Protein 6L8X (pdb70)

Structure (mmCIF, N/CA/C/O backbone):
data_6L8X
#
_entry.id   6L8X
#
_cell.length_a   50.614
_cell.length_b   69.042
_cell.length_c   143.991
_cell.angle_alpha   90.000
_cell.angle_beta   90.000
_cell.angle_gamma   90.000
#
_symmetry.space_group_name_H-M   'P 21 21 21'
#
loop_
_entity.id
_entity.type
_entity.pdbx_description
1 polymer Glycosyltransferase
2 water water
#
loop_
_atom_site.group_PDB
_atom_site.id
_atom_site.type_symbol
_atom_site.label_atom_id
_atom_site.label_alt_id
_atom_site.label_comp_id
_atom_site.label_asym_id
_atom_site.label_entity_id
_atom_site.label_seq_id
_atom_site.pdbx_PDB_ins_code
_atom_site.Cartn_x
_atom_site.Cartn_y
_atom_site.Cartn_z
_atom_site.occupancy
_atom_site.B_iso_or_equiv
_atom_site.auth_seq_id
_atom_site.auth_comp_id
_atom_site.auth_asym_id
_atom_site.auth_atom_id
_atom_site.pdbx_PDB_model_num
ATOM 1 N N . ASP A 1 5 ? 9.565 -6.417 10.812 1.00 57.91 5 ASP A N 1
ATOM 2 C CA . ASP A 1 5 ? 8.714 -5.190 10.857 1.00 56.79 5 ASP A CA 1
ATOM 3 C C . ASP A 1 5 ? 8.075 -5.083 12.246 1.00 44.74 5 ASP A C 1
ATOM 4 O O . ASP A 1 5 ? 7.598 -6.122 12.749 1.00 44.28 5 ASP A O 1
ATOM 9 N N . THR A 1 6 ? 8.203 -3.922 12.895 1.00 36.84 6 THR A N 1
ATOM 10 C CA . THR A 1 6 ? 7.555 -3.631 14.203 1.00 29.67 6 THR A CA 1
ATOM 11 C C . THR A 1 6 ? 6.129 -3.160 13.934 1.00 26.36 6 THR A C 1
ATOM 12 O O . THR A 1 6 ? 5.969 -2.096 13.320 1.00 26.07 6 THR A O 1
ATOM 16 N N . HIS A 1 7 ? 5.150 -3.831 14.536 1.00 23.85 7 HIS A N 1
ATOM 17 C CA . HIS A 1 7 ? 3.715 -3.640 14.242 1.00 24.68 7 HIS A CA 1
ATOM 18 C C . HIS A 1 7 ? 3.015 -3.092 15.489 1.00 20.27 7 HIS A C 1
ATOM 19 O O . HIS A 1 7 ? 3.323 -3.590 16.573 1.00 22.13 7 HIS A O 1
ATOM 26 N N . ILE A 1 8 ? 2.292 -1.977 15.382 1.00 18.32 8 ILE A N 1
ATOM 27 C CA . ILE A 1 8 ? 1.508 -1.455 16.538 1.00 17.92 8 ILE A CA 1
ATOM 28 C C . ILE A 1 8 ? 0.048 -1.247 16.134 1.00 18.78 8 ILE A C 1
ATOM 29 O O . ILE A 1 8 ? -0.249 -1.192 14.983 1.00 18.94 8 ILE A O 1
ATOM 34 N N . LEU A 1 9 ? -0.813 -1.141 17.129 1.00 17.43 9 LEU A N 1
ATOM 35 C CA . LEU A 1 9 ? -2.227 -0.820 16.882 1.00 17.86 9 LEU A CA 1
ATOM 36 C C . LEU A 1 9 ? -2.491 0.603 17.375 1.00 17.07 9 LEU A C 1
ATOM 37 O O . LEU A 1 9 ? -1.952 0.979 18.369 1.00 18.01 9 LEU A O 1
ATOM 42 N N . VAL A 1 10 ? -3.327 1.313 16.645 1.00 18.44 10 VAL A N 1
ATOM 43 C CA . VAL A 1 10 ? -3.765 2.671 17.035 1.00 16.76 10 VAL A CA 1
ATOM 44 C C . VAL A 1 10 ? -5.288 2.604 17.107 1.00 17.49 10 VAL A C 1
ATOM 45 O O . VAL A 1 10 ? -5.893 2.126 16.201 1.00 20.02 10 VAL A O 1
ATOM 49 N N . PHE A 1 11 ? -5.835 3.062 18.213 1.00 17.97 11 PHE A N 1
ATOM 50 C CA . PHE A 1 11 ? -7.287 2.949 18.428 1.00 16.30 11 PHE A CA 1
ATOM 51 C C . PHE A 1 11 ? -7.863 4.291 18.882 1.00 16.90 11 PHE A C 1
ATOM 52 O O . PHE A 1 11 ? -7.970 4.546 20.045 1.00 17.38 11 PHE A O 1
ATOM 60 N N . PRO A 1 12 ? -8.220 5.179 17.946 1.00 20.68 12 PRO A N 1
ATOM 61 C CA . PRO A 1 12 ? -8.821 6.433 18.308 1.00 19.57 12 PRO A CA 1
ATOM 62 C C . PRO A 1 12 ? -10.284 6.266 18.721 1.00 18.79 12 PRO A C 1
ATOM 63 O O . PRO A 1 12 ? -10.877 5.304 18.429 1.00 20.18 12 PRO A O 1
ATOM 67 N N . PHE A 1 13 ? -10.788 7.267 19.416 1.00 19.56 13 PHE A N 1
ATOM 68 C CA . PHE A 1 13 ? -12.226 7.271 19.741 1.00 22.18 13 PHE A CA 1
ATOM 69 C C . PHE A 1 13 ? -12.924 7.255 18.383 1.00 23.41 13 PHE A C 1
ATOM 70 O O . PHE A 1 13 ? -12.643 8.107 17.577 1.00 24.56 13 PHE A O 1
ATOM 78 N N . PRO A 1 14 ? -13.822 6.291 18.115 1.00 25.19 14 PRO A N 1
ATOM 79 C CA . PRO A 1 14 ? -14.352 6.098 16.782 1.00 26.06 14 PRO A CA 1
ATOM 80 C C . PRO A 1 14 ? -15.458 7.061 16.374 1.00 28.16 14 PRO A C 1
ATOM 81 O O . PRO A 1 14 ? -16.560 6.653 16.261 1.00 30.90 14 PRO A O 1
ATOM 85 N N . SER A 1 15 ? -15.068 8.310 16.185 1.00 31.46 15 SER A N 1
ATOM 86 C CA . SER A 1 15 ? -15.965 9.382 15.699 1.00 32.50 15 SER A CA 1
ATOM 87 C C . SER A 1 15 ? -15.179 10.255 14.713 1.00 39.27 15 SER A C 1
ATOM 88 O O . SER A 1 15 ? -13.971 10.324 14.824 1.00 33.62 15 SER A O 1
ATOM 91 N N . GLN A 1 16 ? -15.847 10.854 13.736 1.00 41.75 16 GLN A N 1
ATOM 92 C CA . GLN A 1 16 ? -15.125 11.703 12.754 1.00 44.54 16 GLN A CA 1
ATOM 93 C C . GLN A 1 16 ? -14.471 12.890 13.460 1.00 36.46 16 GLN A C 1
ATOM 94 O O . GLN A 1 16 ? -13.454 13.356 12.990 1.00 42.06 16 GLN A O 1
ATOM 100 N N . GLY A 1 17 ? -15.057 13.342 14.553 1.00 36.21 17 GLY A N 1
ATOM 101 C CA . GLY A 1 17 ? -14.537 14.485 15.326 1.00 43.44 17 GLY A CA 1
ATOM 102 C C . GLY A 1 17 ? -13.177 14.197 15.948 1.00 42.51 17 GLY A C 1
ATOM 103 O O . GLY A 1 17 ? -12.468 15.173 16.277 1.00 40.93 17 GLY A O 1
ATOM 104 N N . ALA A 1 18 ? -12.871 12.928 16.244 1.00 35.95 18 ALA A N 1
ATOM 105 C CA . ALA A 1 18 ? -11.853 12.559 17.262 1.00 32.43 18 ALA A CA 1
ATOM 106 C C . ALA A 1 18 ? -10.653 11.826 16.645 1.00 33.05 18 ALA A C 1
ATOM 107 O O . ALA A 1 18 ? -9.679 11.564 17.388 1.00 33.39 18 ALA A O 1
ATOM 109 N N . ILE A 1 19 ? -10.676 11.511 15.356 1.00 29.78 19 ILE A N 1
ATOM 110 C CA . ILE A 1 19 ? -9.667 10.558 14.814 1.00 27.59 19 ILE A CA 1
ATOM 111 C C . ILE A 1 19 ? -8.473 11.298 14.197 1.00 26.89 19 ILE A C 1
ATOM 112 O O . ILE A 1 19 ? -7.423 10.674 14.122 1.00 24.86 19 ILE A O 1
ATOM 117 N N . ASN A 1 20 ? -8.567 12.585 13.837 1.00 25.46 20 ASN A N 1
ATOM 118 C CA . ASN A 1 20 ? -7.470 13.199 13.036 1.00 28.84 20 ASN A CA 1
ATOM 119 C C . ASN A 1 20 ? -6.146 13.162 13.800 1.00 23.33 20 ASN A C 1
ATOM 120 O O . ASN A 1 20 ? -5.097 12.871 13.219 1.00 23.86 20 ASN A O 1
ATOM 125 N N . PRO A 1 21 ? -6.079 13.526 15.107 1.00 25.26 21 PRO A N 1
ATOM 126 C CA . PRO A 1 21 ? -4.778 13.589 15.780 1.00 23.25 21 PRO A CA 1
ATOM 127 C C . PRO A 1 21 ? -3.990 12.273 15.761 1.00 21.24 21 PRO A C 1
ATOM 128 O O . PRO A 1 21 ? -2.797 12.274 15.416 1.00 21.64 21 PRO A O 1
ATOM 132 N N . LEU A 1 22 ? -4.657 11.135 15.982 1.00 22.46 22 LEU A N 1
ATOM 133 C CA . LEU A 1 22 ? -3.999 9.808 15.943 1.00 23.22 22 LEU A CA 1
ATOM 134 C C . LEU A 1 22 ? -3.661 9.414 14.498 1.00 24.43 22 LEU A C 1
ATOM 135 O O . LEU A 1 22 ? -2.613 8.787 14.331 1.00 25.61 22 LEU A O 1
ATOM 140 N N . LEU A 1 23 ? -4.456 9.831 13.519 1.00 24.16 23 LEU A N 1
ATOM 141 C CA . LEU A 1 23 ? -4.104 9.529 12.105 1.00 26.77 23 LEU A CA 1
ATOM 142 C C . LEU A 1 23 ? -2.824 10.289 11.745 1.00 22.21 23 LEU A C 1
ATOM 143 O O . LEU A 1 23 ? -1.999 9.747 11.063 1.00 23.96 23 LEU A O 1
ATOM 148 N N . GLN A 1 24 ? -2.702 11.524 12.210 1.00 22.23 24 GLN A N 1
ATOM 149 C CA . GLN A 1 24 ? -1.501 12.334 11.906 1.00 23.99 24 GLN A CA 1
ATOM 150 C C . GLN A 1 24 ? -0.286 11.717 12.585 1.00 21.89 24 GLN A C 1
ATOM 151 O O . GLN A 1 24 ? 0.746 11.652 11.987 1.00 23.81 24 GLN A O 1
ATOM 157 N N . LEU A 1 25 ? -0.427 11.333 13.837 1.00 21.24 25 LEU A N 1
ATOM 158 C CA . LEU A 1 25 ? 0.726 10.708 14.514 1.00 23.34 25 LEU A CA 1
ATOM 159 C C . LEU A 1 25 ? 1.068 9.402 13.782 1.00 22.24 25 LEU A C 1
ATOM 160 O O . LEU A 1 25 ? 2.220 9.094 13.664 1.00 25.27 25 LEU A O 1
ATOM 165 N N . SER A 1 26 ? 0.062 8.661 13.351 1.00 20.71 26 SER A N 1
ATOM 166 C CA . SER A 1 26 ? 0.316 7.401 12.611 1.00 20.92 26 SER A CA 1
ATOM 167 C C . SER A 1 26 ? 1.179 7.669 11.378 1.00 21.54 26 SER A C 1
ATOM 168 O O . SER A 1 26 ? 2.035 6.842 11.066 1.00 22.55 26 SER A O 1
ATOM 171 N N . LYS A 1 27 ? 0.912 8.737 10.646 1.00 23.08 27 LYS A N 1
ATOM 172 C CA . LYS A 1 27 ? 1.716 9.068 9.438 1.00 21.38 27 LYS A CA 1
ATOM 173 C C . LYS A 1 27 ? 3.166 9.349 9.828 1.00 22.79 27 LYS A C 1
ATOM 174 O O . LYS A 1 27 ? 4.084 8.911 9.078 1.00 24.58 27 LYS A O 1
ATOM 180 N N . ARG A 1 28 ? 3.394 10.054 10.937 1.00 22.57 28 ARG A N 1
ATOM 181 C CA . ARG A 1 28 ? 4.778 10.253 11.420 1.00 23.27 28 ARG A CA 1
ATOM 182 C C . ARG A 1 28 ? 5.406 8.877 11.711 1.00 27.26 28 ARG A C 1
ATOM 183 O O . ARG A 1 28 ? 6.609 8.701 11.491 1.00 28.01 28 ARG A O 1
ATOM 191 N N . LEU A 1 29 ? 4.680 7.970 12.362 1.00 22.98 29 LEU A N 1
ATOM 192 C CA . LEU A 1 29 ? 5.262 6.673 12.745 1.00 20.99 29 LEU A CA 1
ATOM 193 C C . LEU A 1 29 ? 5.616 5.865 11.488 1.00 20.22 29 LEU A C 1
ATOM 194 O O . LEU A 1 29 ? 6.632 5.187 11.501 1.00 23.09 29 LEU A O 1
ATOM 199 N N . ILE A 1 30 ? 4.739 5.829 10.488 1.00 20.36 30 ILE A N 1
ATOM 200 C CA . ILE A 1 30 ? 4.978 5.032 9.248 1.00 22.20 30 ILE A CA 1
ATOM 201 C C . ILE A 1 30 ? 6.174 5.625 8.492 1.00 25.64 30 ILE A C 1
ATOM 202 O O . ILE A 1 30 ? 6.981 4.828 8.018 1.00 27.47 30 ILE A O 1
ATOM 207 N N . ALA A 1 31 ? 6.407 6.927 8.649 1.00 26.88 31 ALA A N 1
ATOM 208 C CA . ALA A 1 31 ? 7.557 7.632 8.027 1.00 29.98 31 ALA A CA 1
ATOM 209 C C . ALA A 1 31 ? 8.857 7.171 8.696 1.00 33.59 31 ALA A C 1
ATOM 210 O O . ALA A 1 31 ? 9.929 7.259 8.050 1.00 30.68 31 ALA A O 1
ATOM 212 N N . LYS A 1 32 ? 8.781 6.637 9.920 1.00 27.55 32 LYS A N 1
ATOM 213 C CA . LYS A 1 32 ? 9.956 6.138 10.678 1.00 26.46 32 LYS A CA 1
ATOM 214 C C . LYS A 1 32 ? 10.016 4.605 10.657 1.00 25.00 32 LYS A C 1
ATOM 215 O O . LYS A 1 32 ? 10.899 4.060 11.352 1.00 32.55 32 LYS A O 1
ATOM 221 N N . GLY A 1 33 ? 9.141 3.944 9.895 1.00 26.50 33 GLY A N 1
ATOM 222 C CA . GLY A 1 33 ? 9.246 2.506 9.571 1.00 27.67 33 GLY A CA 1
ATOM 223 C C . GLY A 1 33 ? 8.463 1.604 10.512 1.00 28.12 33 GLY A C 1
ATOM 224 O O . GLY A 1 33 ? 8.692 0.390 10.512 1.00 32.94 33 GLY A O 1
ATOM 225 N N . ILE A 1 34 ? 7.556 2.167 11.301 1.00 25.95 34 ILE A N 1
ATOM 226 C CA . ILE A 1 34 ? 6.574 1.356 12.073 1.00 23.40 34 ILE A CA 1
ATOM 227 C C . ILE A 1 34 ? 5.406 0.986 11.168 1.00 22.91 34 ILE A C 1
ATOM 228 O O . ILE A 1 34 ? 4.965 1.812 10.356 1.00 27.08 34 ILE A O 1
ATOM 233 N N . LYS A 1 35 ? 4.952 -0.249 11.286 1.00 22.91 35 LYS A N 1
ATOM 234 C CA . LYS A 1 35 ? 3.729 -0.737 10.625 1.00 22.80 35 LYS A CA 1
ATOM 235 C C . LYS A 1 35 ? 2.565 -0.477 11.571 1.00 25.54 35 LYS A C 1
ATOM 236 O O . LYS A 1 35 ? 2.658 -0.904 12.734 1.00 23.85 35 LYS A O 1
ATOM 242 N N . VAL A 1 36 ? 1.597 0.293 11.108 1.00 21.67 36 VAL A N 1
ATOM 243 C CA . VAL A 1 36 ? 0.428 0.720 11.922 1.00 21.14 36 VAL A CA 1
ATOM 244 C C . VAL A 1 36 ? -0.830 0.034 11.403 1.00 20.98 36 VAL A C 1
ATOM 245 O O . VAL A 1 36 ? -1.114 0.114 10.190 1.00 22.83 36 VAL A O 1
ATOM 249 N N . SER A 1 37 ? -1.600 -0.576 12.309 1.00 20.09 37 SER A N 1
ATOM 250 C CA . SER A 1 37 ? -3.000 -0.985 12.074 1.00 19.67 37 SER A CA 1
ATOM 251 C C . SER A 1 37 ? -3.922 -0.057 12.847 1.00 21.43 37 SER A C 1
ATOM 252 O O . SER A 1 37 ? -3.742 0.069 14.070 1.00 21.66 37 SER A O 1
ATOM 255 N N . LEU A 1 38 ? -4.906 0.509 12.165 1.00 19.69 38 LEU A N 1
ATOM 256 C CA . LEU A 1 38 ? -5.970 1.342 12.785 1.00 20.41 38 LEU A CA 1
ATOM 257 C C . LEU A 1 38 ? -7.109 0.423 13.171 1.00 21.08 38 LEU A C 1
ATOM 258 O O . LEU A 1 38 ? -7.733 -0.200 12.266 1.00 22.76 38 LEU A O 1
ATOM 263 N N . VAL A 1 39 ? -7.441 0.393 14.465 1.00 19.00 39 VAL A N 1
ATOM 264 C CA . VAL A 1 39 ? -8.594 -0.367 14.995 1.00 19.16 39 VAL A CA 1
ATOM 265 C C . VAL A 1 39 ? -9.814 0.551 14.990 1.00 19.69 39 VAL A C 1
ATOM 266 O O . VAL A 1 39 ? -9.740 1.634 15.577 1.00 19.31 39 VAL A O 1
ATOM 270 N N . THR A 1 40 ? -10.887 0.183 14.274 1.00 21.04 40 THR A N 1
ATOM 271 C CA . THR A 1 40 ? -12.038 1.105 14.281 1.00 25.12 40 THR A CA 1
ATOM 272 C C . THR A 1 40 ? -13.333 0.360 14.001 1.00 21.58 40 THR A C 1
ATOM 273 O O . THR A 1 40 ? -13.353 -0.861 14.073 1.00 20.79 40 THR A O 1
ATOM 277 N N . THR A 1 41 ? -14.392 1.158 13.941 1.00 23.52 41 THR A N 1
ATOM 278 C CA . THR A 1 41 ? -15.791 0.694 13.910 1.00 25.91 41 THR A CA 1
ATOM 279 C C . THR A 1 41 ? -16.251 0.636 12.456 1.00 26.41 41 THR A C 1
ATOM 280 O O . THR A 1 41 ? -15.729 1.371 11.625 1.00 25.58 41 THR A O 1
ATOM 284 N N . LEU A 1 42 ? -17.317 -0.121 12.224 1.00 27.71 42 LEU A N 1
ATOM 285 C CA . LEU A 1 42 ? -18.031 -0.146 10.925 1.00 31.56 42 LEU A CA 1
ATOM 286 C C . LEU A 1 42 ? -18.432 1.268 10.486 1.00 27.50 42 LEU A C 1
ATOM 287 O O . LEU A 1 42 ? -18.092 1.629 9.354 1.00 31.91 42 LEU A O 1
ATOM 292 N N . HIS A 1 43 ? -18.985 2.072 11.399 1.00 28.55 43 HIS A N 1
ATOM 293 C CA . HIS A 1 43 ? -19.446 3.464 11.136 1.00 30.99 43 HIS A CA 1
ATOM 294 C C . HIS A 1 43 ? -18.292 4.313 10.597 1.00 31.29 43 HIS A C 1
ATOM 295 O O . HIS A 1 43 ? -18.432 4.931 9.528 1.00 32.15 43 HIS A O 1
ATOM 302 N N . VAL A 1 44 ? -17.154 4.310 11.283 1.00 28.56 44 VAL A N 1
ATOM 303 C CA . VAL A 1 44 ? -16.022 5.155 10.828 1.00 26.72 44 VAL A CA 1
ATOM 304 C C . VAL A 1 44 ? -15.538 4.677 9.466 1.00 29.82 44 VAL A C 1
ATOM 305 O O . VAL A 1 44 ? -15.281 5.498 8.628 1.00 32.14 44 VAL A O 1
ATOM 309 N N . SER A 1 45 ? -15.479 3.370 9.257 1.00 28.59 45 SER A N 1
ATOM 310 C CA . SER A 1 45 ? -14.987 2.847 7.961 1.00 32.72 45 SER A CA 1
ATOM 311 C C . SER A 1 45 ? -15.973 3.177 6.836 1.00 33.94 45 SER A C 1
ATOM 312 O O . SER A 1 45 ? -15.523 3.298 5.721 1.00 39.97 45 SER A O 1
ATOM 315 N N . ASN A 1 46 ? -17.246 3.284 7.179 1.00 31.49 46 ASN A N 1
ATOM 316 C CA . ASN A 1 46 ? -18.288 3.585 6.171 1.00 39.42 46 ASN A CA 1
ATOM 317 C C . ASN A 1 46 ? -18.247 5.059 5.792 1.00 43.54 46 ASN A C 1
ATOM 318 O O . ASN A 1 46 ? -18.671 5.351 4.698 1.00 52.66 46 ASN A O 1
ATOM 323 N N . HIS A 1 47 ? -17.695 5.924 6.633 1.00 38.22 47 HIS A N 1
ATOM 324 C CA . HIS A 1 47 ? -17.764 7.385 6.383 1.00 41.49 47 HIS A CA 1
ATOM 325 C C . HIS A 1 47 ? -16.448 8.024 5.965 1.00 44.32 47 HIS A C 1
ATOM 326 O O . HIS A 1 47 ? -16.499 9.131 5.464 1.00 41.96 47 HIS A O 1
ATOM 333 N N . LEU A 1 48 ? -15.322 7.382 6.206 1.00 37.91 48 LEU A N 1
ATOM 334 C CA . LEU A 1 48 ? -14.051 7.986 5.756 1.00 35.38 48 LEU A CA 1
ATOM 335 C C . LEU A 1 48 ? -13.353 6.977 4.848 1.00 35.05 48 LEU A C 1
ATOM 336 O O . LEU A 1 48 ? -13.560 5.804 5.052 1.00 41.06 48 LEU A O 1
ATOM 341 N N . GLN A 1 49 ? -12.572 7.443 3.879 1.00 40.90 49 GLN A N 1
ATOM 342 C CA . GLN A 1 49 ? -11.760 6.515 3.062 1.00 41.07 49 GLN A CA 1
ATOM 343 C C . GLN A 1 49 ? -10.416 6.457 3.786 1.00 42.31 49 GLN A C 1
ATOM 344 O O . GLN A 1 49 ? -9.670 7.436 3.736 1.00 38.19 49 GLN A O 1
ATOM 350 N N . LEU A 1 50 ? -10.176 5.353 4.473 1.00 36.54 50 LEU A N 1
ATOM 351 C CA . LEU A 1 50 ? -8.979 5.249 5.327 1.00 35.08 50 LEU A CA 1
ATOM 352 C C . LEU A 1 50 ? -7.904 4.402 4.661 1.00 35.54 50 LEU A C 1
ATOM 353 O O . LEU A 1 50 ? -6.823 4.399 5.177 1.00 36.50 50 LEU A O 1
ATOM 358 N N . GLN A 1 51 ? -8.209 3.728 3.562 1.00 36.45 51 GLN A N 1
ATOM 359 C CA . GLN A 1 51 ? -7.198 2.803 2.992 1.00 37.34 51 GLN A CA 1
ATOM 360 C C . GLN A 1 51 ? -6.263 3.497 1.998 1.00 37.88 51 GLN A C 1
ATOM 361 O O . GLN A 1 51 ? -6.742 4.002 1.015 1.00 41.57 51 GLN A O 1
ATOM 367 N N . GLY A 1 52 ? -4.974 3.529 2.318 1.00 32.02 52 GLY A N 1
ATOM 368 C CA . GLY A 1 52 ? -3.919 4.016 1.415 1.00 36.49 52 GLY A CA 1
ATOM 369 C C . GLY A 1 52 ? -3.538 2.901 0.457 1.00 34.52 52 GLY A C 1
ATOM 370 O O . GLY A 1 52 ? -3.849 1.757 0.724 1.00 33.49 52 GLY A O 1
ATOM 371 N N . ALA A 1 53 ? -2.812 3.229 -0.598 1.00 29.61 53 ALA A N 1
ATOM 372 C CA . ALA A 1 53 ? -2.531 2.238 -1.660 1.00 30.39 53 ALA A CA 1
ATOM 373 C C . ALA A 1 53 ? -1.139 1.636 -1.543 1.00 29.73 53 ALA A C 1
ATOM 374 O O . ALA A 1 53 ? -0.814 0.816 -2.370 1.00 31.58 53 ALA A O 1
ATOM 376 N N . TYR A 1 54 ? -0.400 1.991 -0.514 1.00 25.57 54 TYR A N 1
ATOM 377 C CA . TYR A 1 54 ? 1.020 1.596 -0.484 1.00 23.35 54 TYR A CA 1
ATOM 378 C C . TYR A 1 54 ? 1.304 0.443 0.473 1.00 24.34 54 TYR A C 1
ATOM 379 O O . TYR A 1 54 ? 0.454 0.063 1.240 1.00 25.54 54 TYR A O 1
ATOM 388 N N . SER A 1 55 ? 2.518 -0.069 0.376 1.00 24.09 55 SER A N 1
ATOM 389 C CA . SER A 1 55 ? 3.006 -1.176 1.218 1.00 23.09 55 SER A CA 1
ATOM 390 C C . SER A 1 55 ? 2.959 -0.767 2.692 1.00 25.72 55 SER A C 1
ATOM 391 O O . SER A 1 55 ? 2.649 -1.618 3.497 1.00 30.65 55 SER A O 1
ATOM 394 N N . ASN A 1 56 ? 3.238 0.500 2.985 1.00 25.30 56 ASN A N 1
ATOM 395 C CA . ASN A 1 56 ? 3.403 1.015 4.375 1.00 27.60 56 ASN A CA 1
ATOM 396 C C . ASN A 1 56 ? 2.165 1.810 4.797 1.00 27.45 56 ASN A C 1
ATOM 397 O O . ASN A 1 56 ? 2.188 2.371 5.899 1.00 28.29 56 ASN A O 1
ATOM 402 N N . SER A 1 57 ? 1.104 1.777 4.010 1.00 24.88 57 SER A N 1
ATOM 403 C CA . SER A 1 57 ? -0.181 2.436 4.333 1.00 22.79 57 SER A CA 1
ATOM 404 C C . SER A 1 57 ? -0.713 1.842 5.643 1.00 22.48 57 SER A C 1
ATOM 405 O O . SER A 1 57 ? -0.535 0.646 5.900 1.00 25.91 57 SER A O 1
ATOM 408 N N . VAL A 1 58 ? -1.367 2.683 6.427 1.00 24.51 58 VAL A N 1
ATOM 409 C CA . VAL A 1 58 ? -2.076 2.200 7.646 1.00 24.11 58 VAL A CA 1
ATOM 410 C C . VAL A 1 58 ? -3.045 1.094 7.215 1.00 22.27 58 VAL A C 1
ATOM 411 O O . VAL A 1 58 ? -3.819 1.299 6.264 1.00 24.63 58 VAL A O 1
ATOM 415 N N . LYS A 1 59 ? -2.999 -0.050 7.899 1.00 22.09 59 LYS A N 1
ATOM 416 C CA . LYS A 1 59 ? -3.911 -1.187 7.688 1.00 22.97 59 LYS A CA 1
ATOM 417 C C . LYS A 1 59 ? -5.184 -0.945 8.489 1.00 25.54 59 LYS A C 1
ATOM 418 O O . LYS A 1 59 ? -5.077 -0.652 9.694 1.00 23.57 59 LYS A O 1
ATOM 424 N N . ILE A 1 60 ? -6.341 -1.009 7.845 1.00 24.38 60 ILE A N 1
ATOM 425 C CA . ILE A 1 60 ? -7.641 -0.759 8.532 1.00 25.42 60 ILE A CA 1
ATOM 426 C C . ILE A 1 60 ? -8.237 -2.058 9.055 1.00 28.95 60 ILE A C 1
ATOM 427 O O . ILE A 1 60 ? -8.423 -3.023 8.263 1.00 29.34 60 ILE A O 1
ATOM 432 N N . GLU A 1 61 ? -8.540 -2.087 10.359 1.00 25.31 61 GLU A N 1
ATOM 433 C CA . GLU A 1 61 ? -9.129 -3.262 11.050 1.00 24.03 61 GLU A CA 1
ATOM 434 C C . GLU A 1 61 ? -10.481 -2.864 11.623 1.00 25.97 61 GLU A C 1
ATOM 435 O O . GLU A 1 61 ? -10.544 -2.143 12.622 1.00 23.76 61 GLU A O 1
ATOM 441 N N . VAL A 1 62 ? -11.553 -3.230 10.942 1.00 25.49 62 VAL A N 1
ATOM 442 C CA . VAL A 1 62 ? -12.912 -2.970 11.461 1.00 24.28 62 VAL A CA 1
ATOM 443 C C . VAL A 1 62 ? -13.278 -4.098 12.412 1.00 25.44 62 VAL A C 1
ATOM 444 O O . VAL A 1 62 ? -13.319 -5.274 11.998 1.00 30.64 62 VAL A O 1
ATOM 448 N N . ILE A 1 63 ? -13.538 -3.757 13.662 1.00 23.01 63 ILE A N 1
ATOM 449 C CA . ILE A 1 63 ? -13.683 -4.764 14.726 1.00 22.28 63 ILE A CA 1
ATOM 450 C C . ILE A 1 63 ? -15.129 -4.771 15.219 1.00 25.47 63 ILE A C 1
ATOM 451 O O . ILE A 1 63 ? -15.404 -5.560 16.122 1.00 28.05 63 ILE A O 1
ATOM 456 N N . SER A 1 64 ? -16.013 -3.925 14.662 1.00 24.71 64 SER A N 1
ATOM 457 C CA . SER A 1 64 ? -17.400 -3.835 15.192 1.00 25.75 64 SER A CA 1
ATOM 458 C C . SER A 1 64 ? -18.378 -4.075 14.052 1.00 27.52 64 SER A C 1
ATOM 459 O O . SER A 1 64 ? -17.991 -3.852 12.895 1.00 27.90 64 SER A O 1
ATOM 462 N N . ASP A 1 65 ? -19.632 -4.313 14.421 1.00 31.35 65 ASP A N 1
ATOM 463 C CA . ASP A 1 65 ? -20.729 -4.621 13.463 1.00 36.92 65 ASP A CA 1
ATOM 464 C C . ASP A 1 65 ? -21.832 -3.557 13.572 1.00 39.58 65 ASP A C 1
ATOM 465 O O . ASP A 1 65 ? -22.877 -3.734 12.921 1.00 39.64 65 ASP A O 1
ATOM 470 N N . GLY A 1 66 ? -21.663 -2.554 14.442 1.00 34.03 66 GLY A N 1
ATOM 471 C CA . GLY A 1 66 ? -22.562 -1.387 14.542 1.00 35.81 66 GLY A CA 1
ATOM 472 C C . GLY A 1 66 ? -23.617 -1.533 15.624 1.00 35.74 66 GLY A C 1
ATOM 473 O O . GLY A 1 66 ? -24.241 -0.503 15.960 1.00 41.97 66 GLY A O 1
ATOM 474 N N . SER A 1 67 ? -23.658 -2.665 16.328 1.00 36.50 67 SER A N 1
ATOM 475 C CA . SER A 1 67 ? -24.581 -2.884 17.472 1.00 37.10 67 SER A CA 1
ATOM 476 C C . SER A 1 67 ? -24.128 -2.109 18.722 1.00 40.78 67 SER A C 1
ATOM 477 O O . SER A 1 67 ?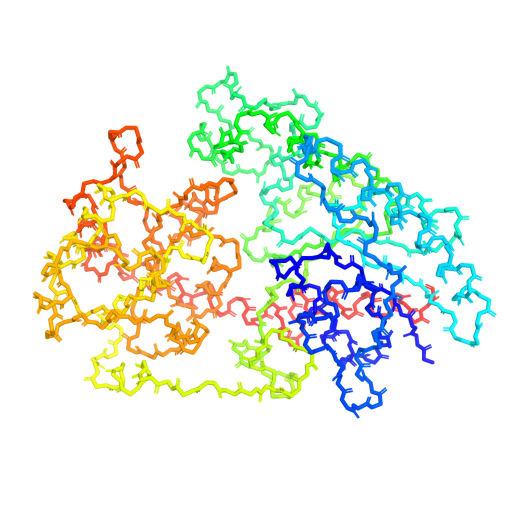 -24.937 -2.040 19.683 1.00 35.56 67 SER A O 1
ATOM 480 N N . GLU A 1 68 ? -22.939 -1.477 18.691 1.00 34.43 68 GLU A N 1
ATOM 481 C CA . GLU A 1 68 ? -22.398 -0.639 19.802 1.00 34.97 68 GLU A CA 1
ATOM 482 C C . GLU A 1 68 ? -22.965 0.787 19.734 1.00 35.51 68 GLU A C 1
ATOM 483 O O . GLU A 1 68 ? -22.704 1.561 20.676 1.00 36.29 68 GLU A O 1
ATOM 489 N N . ASP A 1 69 ? -23.686 1.099 18.666 1.00 39.55 69 ASP A N 1
ATOM 490 C CA . ASP A 1 69 ? -24.228 2.451 18.381 1.00 44.42 69 ASP A CA 1
ATOM 491 C C . ASP A 1 69 ? -25.298 2.890 19.391 1.00 36.34 69 ASP A C 1
ATOM 492 O O . ASP A 1 69 ? -25.935 2.048 20.025 1.00 36.09 69 ASP A O 1
ATOM 497 N N . ARG A 1 70 ? -25.449 4.201 19.522 1.00 34.20 70 ARG A N 1
ATOM 498 C CA . ARG A 1 70 ? -26.393 4.840 20.469 1.00 35.01 70 ARG A CA 1
ATOM 499 C C . ARG A 1 70 ? -27.837 4.568 20.045 1.00 31.84 70 ARG A C 1
ATOM 500 O O . ARG A 1 70 ? -28.080 4.516 18.865 1.00 35.94 70 ARG A O 1
ATOM 508 N N . LEU A 1 71 ? -28.749 4.350 20.960 1.00 37.60 71 LEU A N 1
ATOM 509 C CA . LEU A 1 71 ? -30.182 4.265 20.714 1.00 40.79 71 LEU A CA 1
ATOM 510 C C . LEU A 1 71 ? -30.864 5.542 21.192 1.00 42.32 71 LEU A C 1
ATOM 511 O O . LEU A 1 71 ? -30.432 6.167 22.161 1.00 36.80 71 LEU A O 1
ATOM 516 N N . GLU A 1 72 ? -31.947 5.923 20.506 1.00 42.54 72 GLU A N 1
ATOM 517 C CA . GLU A 1 72 ? -32.617 7.184 20.819 1.00 44.08 72 GLU A CA 1
ATOM 518 C C . GLU A 1 72 ? -33.135 7.243 22.252 1.00 43.94 72 GLU A C 1
ATOM 519 O O . GLU A 1 72 ? -33.261 8.340 22.807 1.00 47.07 72 GLU A O 1
ATOM 525 N N . THR A 1 73 ? -33.425 6.095 22.860 1.00 37.80 73 THR A N 1
ATOM 526 C CA . THR A 1 73 ? -33.919 6.003 24.227 1.00 39.63 73 THR A CA 1
ATOM 527 C C . THR A 1 73 ? -32.818 6.121 25.279 1.00 42.73 73 THR A C 1
ATOM 528 O O . THR A 1 73 ? -33.117 6.025 26.475 1.00 44.45 73 THR A O 1
ATOM 532 N N . ASP A 1 74 ? -31.568 6.341 24.871 1.00 42.72 74 ASP A N 1
ATOM 533 C CA . ASP A 1 74 ? -30.426 6.276 25.779 1.00 41.64 74 ASP A CA 1
ATOM 534 C C . ASP A 1 74 ? -30.218 7.566 26.559 1.00 42.41 74 ASP A C 1
ATOM 535 O O . ASP A 1 74 ? -30.309 8.666 26.009 1.00 42.10 74 ASP A O 1
ATOM 540 N N . THR A 1 75 ? -29.884 7.423 27.839 1.00 41.58 75 THR A N 1
ATOM 541 C CA . THR A 1 75 ? -29.069 8.436 28.488 1.00 41.79 75 THR A CA 1
ATOM 542 C C . THR A 1 75 ? -27.626 8.283 28.011 1.00 42.49 75 THR A C 1
ATOM 543 O O . THR A 1 75 ? -27.238 7.243 27.470 1.00 41.27 75 THR A O 1
ATOM 547 N N . MET A 1 76 ? -26.824 9.336 28.198 1.00 43.24 76 MET A N 1
ATOM 548 C CA . MET A 1 76 ? -25.418 9.229 27.815 1.00 42.01 76 MET A CA 1
ATOM 549 C C . MET A 1 76 ? -24.724 8.126 28.600 1.00 39.30 76 MET A C 1
ATOM 550 O O . MET A 1 76 ? -23.826 7.460 28.074 1.00 39.73 76 MET A O 1
ATOM 555 N N . ARG A 1 77 ? -25.140 7.906 29.848 1.00 39.08 77 ARG A N 1
ATOM 556 C CA . ARG A 1 77 ? -24.579 6.814 30.633 1.00 41.52 77 ARG A CA 1
ATOM 557 C C . ARG A 1 77 ? -24.897 5.465 29.998 1.00 42.52 77 ARG A C 1
ATOM 558 O O . ARG A 1 77 ? -24.046 4.568 29.969 1.00 39.80 77 ARG A O 1
ATOM 566 N N . GLN A 1 78 ? -26.113 5.307 29.467 1.00 40.94 78 GLN A N 1
ATOM 567 C CA . GLN A 1 78 ? -26.471 4.049 28.816 1.00 38.53 78 GLN A CA 1
ATOM 568 C C . GLN A 1 78 ? -25.709 3.864 27.509 1.00 35.95 78 GLN A C 1
ATOM 569 O O . GLN A 1 78 ? -25.270 2.751 27.194 1.00 35.90 78 GLN A O 1
ATOM 575 N N . THR A 1 79 ? -25.560 4.935 26.729 1.00 34.47 79 THR A N 1
ATOM 576 C CA . THR A 1 79 ? -24.801 4.850 25.486 1.00 37.03 79 THR A CA 1
ATOM 577 C C . THR A 1 79 ? -23.357 4.450 25.761 1.00 37.22 79 THR A C 1
ATOM 578 O O . THR A 1 79 ? -22.810 3.554 25.108 1.00 33.75 79 THR A O 1
ATOM 582 N N . LEU A 1 80 ? -22.729 5.099 26.740 1.00 37.16 80 LEU A N 1
ATOM 583 C CA . LEU A 1 80 ? -21.332 4.804 27.037 1.00 35.81 80 LEU A CA 1
ATOM 584 C C . LEU A 1 80 ? -21.166 3.385 27.566 1.00 38.62 80 LEU A C 1
ATOM 585 O O . LEU A 1 80 ? -20.187 2.706 27.234 1.00 32.64 80 LEU A O 1
ATOM 590 N N . ASP A 1 81 ? -22.101 2.920 28.346 1.00 31.30 81 ASP A N 1
ATOM 591 C CA . ASP A 1 81 ? -22.009 1.569 28.943 1.00 33.22 81 ASP A CA 1
ATOM 592 C C . ASP A 1 81 ? -22.075 0.512 27.840 1.00 33.30 81 ASP A C 1
ATOM 593 O O . ASP A 1 81 ? -21.327 -0.434 27.894 1.00 31.80 81 ASP A O 1
ATOM 598 N N . ARG A 1 82 ? -23.026 0.647 26.930 1.00 31.01 82 ARG A N 1
ATOM 599 C CA . ARG A 1 82 ? -23.156 -0.309 25.806 1.00 29.28 82 ARG A CA 1
ATOM 600 C C . ARG A 1 82 ? -21.880 -0.244 24.959 1.00 28.01 82 ARG A C 1
ATOM 601 O O . ARG A 1 82 ? -21.458 -1.300 24.478 1.00 30.08 82 ARG A O 1
ATOM 609 N N . PHE A 1 83 ? -21.433 0.965 24.601 1.00 28.16 83 PHE A N 1
ATOM 610 C CA . PHE A 1 83 ? -20.251 1.148 23.727 1.00 28.23 83 PHE A CA 1
ATOM 611 C C . PHE A 1 83 ? -19.055 0.452 24.386 1.00 27.89 83 PHE A C 1
ATOM 612 O O . PHE A 1 83 ? -18.404 -0.378 23.723 1.00 26.16 83 PHE A O 1
ATOM 620 N N . ARG A 1 84 ? -18.837 0.718 25.670 1.00 26.75 84 ARG A N 1
ATOM 621 C CA . ARG A 1 84 ? -17.724 0.078 26.430 1.00 25.16 84 ARG A CA 1
ATOM 622 C C . ARG A 1 84 ? -17.922 -1.448 26.484 1.00 27.45 84 ARG A C 1
ATOM 623 O O . ARG A 1 84 ? -16.983 -2.191 26.146 1.00 28.09 84 ARG A O 1
ATOM 631 N N . GLN A 1 85 ? -19.123 -1.951 26.793 1.00 24.77 85 GLN A N 1
ATOM 632 C CA . GLN A 1 85 ? -19.330 -3.418 26.887 1.00 27.58 85 GLN A CA 1
ATOM 633 C C . GLN A 1 85 ? -19.019 -4.056 25.519 1.00 30.06 85 GLN A C 1
ATOM 634 O O . GLN A 1 85 ? -18.333 -5.085 25.472 1.00 29.08 85 GLN A O 1
ATOM 640 N N . LYS A 1 86 ? -19.644 -3.584 24.441 1.00 26.58 86 LYS A N 1
ATOM 641 C CA . LYS A 1 86 ? -19.512 -4.266 23.129 1.00 26.79 86 LYS A CA 1
ATOM 642 C C . LYS A 1 86 ? -18.078 -4.095 22.618 1.00 24.86 86 LYS A C 1
ATOM 643 O O . LYS A 1 86 ? -17.565 -5.031 21.982 1.00 24.54 86 LYS A O 1
ATOM 649 N N . MET A 1 87 ? -17.504 -2.904 22.793 1.00 23.42 87 MET A N 1
ATOM 650 C CA . MET A 1 87 ? -16.183 -2.645 22.163 1.00 23.22 87 MET A CA 1
ATOM 651 C C . MET A 1 87 ? -15.100 -3.357 22.985 1.00 24.01 87 MET A C 1
ATOM 652 O O . MET A 1 87 ? -14.086 -3.773 22.384 1.00 22.17 87 MET A O 1
ATOM 657 N N . THR A 1 88 ? -15.320 -3.616 24.268 1.00 22.28 88 THR A N 1
ATOM 658 C CA . THR A 1 88 ?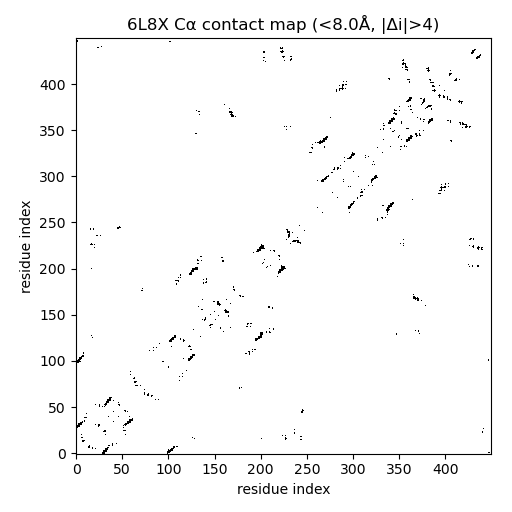 -14.402 -4.470 25.079 1.00 23.19 88 THR A CA 1
ATOM 659 C C . THR A 1 88 ? -14.371 -5.886 24.501 1.00 25.40 88 THR A C 1
ATOM 660 O O . THR A 1 88 ? -13.315 -6.405 24.205 1.00 24.73 88 THR A O 1
ATOM 664 N N . LYS A 1 89 ? -15.543 -6.446 24.234 1.00 23.25 89 LYS A N 1
ATOM 665 C CA . LYS A 1 89 ? -15.609 -7.797 23.634 1.00 24.73 89 LYS A CA 1
ATOM 666 C C . LYS A 1 89 ? -15.003 -7.772 22.228 1.00 23.08 89 LYS A C 1
ATOM 667 O O . LYS A 1 89 ? -14.303 -8.677 21.898 1.00 24.90 89 LYS A O 1
ATOM 673 N N . ASN A 1 90 ? -15.291 -6.750 21.438 1.00 22.10 90 ASN A N 1
ATOM 674 C CA . ASN A 1 90 ? -14.751 -6.684 20.063 1.00 22.68 90 ASN A CA 1
ATOM 675 C C . ASN A 1 90 ? -13.223 -6.619 20.105 1.00 20.53 90 ASN A C 1
ATOM 676 O O . ASN A 1 90 ? -12.620 -7.214 19.286 1.00 22.53 90 ASN A O 1
ATOM 681 N N . LEU A 1 91 ? -12.664 -5.853 21.028 1.00 20.38 91 LEU A N 1
ATOM 682 C CA . LEU A 1 91 ? -11.190 -5.740 21.082 1.00 19.64 91 LEU A CA 1
ATOM 683 C C . LEU A 1 91 ? -10.587 -7.057 21.582 1.00 19.57 91 LEU A C 1
ATOM 684 O O . LEU A 1 91 ? -9.600 -7.446 21.040 1.00 21.86 91 LEU A O 1
ATOM 689 N N . GLU A 1 92 ? -11.169 -7.677 22.604 1.00 20.61 92 GLU A N 1
ATOM 690 C CA . GLU A 1 92 ? -10.686 -8.991 23.104 1.00 21.64 92 GLU A CA 1
ATOM 691 C C . GLU A 1 92 ? -10.689 -9.994 21.939 1.00 23.35 92 GLU A C 1
ATOM 692 O O . GLU A 1 92 ? -9.688 -10.664 21.705 1.00 22.78 92 GLU A O 1
ATOM 698 N N . ASP A 1 93 ? -11.773 -10.031 21.157 1.00 24.62 93 ASP A N 1
ATOM 699 C CA . ASP A 1 93 ? -11.892 -10.981 20.023 1.00 26.08 93 ASP A CA 1
ATOM 700 C C . ASP A 1 93 ? -10.809 -10.667 18.983 1.00 24.69 93 ASP A C 1
ATOM 701 O O . ASP A 1 93 ? -10.211 -11.590 18.427 1.00 25.23 93 ASP A O 1
ATOM 706 N N . PHE A 1 94 ? -10.586 -9.394 18.672 1.00 23.14 94 PHE A N 1
ATOM 707 C CA . PHE A 1 94 ? -9.533 -8.996 17.711 1.00 20.29 94 PHE A CA 1
ATOM 708 C C . PHE A 1 94 ? -8.153 -9.441 18.219 1.00 20.45 94 PHE A C 1
ATOM 709 O O . PHE A 1 94 ? -7.375 -9.992 17.436 1.00 22.13 94 PHE A O 1
ATOM 717 N N . LEU A 1 95 ? -7.845 -9.170 19.479 1.00 19.40 95 LEU A N 1
ATOM 718 C CA . LEU A 1 95 ? -6.506 -9.455 20.052 1.00 20.00 95 LEU A CA 1
ATOM 719 C C . LEU A 1 95 ? -6.308 -10.969 20.151 1.00 21.74 95 LEU A C 1
ATOM 720 O O . LEU A 1 95 ? -5.163 -11.421 19.919 1.00 25.04 95 LEU A O 1
ATOM 725 N N . GLN A 1 96 ? -7.358 -11.724 20.445 1.00 21.68 96 GLN A N 1
ATOM 726 C CA . GLN A 1 96 ? -7.297 -13.214 20.489 1.00 26.71 96 GLN A CA 1
ATOM 727 C C . GLN A 1 96 ? -6.742 -13.734 19.153 1.00 26.59 96 GLN A C 1
ATOM 728 O O . GLN A 1 96 ? -5.874 -14.633 19.183 1.00 30.51 96 GLN A O 1
ATOM 734 N N . LYS A 1 97 ? -7.100 -13.102 18.032 1.00 25.05 97 LYS A N 1
ATOM 735 C CA . LYS A 1 97 ? -6.597 -13.461 16.685 1.00 27.90 97 LYS A CA 1
ATOM 736 C C . LYS A 1 97 ? -5.235 -12.795 16.452 1.00 28.81 97 LYS A C 1
ATOM 737 O O . LYS A 1 97 ? -4.296 -13.494 16.039 1.00 30.15 97 LYS A O 1
ATOM 743 N N . ALA A 1 98 ? -5.102 -11.499 16.723 1.00 25.66 98 ALA A N 1
ATOM 744 C CA . ALA A 1 98 ? -3.902 -10.737 16.333 1.00 23.65 98 ALA A CA 1
ATOM 745 C C . ALA A 1 98 ? -2.702 -11.316 17.080 1.00 23.54 98 ALA A C 1
ATOM 746 O O . ALA A 1 98 ? -1.590 -11.229 16.527 1.00 26.36 98 ALA A O 1
ATOM 748 N N . MET A 1 99 ? -2.865 -11.652 18.358 1.00 26.00 99 MET A N 1
ATOM 749 C CA . MET A 1 99 ? -1.722 -11.910 19.277 1.00 26.96 99 MET A CA 1
ATOM 750 C C . MET A 1 99 ? -1.118 -13.273 18.933 1.00 31.53 99 MET A C 1
ATOM 751 O O . MET A 1 99 ? 0.038 -13.497 19.301 1.00 35.02 99 MET A O 1
ATOM 756 N N . VAL A 1 100 ? -1.807 -14.083 18.118 1.00 31.42 100 VAL A N 1
ATOM 757 C CA . VAL A 1 100 ? -1.325 -15.449 17.743 1.00 37.47 100 VAL A CA 1
ATOM 758 C C . VAL A 1 100 ? -0.965 -15.456 16.259 1.00 38.19 100 VAL A C 1
ATOM 759 O O . VAL A 1 100 ? -0.522 -16.510 15.779 1.00 57.44 100 VAL A O 1
ATOM 763 N N . SER A 1 101 ? -1.155 -14.332 15.564 1.00 47.50 101 SER A N 1
ATOM 764 C CA . SER A 1 101 ? -0.816 -14.134 14.131 1.00 47.20 101 SER A CA 1
ATOM 765 C C . SER A 1 101 ? 0.710 -14.159 13.945 1.00 53.67 101 SER A C 1
ATOM 766 O O . SER A 1 101 ? 1.431 -14.469 14.929 1.00 47.47 101 SER A O 1
ATOM 769 N N . SER A 1 102 ? 1.170 -13.833 12.731 1.00 52.06 102 SER A N 1
ATOM 770 C CA . SER A 1 102 ? 2.536 -14.108 12.207 1.00 66.13 102 SER A CA 1
ATOM 771 C C . SER A 1 102 ? 3.466 -12.901 12.427 1.00 64.75 102 SER A C 1
ATOM 772 O O . SER A 1 102 ? 4.698 -13.101 12.409 1.00 55.00 102 SER A O 1
ATOM 775 N N . ASN A 1 103 ? 2.912 -11.688 12.558 1.00 54.15 103 ASN A N 1
ATOM 776 C CA . ASN A 1 103 ? 3.638 -10.493 13.076 1.00 51.02 103 ASN A CA 1
ATOM 777 C C . ASN A 1 103 ? 2.740 -9.770 14.074 1.00 38.07 103 ASN A C 1
ATOM 778 O O . ASN A 1 103 ? 2.007 -8.854 13.708 1.00 39.85 103 ASN A O 1
ATOM 783 N N . PRO A 1 104 ? 2.606 -10.310 15.303 1.00 35.81 104 PRO A N 1
ATOM 784 C CA . PRO A 1 104 ? 1.663 -9.765 16.278 1.00 29.22 104 PRO A CA 1
ATOM 785 C C . PRO A 1 104 ? 2.021 -8.332 16.652 1.00 26.68 104 PRO A C 1
ATOM 786 O O . PRO A 1 104 ? 3.189 -7.951 16.680 1.00 28.61 104 PRO A O 1
ATOM 790 N N . PRO A 1 105 ? 1.036 -7.553 17.133 1.00 24.24 105 PRO A N 1
ATOM 791 C CA . PRO A 1 105 ? 1.282 -6.174 17.542 1.00 23.25 105 PRO A CA 1
ATOM 792 C C . PRO A 1 105 ? 2.071 -6.139 18.857 1.00 22.69 105 PRO A C 1
ATOM 793 O O . PRO A 1 105 ? 1.926 -7.036 19.692 1.00 23.33 105 PRO A O 1
ATOM 797 N N . LYS A 1 106 ? 2.963 -5.162 18.960 1.00 20.08 106 LYS A N 1
ATOM 798 C CA . LYS A 1 106 ? 3.865 -5.001 20.123 1.00 21.95 106 LYS A CA 1
ATOM 799 C C . LYS A 1 106 ? 3.355 -3.858 21.007 1.00 20.40 106 LYS A C 1
ATOM 800 O O . LYS A 1 106 ? 3.899 -3.669 22.076 1.00 22.78 106 LYS A O 1
ATOM 806 N N . PHE A 1 107 ? 2.287 -3.145 20.599 1.00 17.33 107 PHE A N 1
ATOM 807 C CA . PHE A 1 107 ? 1.879 -1.939 21.360 1.00 15.98 107 PHE A CA 1
ATOM 808 C C . PHE A 1 107 ? 0.467 -1.577 20.919 1.00 17.06 107 PHE A C 1
ATOM 809 O O . PHE A 1 107 ? 0.154 -1.753 19.749 1.00 18.72 107 PHE A O 1
ATOM 817 N N . ILE A 1 108 ? -0.333 -1.007 21.822 1.00 17.16 108 ILE A N 1
ATOM 818 C CA . ILE A 1 108 ? -1.614 -0.355 21.445 1.00 17.04 108 ILE A CA 1
ATOM 819 C C . ILE A 1 108 ? -1.659 1.067 21.998 1.00 15.06 108 ILE A C 1
ATOM 820 O O . ILE A 1 108 ? -1.479 1.265 23.228 1.00 17.16 108 ILE A O 1
ATOM 825 N N . LEU A 1 109 ? -1.749 2.045 21.095 1.00 16.76 109 LEU A N 1
ATOM 826 C CA . LEU A 1 109 ? -1.857 3.477 21.401 1.00 16.23 109 LEU A CA 1
ATOM 827 C C . LEU A 1 109 ? -3.339 3.810 21.255 1.00 17.25 109 LEU A C 1
ATOM 828 O O . LEU A 1 109 ? -3.897 3.591 20.156 1.00 19.21 109 LEU A O 1
ATOM 833 N N . TYR A 1 110 ? -3.987 4.203 22.339 1.00 16.00 110 TYR A N 1
ATOM 834 C CA . TYR A 1 110 ? -5.458 4.347 22.306 1.00 15.60 110 TYR A CA 1
ATOM 835 C C . TYR A 1 110 ? -5.851 5.745 22.767 1.00 16.51 110 TYR A C 1
ATOM 836 O O . TYR A 1 110 ? -5.202 6.339 23.591 1.00 17.51 110 TYR A O 1
ATOM 845 N N . ALA A 1 111 ? -7.056 6.190 22.400 1.00 16.17 111 ALA A N 1
ATOM 846 C CA . ALA A 1 111 ? -7.589 7.481 22.879 1.00 18.76 111 ALA A CA 1
ATOM 847 C C . ALA A 1 111 ? -7.767 7.428 24.399 1.00 16.50 111 ALA A C 1
ATOM 848 O O . ALA A 1 111 ? -8.316 6.481 24.929 1.00 18.22 111 ALA A O 1
ATOM 850 N N . SER A 1 112 ? -7.334 8.478 25.094 1.00 18.42 112 SER A N 1
ATOM 851 C CA . SER A 1 112 ? -7.433 8.581 26.565 1.00 17.22 112 SER A CA 1
ATOM 852 C C . SER A 1 112 ? -8.887 8.484 27.009 1.00 18.44 112 SER A C 1
ATOM 853 O O . SER A 1 112 ? -9.075 8.074 28.128 1.00 19.89 112 SER A O 1
ATOM 856 N N . THR A 1 113 ? -9.819 8.775 26.094 1.00 18.63 113 THR A N 1
ATOM 857 C CA . THR A 1 113 ? -11.289 8.738 26.359 1.00 20.64 113 THR A CA 1
ATOM 858 C C . THR A 1 113 ? -11.805 7.290 26.381 1.00 24.74 113 THR A C 1
ATOM 859 O O . THR A 1 113 ? -13.032 7.081 26.662 1.00 22.84 113 THR A O 1
ATOM 863 N N . MET A 1 114 ? -10.948 6.281 26.176 1.00 17.56 114 MET A N 1
ATOM 864 C CA . MET A 1 114 ? -11.317 4.866 26.263 1.00 17.51 114 MET A CA 1
ATOM 865 C C . MET A 1 114 ? -10.382 4.176 27.254 1.00 19.05 114 MET A C 1
ATOM 866 O O . MET A 1 114 ? -9.661 3.240 26.897 1.00 18.09 114 MET A O 1
ATOM 871 N N . PRO A 1 115 ? -10.390 4.592 28.537 1.00 20.54 115 PRO A N 1
ATOM 872 C CA . PRO A 1 115 ? -9.414 4.069 29.507 1.00 19.92 115 PRO A CA 1
ATOM 873 C C . PRO A 1 115 ? -9.548 2.569 29.783 1.00 18.94 115 PRO A C 1
ATOM 874 O O . PRO A 1 115 ? -8.585 1.938 30.146 1.00 20.55 115 PRO A O 1
ATOM 878 N N . TRP A 1 116 ? -10.687 1.983 29.448 1.00 17.78 116 TRP A N 1
ATOM 879 C CA . TRP A 1 116 ? -10.957 0.532 29.528 1.00 19.08 116 TRP A CA 1
ATOM 880 C C . TRP A 1 116 ? -10.037 -0.275 28.604 1.00 17.28 116 TRP A C 1
ATOM 881 O O . TRP A 1 116 ? -9.855 -1.473 28.834 1.00 19.23 116 TRP A O 1
ATOM 892 N N . VAL A 1 117 ? -9.441 0.365 27.597 1.00 18.46 117 VAL A N 1
ATOM 893 C CA . VAL A 1 117 ? -8.537 -0.347 26.667 1.00 16.23 117 VAL A CA 1
ATOM 894 C C . VAL A 1 117 ? -7.323 -0.821 27.483 1.00 16.81 117 VAL A C 1
ATOM 895 O O . VAL A 1 117 ? -6.801 -1.899 27.189 1.00 19.14 117 VAL A O 1
ATOM 899 N N . LEU A 1 118 ? -6.923 -0.042 28.476 1.00 18.54 118 LEU A N 1
ATOM 900 C CA . LEU A 1 118 ? -5.723 -0.425 29.251 1.00 18.46 118 LEU A CA 1
ATOM 901 C C . LEU A 1 118 ? -5.924 -1.780 29.932 1.00 17.78 118 LEU A C 1
ATOM 902 O O . LEU A 1 118 ? -4.994 -2.600 29.918 1.00 18.94 118 LEU A O 1
ATOM 907 N N . GLU A 1 119 ? -7.096 -2.027 30.504 1.00 18.97 119 GLU A N 1
ATOM 908 C CA . GLU A 1 119 ? -7.351 -3.285 31.228 1.00 20.89 119 GLU A CA 1
ATOM 909 C C . GLU A 1 119 ? -7.392 -4.455 30.237 1.00 18.84 119 GLU A C 1
ATOM 910 O O . GLU A 1 119 ? -6.975 -5.563 30.596 1.00 21.06 119 GLU A O 1
ATOM 916 N N . VAL A 1 120 ? -7.871 -4.234 29.000 1.00 17.76 120 VAL A N 1
ATOM 917 C CA . VAL A 1 120 ? -7.784 -5.276 27.950 1.00 16.52 120 VAL A CA 1
ATOM 918 C C . VAL A 1 120 ? -6.310 -5.566 27.657 1.00 17.97 120 VAL A C 1
ATOM 919 O O . VAL A 1 120 ? -5.917 -6.726 27.635 1.00 18.48 120 VAL A O 1
ATOM 923 N N . ALA A 1 121 ? -5.519 -4.520 27.411 1.00 18.95 121 ALA A N 1
ATOM 924 C CA . ALA A 1 121 ? -4.077 -4.683 27.092 1.00 18.77 121 ALA A CA 1
ATOM 925 C C . ALA A 1 121 ? -3.379 -5.387 28.254 1.00 18.44 121 ALA A C 1
ATOM 926 O O . ALA A 1 121 ? -2.560 -6.290 27.980 1.00 18.10 121 ALA A O 1
ATOM 928 N N . LYS A 1 122 ? -3.737 -5.043 29.477 1.00 18.55 122 LYS A N 1
ATOM 929 C CA . LYS A 1 122 ? -3.110 -5.655 30.681 1.00 21.08 122 LYS A CA 1
ATOM 930 C C . LYS A 1 122 ? -3.407 -7.158 30.673 1.00 22.58 122 LYS A C 1
ATOM 931 O O . LYS A 1 122 ? -2.481 -7.967 30.937 1.00 21.50 122 LYS A O 1
ATOM 937 N N . GLU A 1 123 ? -4.640 -7.545 30.354 1.00 21.13 123 GLU A N 1
ATOM 938 C CA . GLU A 1 123 ? -5.006 -8.986 30.382 1.00 23.19 123 GLU A CA 1
ATOM 939 C C . GLU A 1 123 ? -4.148 -9.735 29.358 1.00 23.52 123 GLU A C 1
ATOM 940 O O . GLU A 1 123 ? -3.792 -10.864 29.622 1.00 24.83 123 GLU A O 1
ATOM 946 N N . PHE A 1 124 ? -3.842 -9.124 28.206 1.00 21.13 124 PHE A N 1
ATOM 947 C CA . PHE A 1 124 ? -3.090 -9.793 27.122 1.00 21.56 124 PHE A CA 1
ATOM 948 C C . PHE A 1 124 ? -1.584 -9.572 27.233 1.00 21.76 124 PHE A C 1
ATOM 949 O O . PHE A 1 124 ? -0.844 -10.191 26.446 1.00 24.71 124 PHE A O 1
ATOM 957 N N . GLY A 1 125 ? -1.109 -8.839 28.237 1.00 19.54 125 GLY A N 1
ATOM 958 C CA . GLY A 1 125 ? 0.343 -8.566 28.343 1.00 20.20 125 GLY A CA 1
ATOM 959 C C . GLY A 1 125 ? 0.867 -7.721 27.196 1.00 20.32 125 GLY A C 1
ATOM 960 O O . GLY A 1 125 ? 1.996 -7.925 26.696 1.00 21.93 125 GLY A O 1
ATOM 961 N N . LEU A 1 126 ? 0.053 -6.798 26.719 1.00 19.40 126 LEU A N 1
ATOM 962 C CA . LEU A 1 126 ? 0.361 -5.929 25.566 1.00 18.09 126 LEU A CA 1
ATOM 963 C C . LEU A 1 126 ? 0.729 -4.521 26.070 1.00 18.27 126 LEU A C 1
ATOM 964 O O . LEU A 1 126 ? -0.056 -3.891 26.775 1.00 17.71 126 LEU A O 1
ATOM 969 N N . ASP A 1 127 ? 1.880 -4.012 25.684 1.00 18.06 127 ASP A N 1
ATOM 970 C CA . ASP A 1 127 ? 2.292 -2.650 26.060 1.00 19.65 127 ASP A CA 1
ATOM 971 C C . ASP A 1 127 ? 1.261 -1.662 25.497 1.00 16.36 127 ASP A C 1
ATOM 972 O O . ASP A 1 127 ? 0.698 -1.902 24.388 1.00 17.24 127 ASP A O 1
ATOM 977 N N . ARG A 1 128 ? 1.027 -0.588 26.238 1.00 16.66 128 ARG A N 1
ATOM 978 C CA . ARG A 1 128 ? -0.091 0.311 25.883 1.00 16.17 128 ARG A CA 1
ATOM 979 C C . ARG A 1 128 ? 0.156 1.724 26.367 1.00 15.60 128 ARG A C 1
ATOM 980 O O . ARG A 1 128 ? 0.883 1.975 27.358 1.00 16.97 128 ARG A O 1
ATOM 988 N N . ALA A 1 129 ? -0.475 2.695 25.709 1.00 15.41 129 ALA A N 1
ATOM 989 C CA . ALA A 1 129 ? -0.432 4.099 26.159 1.00 15.24 129 ALA A CA 1
ATOM 990 C C . ALA A 1 129 ? -1.678 4.838 25.712 1.00 15.62 129 ALA A C 1
ATOM 991 O O . ALA A 1 129 ? -2.079 4.735 24.557 1.00 16.98 129 ALA A O 1
ATOM 993 N N . PRO A 1 130 ? -2.250 5.666 26.590 1.00 17.53 130 PRO A N 1
ATOM 994 C CA . PRO A 1 130 ? -3.282 6.594 26.176 1.00 17.48 130 PRO A CA 1
ATOM 995 C C . PRO A 1 130 ? -2.710 7.794 25.430 1.00 18.03 130 PRO A C 1
ATOM 996 O O . PRO A 1 130 ? -1.585 8.220 25.662 1.00 15.99 130 PRO A O 1
ATOM 1000 N N . PHE A 1 131 ? -3.543 8.352 24.559 1.00 15.34 131 PHE A N 1
ATOM 1001 C CA . PHE A 1 131 ? -3.220 9.594 23.821 1.00 17.11 131 PHE A CA 1
ATOM 1002 C C . PHE A 1 131 ? -4.228 10.662 24.245 1.00 18.71 131 PHE A C 1
ATOM 1003 O O . PHE A 1 131 ? -5.398 10.487 23.996 1.00 18.03 131 PHE A O 1
ATOM 1011 N N . TYR A 1 132 ? -3.716 11.694 24.909 1.00 17.14 132 TYR A N 1
ATOM 1012 C CA . TYR A 1 132 ? -4.497 12.877 25.352 1.00 17.22 132 TYR A CA 1
ATOM 1013 C C . TYR A 1 132 ? -4.481 13.894 24.219 1.00 17.67 132 TYR A C 1
ATOM 1014 O O . TYR A 1 132 ? -3.421 14.468 23.918 1.00 18.73 132 TYR A O 1
ATOM 1023 N N . THR A 1 133 ? -5.569 14.002 23.465 1.00 18.14 133 THR A N 1
ATOM 1024 C CA . THR A 1 133 ? -5.572 14.791 22.219 1.00 21.03 133 THR A CA 1
ATOM 1025 C C . THR A 1 133 ? -5.900 16.270 22.430 1.00 19.66 133 THR A C 1
ATOM 1026 O O . THR A 1 133 ? -5.715 17.007 21.460 1.00 21.72 133 THR A O 1
ATOM 1030 N N . GLN A 1 134 ? -6.177 16.688 23.656 1.00 19.99 134 GLN A N 1
ATOM 1031 C CA . GLN A 1 134 ? -6.411 18.118 23.967 1.00 21.14 134 GLN A CA 1
ATOM 1032 C C . GLN A 1 134 ? -5.174 18.716 24.642 1.00 21.90 134 GLN A C 1
ATOM 1033 O O . GLN A 1 134 ? -4.166 18.063 24.647 1.00 20.90 134 GLN A O 1
ATOM 1039 N N . SER A 1 135 ? -5.290 19.924 25.194 1.00 20.76 135 SER A N 1
ATOM 1040 C CA . SER A 1 135 ? -4.109 20.615 25.768 1.00 19.42 135 SER A CA 1
ATOM 1041 C C . SER A 1 135 ? -3.644 19.893 27.039 1.00 19.72 135 SER A C 1
ATOM 1042 O O . SER A 1 135 ? -4.443 19.224 27.728 1.00 21.59 135 SER A O 1
ATOM 1045 N N . CYS A 1 136 ? -2.375 20.099 27.407 1.00 21.01 136 CYS A N 1
ATOM 1046 C CA . CYS A 1 136 ? -1.893 19.592 28.709 1.00 22.02 136 CYS A CA 1
ATOM 1047 C C . CYS A 1 136 ? -2.554 20.362 29.871 1.00 20.74 136 CYS A C 1
ATOM 1048 O O . CYS A 1 136 ? -2.740 19.790 30.962 1.00 20.17 136 CYS A O 1
ATOM 1051 N N . ALA A 1 137 ? -2.964 21.593 29.636 1.00 21.20 137 ALA A N 1
ATOM 1052 C CA . ALA A 1 137 ? -3.645 22.339 30.715 1.00 20.99 137 ALA A CA 1
ATOM 1053 C C . ALA A 1 137 ? -4.928 21.603 31.099 1.00 22.15 137 ALA A C 1
ATOM 1054 O O . ALA A 1 137 ? -5.255 21.561 32.221 1.00 21.25 137 ALA A O 1
ATOM 1056 N N . LEU A 1 138 ? -5.589 20.968 30.146 1.00 19.93 138 LEU A N 1
ATOM 1057 C CA . LEU A 1 138 ? -6.819 20.228 30.495 1.00 20.73 138 LEU A CA 1
ATOM 1058 C C . LEU A 1 138 ? -6.461 18.968 31.293 1.00 19.36 138 LEU A C 1
ATOM 1059 O O . LEU A 1 138 ? -7.254 18.527 32.050 1.00 19.47 138 LEU A O 1
ATOM 1064 N N . ASN A 1 139 ? -5.282 18.405 31.064 1.00 18.69 139 ASN A N 1
ATOM 1065 C CA . ASN A 1 139 ? -4.863 17.230 31.855 1.00 21.11 139 ASN A CA 1
ATOM 1066 C C . ASN A 1 139 ? -4.746 17.673 33.318 1.00 21.84 139 ASN A C 1
ATOM 1067 O O . ASN A 1 139 ? -5.176 16.959 34.150 1.00 21.10 139 ASN A O 1
ATOM 1072 N N . SER A 1 140 ? -4.151 18.832 33.570 1.00 19.82 140 SER A N 1
ATOM 1073 C CA . SER A 1 140 ? -4.030 19.334 34.960 1.00 21.56 140 SER A CA 1
ATOM 1074 C C . SER A 1 140 ? -5.421 19.562 35.557 1.00 22.41 140 SER A C 1
ATOM 1075 O O . SER A 1 140 ? -5.673 19.114 36.629 1.00 23.00 140 SER A O 1
ATOM 1078 N N . ILE A 1 141 ? -6.291 20.245 34.833 1.00 19.75 141 ILE A N 1
ATOM 1079 C CA . ILE A 1 141 ? -7.648 20.517 35.364 1.00 19.15 141 ILE A CA 1
ATOM 1080 C C . ILE A 1 141 ? -8.385 19.212 35.672 1.00 21.41 141 ILE A C 1
ATOM 1081 O O . ILE A 1 141 ? -8.865 19.066 36.759 1.00 21.02 141 ILE A O 1
ATOM 1086 N N . ASN A 1 142 ? -8.450 18.287 34.720 1.00 19.93 142 ASN A N 1
ATOM 1087 C CA . ASN A 1 142 ? -9.235 17.040 34.929 1.00 20.90 142 ASN A CA 1
ATOM 1088 C C . ASN A 1 142 ? -8.625 16.180 36.041 1.00 19.90 142 ASN A C 1
ATOM 1089 O O . ASN A 1 142 ? -9.331 15.558 36.730 1.00 23.01 142 ASN A O 1
ATOM 1094 N N . TYR A 1 143 ? -7.315 16.110 36.099 1.00 21.43 143 TYR A N 1
ATOM 1095 C CA . TYR A 1 143 ? -6.617 15.364 37.169 1.00 22.41 143 TYR A CA 1
ATOM 1096 C C . TYR A 1 143 ? -7.065 15.909 38.522 1.00 24.54 143 TYR A C 1
ATOM 1097 O O . TYR A 1 143 ? -7.335 15.116 39.437 1.00 23.91 143 TYR A O 1
ATOM 1106 N N . HIS A 1 144 ? -7.103 17.229 38.647 1.00 23.60 144 HIS A N 1
ATOM 1107 C CA . HIS A 1 144 ? -7.391 17.860 39.961 1.00 25.15 144 HIS A CA 1
ATOM 1108 C C . HIS A 1 144 ? -8.865 17.683 40.287 1.00 26.44 144 HIS A C 1
ATOM 1109 O O . HIS A 1 144 ? -9.200 17.556 41.474 1.00 29.49 144 HIS A O 1
ATOM 1116 N N . VAL A 1 145 ? -9.719 17.601 39.287 1.00 26.20 145 VAL A N 1
ATOM 1117 C CA . VAL A 1 145 ? -11.137 17.287 39.593 1.00 25.44 145 VAL A CA 1
ATOM 1118 C C . VAL A 1 145 ? -11.202 15.828 40.061 1.00 28.36 145 VAL A C 1
ATOM 1119 O O . VAL A 1 145 ? -11.910 15.543 40.995 1.00 28.75 145 VAL A O 1
ATOM 1123 N N . LEU A 1 146 ? -10.441 14.944 39.426 1.00 26.09 146 LEU A N 1
ATOM 1124 C CA . LEU A 1 146 ? -10.495 13.519 39.822 1.00 27.42 146 LEU A CA 1
ATOM 1125 C C . LEU A 1 146 ? -10.116 13.368 41.293 1.00 28.91 146 LEU A C 1
ATOM 1126 O O . LEU A 1 146 ? -10.802 12.655 41.992 1.00 33.04 146 LEU A O 1
ATOM 1131 N N . HIS A 1 147 ? -9.042 14.022 41.693 1.00 27.38 147 HIS A N 1
ATOM 1132 C CA . HIS A 1 147 ? -8.479 13.856 43.053 1.00 29.48 147 HIS A CA 1
ATOM 1133 C C . HIS A 1 147 ? -9.090 14.814 44.077 1.00 39.79 147 HIS A C 1
ATOM 1134 O O . HIS A 1 147 ? -8.560 14.903 45.169 1.00 38.48 147 HIS A O 1
ATOM 1141 N N . GLY A 1 148 ? -10.156 15.509 43.723 1.00 35.28 148 GLY A N 1
ATOM 1142 C CA . GLY A 1 148 ? -10.895 16.341 44.690 1.00 41.23 148 GLY A CA 1
ATOM 1143 C C . GLY A 1 148 ? -10.291 17.687 45.035 1.00 43.37 148 GLY A C 1
ATOM 1144 O O . GLY A 1 148 ? -10.870 18.345 45.884 1.00 43.46 148 GLY A O 1
ATOM 1145 N N . GLN A 1 149 ? -9.204 18.097 44.388 1.00 35.98 149 GLN A N 1
ATOM 1146 C CA . GLN A 1 149 ? -8.603 19.428 44.655 1.00 37.06 149 GLN A CA 1
ATOM 1147 C C . GLN A 1 149 ? -9.335 20.532 43.885 1.00 37.78 149 GLN A C 1
ATOM 1148 O O . GLN A 1 149 ? -9.056 21.676 44.155 1.00 44.36 149 GLN A O 1
ATOM 1154 N N . LEU A 1 150 ? -10.229 20.213 42.907 1.00 35.14 150 LEU A N 1
ATOM 1155 C CA . LEU A 1 150 ? -10.973 21.166 42.095 1.00 33.23 150 LEU A CA 1
ATOM 1156 C C . LEU A 1 150 ? -12.363 20.588 41.862 1.00 36.12 150 LEU A C 1
ATOM 1157 O O . LEU A 1 150 ? -12.506 19.377 41.690 1.00 37.49 150 LEU A O 1
ATOM 1162 N N . LYS A 1 151 ? -13.387 21.442 41.856 1.00 43.06 151 LYS A N 1
ATOM 1163 C CA . LYS A 1 151 ? -14.757 20.972 41.689 1.00 47.23 151 LYS A CA 1
ATOM 1164 C C . LYS A 1 151 ? -15.400 21.570 40.443 1.00 51.12 151 LYS A C 1
ATOM 1165 O O . LYS A 1 151 ? -14.949 22.588 39.908 1.00 49.12 151 LYS A O 1
ATOM 1171 N N . LEU A 1 152 ? -16.476 20.909 39.994 1.00 54.10 152 LEU A N 1
ATOM 1172 C CA . LEU A 1 152 ? -17.171 21.318 38.774 1.00 55.53 152 LEU A CA 1
ATOM 1173 C C . LEU A 1 152 ? -17.673 22.754 38.840 1.00 59.27 152 LEU A C 1
ATOM 1174 O O . LEU A 1 152 ? -17.374 23.527 37.914 1.00 61.17 152 LEU A O 1
ATOM 1179 N N . PRO A 1 153 ? -18.422 23.181 39.855 1.00 59.23 153 PRO A N 1
ATOM 1180 C CA . PRO A 1 153 ? -18.460 24.598 40.144 1.00 56.73 153 PRO A CA 1
ATOM 1181 C C . PRO A 1 153 ? -17.334 24.933 41.100 1.00 54.33 153 PRO A C 1
ATOM 1182 O O . PRO A 1 153 ? -17.285 24.397 42.217 1.00 57.10 153 PRO A O 1
ATOM 1186 N N . PRO A 1 154 ? -16.374 25.751 40.675 1.00 54.10 154 PRO A N 1
ATOM 1187 C CA . PRO A 1 154 ? -15.266 26.104 41.568 1.00 53.00 154 PRO A CA 1
ATOM 1188 C C . PRO A 1 154 ? -15.793 26.611 42.899 1.00 56.32 154 PRO A C 1
ATOM 1189 O O . PRO A 1 154 ? -16.648 27.499 42.953 1.00 57.80 154 PRO A O 1
ATOM 1193 N N . GLU A 1 155 ? -15.306 26.010 43.981 1.00 54.34 155 GLU A N 1
ATOM 1194 C CA . GLU A 1 155 ? -15.668 26.452 45.320 1.00 56.69 155 GLU A CA 1
ATOM 1195 C C . GLU A 1 155 ? -14.957 27.733 45.730 1.00 56.32 155 GLU A C 1
ATOM 1196 O O . GLU A 1 155 ? -15.178 28.212 46.848 1.00 58.23 155 GLU A O 1
ATOM 1202 N N . THR A 1 156 ? -14.125 28.298 44.858 1.00 54.40 156 THR A N 1
ATOM 1203 C CA . THR A 1 156 ? -13.286 29.451 45.139 1.00 52.12 156 THR A CA 1
ATOM 1204 C C . THR A 1 156 ? -13.367 30.448 43.994 1.00 51.42 156 THR A C 1
ATOM 1205 O O . THR A 1 156 ? -13.619 30.063 42.847 1.00 50.06 156 THR A O 1
ATOM 1209 N N . PRO A 1 157 ? -13.163 31.738 44.275 1.00 52.09 157 PRO A N 1
ATOM 1210 C CA . PRO A 1 157 ? -13.169 32.724 43.183 1.00 47.67 157 PRO A CA 1
ATOM 1211 C C . PRO A 1 157 ? -11.980 32.604 42.243 1.00 47.49 157 PRO A C 1
ATOM 1212 O O . PRO A 1 157 ? -12.101 32.976 41.071 1.00 47.50 157 PRO A O 1
ATOM 1216 N N . THR A 1 158 ? -10.837 32.114 42.713 1.00 43.08 158 THR A N 1
ATOM 1217 C CA . THR A 1 158 ? -9.656 31.956 41.877 1.00 40.91 158 THR A CA 1
ATOM 1218 C C . THR A 1 158 ? -9.100 30.550 42.060 1.00 40.93 158 THR A C 1
ATOM 1219 O O . THR A 1 158 ? -9.209 29.955 43.133 1.00 40.46 158 THR A O 1
ATOM 1223 N N . ILE A 1 159 ? -8.520 30.013 40.990 1.00 33.47 159 ILE A N 1
ATOM 1224 C CA . ILE A 1 159 ? -7.981 28.661 40.978 1.00 32.76 159 ILE A CA 1
ATOM 1225 C C . ILE A 1 159 ? -6.495 28.760 40.657 1.00 29.92 159 ILE A C 1
ATOM 1226 O O . ILE A 1 159 ? -6.117 29.303 39.611 1.00 28.76 159 ILE A O 1
ATOM 1231 N N . SER A 1 160 ? -5.670 28.259 41.618 1.00 27.09 160 SER A N 1
ATOM 1232 C CA . SER A 1 160 ? -4.212 28.237 41.377 1.00 23.84 160 SER A CA 1
ATOM 1233 C C . SER A 1 160 ? -3.765 26.781 41.432 1.00 25.68 160 SER A C 1
ATOM 1234 O O . SER A 1 160 ? -3.587 26.284 42.458 1.00 27.52 160 SER A O 1
ATOM 1237 N N . LEU A 1 161 ? -3.669 26.106 40.311 1.00 24.95 161 LEU A N 1
ATOM 1238 C CA . LEU A 1 161 ? -3.204 24.709 40.375 1.00 21.41 161 LEU A CA 1
ATOM 1239 C C . LEU A 1 161 ? -1.691 24.705 40.228 1.00 20.37 161 LEU A C 1
ATOM 1240 O O . LEU A 1 161 ? -1.154 25.638 39.734 1.00 22.32 161 LEU A O 1
ATOM 1245 N N . PRO A 1 162 ? -0.994 23.657 40.663 1.00 21.23 162 PRO A N 1
ATOM 1246 C CA . PRO A 1 162 ? 0.444 23.610 40.520 1.00 20.36 162 PRO A CA 1
ATOM 1247 C C . PRO A 1 162 ? 0.935 23.768 39.076 1.00 22.94 162 PRO A C 1
ATOM 1248 O O . PRO A 1 162 ? 0.422 23.161 38.194 1.00 23.25 162 PRO A O 1
ATOM 1252 N N . SER A 1 163 ? 1.897 24.666 38.892 1.00 23.56 163 SER A N 1
ATOM 1253 C CA . SER A 1 163 ? 2.565 24.988 37.608 1.00 22.16 163 SER A CA 1
ATOM 1254 C C . SER A 1 163 ? 1.594 25.504 36.546 1.00 24.72 163 SER A C 1
ATOM 1255 O O . SER A 1 163 ? 1.930 25.427 35.418 1.00 27.50 163 SER A O 1
ATOM 1258 N N . MET A 1 164 ? 0.486 26.092 36.939 1.00 21.87 164 MET A N 1
ATOM 1259 C CA . MET A 1 164 ? -0.497 26.576 35.967 1.00 21.75 164 MET A CA 1
ATOM 1260 C C . MET A 1 164 ? -0.669 28.077 36.140 1.00 23.80 164 MET A C 1
ATOM 1261 O O . MET A 1 164 ? -0.440 28.588 37.201 1.00 23.81 164 MET A O 1
ATOM 1266 N N . PRO A 1 165 ? -1.203 28.771 35.121 1.00 25.25 165 PRO A N 1
ATOM 1267 C CA . PRO A 1 165 ? -1.565 30.160 35.265 1.00 26.52 165 PRO A CA 1
ATOM 1268 C C . PRO A 1 165 ? -2.831 30.241 36.133 1.00 25.42 165 PRO A C 1
ATOM 1269 O O . PRO A 1 165 ? -3.562 29.339 36.218 1.00 25.18 165 PRO A O 1
ATOM 1273 N N . LEU A 1 166 ? -3.054 31.389 36.759 1.00 27.92 166 LEU A N 1
ATOM 1274 C CA . LEU A 1 166 ? -4.264 31.559 37.583 1.00 27.21 166 LEU A CA 1
ATOM 1275 C C . LEU A 1 166 ? -5.494 31.429 36.700 1.00 27.16 166 LEU A C 1
ATOM 1276 O O . LEU A 1 166 ? -5.483 31.989 35.644 1.00 32.14 166 LEU A O 1
ATOM 1281 N N . LEU A 1 167 ? -6.535 30.798 37.208 1.00 26.75 167 LEU A N 1
ATOM 1282 C CA . LEU A 1 167 ? -7.773 30.631 36.425 1.00 28.17 167 LEU A CA 1
ATOM 1283 C C . LEU A 1 167 ? -8.991 31.128 37.202 1.00 27.94 167 LEU A C 1
ATOM 1284 O O . LEU A 1 167 ? -9.099 30.830 38.352 1.00 30.62 167 LEU A O 1
ATOM 1289 N N . ARG A 1 168 ? -9.841 31.892 36.532 1.00 31.27 168 ARG A N 1
ATOM 1290 C CA . ARG A 1 168 ? -11.191 32.252 37.017 1.00 31.89 168 ARG A CA 1
ATOM 1291 C C . ARG A 1 168 ? -12.132 31.094 36.721 1.00 33.97 168 ARG A C 1
ATOM 1292 O O . ARG A 1 168 ? -11.879 30.302 35.820 1.00 29.56 168 ARG A O 1
ATOM 1300 N N . PRO A 1 169 ? -13.267 30.958 37.427 1.00 31.00 169 PRO A N 1
ATOM 1301 C CA . PRO A 1 169 ? -14.277 29.972 37.058 1.00 38.42 169 PRO A CA 1
ATOM 1302 C C . PRO A 1 169 ? -14.659 30.067 35.573 1.00 38.62 169 PRO A C 1
ATOM 1303 O O . PRO A 1 169 ? -14.880 29.042 34.959 1.00 37.46 169 PRO A O 1
ATOM 1307 N N . SER A 1 170 ? -14.646 31.278 35.016 1.00 40.46 170 SER A N 1
ATOM 1308 C CA . SER A 1 170 ? -15.034 31.533 33.606 1.00 41.30 170 SER A CA 1
ATOM 1309 C C . SER A 1 170 ? -13.929 31.017 32.674 1.00 38.71 170 SER A C 1
ATOM 1310 O O . SER A 1 170 ? -14.121 31.065 31.434 1.00 40.46 170 SER A O 1
ATOM 1313 N N . ASP A 1 171 ? -12.786 30.593 33.230 1.00 29.11 171 ASP A N 1
ATOM 1314 C CA . ASP A 1 171 ? -11.655 30.058 32.419 1.00 27.93 171 ASP A CA 1
ATOM 1315 C C . ASP A 1 171 ? -11.701 28.525 32.401 1.00 25.32 171 ASP A C 1
ATOM 1316 O O . ASP A 1 171 ? -10.830 27.925 31.705 1.00 27.82 171 ASP A O 1
ATOM 1321 N N . LEU A 1 172 ? -12.549 27.908 33.223 1.00 25.52 172 LEU A N 1
ATOM 1322 C CA . LEU A 1 172 ? -12.630 26.444 33.393 1.00 27.83 172 LEU A CA 1
ATOM 1323 C C . LEU A 1 172 ? -13.635 25.888 32.404 1.00 32.95 172 LEU A C 1
ATOM 1324 O O . LEU A 1 172 ? -14.704 26.474 32.199 1.00 35.73 172 LEU A O 1
ATOM 1329 N N . PRO A 1 173 ? -13.414 24.643 31.938 1.00 28.72 173 PRO A N 1
ATOM 1330 C CA . PRO A 1 173 ? -14.274 24.041 30.929 1.00 40.69 173 PRO A CA 1
ATOM 1331 C C . PRO A 1 173 ? -15.719 24.088 31.414 1.00 41.82 173 PRO A C 1
ATOM 1332 O O . PRO A 1 173 ? -15.962 23.713 32.539 1.00 38.44 173 PRO A O 1
ATOM 1336 N N . ALA A 1 174 ? -16.627 24.448 30.505 1.00 53.21 174 ALA A N 1
ATOM 1337 C CA . ALA A 1 174 ? -18.085 24.521 30.734 1.00 57.67 174 ALA A CA 1
ATOM 1338 C C . ALA A 1 174 ? -18.750 23.319 30.054 1.00 46.20 174 ALA A C 1
ATOM 1339 O O . ALA A 1 174 ? -18.969 23.406 28.826 1.00 44.07 174 ALA A O 1
ATOM 1341 N N . TYR A 1 175 ? -18.944 22.221 30.802 1.00 45.82 175 TYR A N 1
ATOM 1342 C CA . TYR A 1 175 ? -19.500 20.922 30.328 1.00 50.33 175 TYR A CA 1
ATOM 1343 C C . TYR A 1 175 ? -20.986 20.820 30.692 1.00 53.30 175 TYR A C 1
ATOM 1344 O O . TYR A 1 175 ? -21.483 19.684 30.814 1.00 51.46 175 TYR A O 1
ATOM 1353 N N . ASP A 1 176 ? -21.677 21.958 30.826 1.00 65.08 176 ASP A N 1
ATOM 1354 C CA . ASP A 1 176 ? -23.012 22.047 31.480 1.00 79.68 176 ASP A CA 1
ATOM 1355 C C . ASP A 1 176 ? -24.063 22.543 30.476 1.00 85.14 176 ASP A C 1
ATOM 1356 O O . ASP A 1 176 ? -25.230 22.710 30.887 1.00 74.15 176 ASP A O 1
ATOM 1361 N N . PHE A 1 177 ? -23.699 22.652 29.193 1.00 92.53 177 PHE A N 1
ATOM 1362 C CA . PHE A 1 177 ? -24.612 23.025 28.078 1.00 103.68 177 PHE A CA 1
ATOM 1363 C C . PHE A 1 177 ? -25.604 21.883 27.810 1.00 102.83 177 PHE A C 1
ATOM 1364 O O . PHE A 1 177 ? -26.491 22.047 26.950 1.00 98.28 177 PHE A O 1
ATOM 1372 N N . ASP A 1 178 ? -25.466 20.774 28.545 1.00 105.37 178 ASP A N 1
ATOM 1373 C CA . ASP A 1 178 ? -26.231 19.512 28.353 1.00 88.59 178 ASP A CA 1
ATOM 1374 C C . ASP A 1 178 ? -26.585 18.944 29.726 1.00 84.62 178 ASP A C 1
ATOM 1375 O O . ASP A 1 178 ? -25.996 17.958 30.165 1.00 71.25 178 ASP A O 1
ATOM 1380 N N . PRO A 1 179 ? -27.508 19.592 30.474 1.00 79.49 179 PRO A N 1
ATOM 1381 C CA . PRO A 1 179 ? -27.558 19.458 31.932 1.00 72.64 179 PRO A CA 1
ATOM 1382 C C . PRO A 1 179 ? -27.698 18.013 32.438 1.00 71.83 179 PRO A C 1
ATOM 1383 O O . PRO A 1 179 ? -27.138 17.709 33.476 1.00 74.21 179 PRO A O 1
ATOM 1387 N N . ALA A 1 180 ? -28.461 17.178 31.724 1.00 66.36 180 ALA A N 1
ATOM 1388 C CA . ALA A 1 180 ? -28.728 15.758 32.068 1.00 61.75 180 ALA A CA 1
ATOM 1389 C C . ALA A 1 180 ? -27.429 14.941 31.966 1.00 49.61 180 ALA A C 1
ATOM 1390 O O . ALA A 1 180 ? -27.327 13.886 32.613 1.00 47.14 180 ALA A O 1
ATOM 1392 N N . SER A 1 181 ? -26.476 15.414 31.167 1.00 53.13 181 SER A N 1
ATOM 1393 C CA . SER A 1 181 ? -25.258 14.657 30.783 1.00 51.38 181 SER A CA 1
ATOM 1394 C C . SER A 1 181 ? -24.068 15.069 31.655 1.00 54.02 181 SER A C 1
ATOM 1395 O O . SER A 1 181 ? -23.021 14.407 31.544 1.00 42.49 181 SER A O 1
ATOM 1398 N N . THR A 1 182 ? -24.191 16.156 32.427 1.00 47.64 182 THR A N 1
ATOM 1399 C CA . THR A 1 182 ? -23.032 16.883 33.019 1.00 45.53 182 THR A CA 1
ATOM 1400 C C . THR A 1 182 ? -22.210 15.913 33.883 1.00 41.67 182 THR A C 1
ATOM 1401 O O . THR A 1 182 ? -20.973 15.830 33.660 1.00 39.03 182 THR A O 1
ATOM 1405 N N . ASP A 1 183 ? -22.866 15.160 34.772 1.00 36.37 183 ASP A N 1
ATOM 1406 C CA . ASP A 1 183 ? -22.223 14.160 35.668 1.00 39.36 183 ASP A CA 1
ATOM 1407 C C . ASP A 1 183 ? -21.498 13.101 34.822 1.00 38.76 183 ASP A C 1
ATOM 1408 O O . ASP A 1 183 ? -20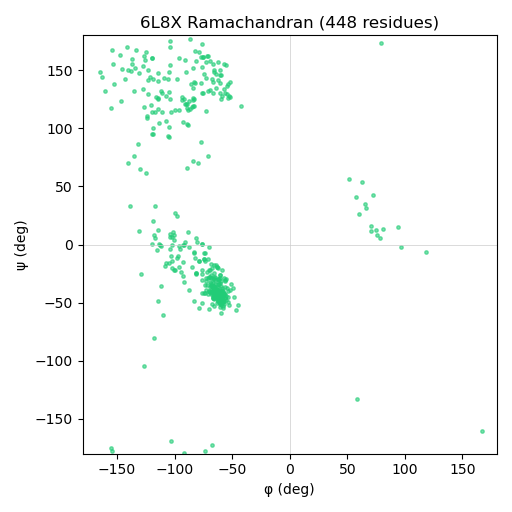.331 12.789 35.131 1.00 36.73 183 ASP A O 1
ATOM 1413 N N . THR A 1 184 ? -22.171 12.548 33.814 1.00 37.04 184 THR A N 1
ATOM 1414 C CA . THR A 1 184 ? -21.619 11.473 32.947 1.00 34.70 184 THR A CA 1
ATOM 1415 C C . THR A 1 184 ? -20.349 11.995 32.265 1.00 33.95 184 THR A C 1
ATOM 1416 O O . THR A 1 184 ? -19.379 11.221 32.166 1.00 32.32 184 THR A O 1
ATOM 1420 N N . ILE A 1 185 ? -20.381 13.226 31.746 1.00 32.78 185 ILE A N 1
ATOM 1421 C CA . ILE A 1 185 ? -19.260 13.833 30.974 1.00 38.61 185 ILE A CA 1
ATOM 1422 C C . ILE A 1 185 ? -18.069 14.024 31.917 1.00 35.86 185 ILE A C 1
ATOM 1423 O O . ILE A 1 185 ? -16.926 13.640 31.551 1.00 33.60 185 ILE A O 1
ATOM 1428 N N . ILE A 1 186 ? -18.312 14.543 33.117 1.00 32.58 186 ILE A N 1
ATOM 1429 C CA . ILE A 1 186 ? -17.204 14.813 34.078 1.00 32.24 186 ILE A CA 1
ATOM 1430 C C . ILE A 1 186 ? -16.603 13.480 34.535 1.00 30.73 186 ILE A C 1
ATOM 1431 O O . ILE A 1 186 ? -15.347 13.378 34.573 1.00 30.75 186 ILE A O 1
ATOM 1436 N N . ASP A 1 187 ? -17.432 12.457 34.737 1.00 30.35 187 ASP A N 1
ATOM 1437 C CA . ASP A 1 187 ? -16.972 11.094 35.099 1.00 32.71 187 ASP A CA 1
ATOM 1438 C C . ASP A 1 187 ? -16.073 10.562 33.975 1.00 27.08 187 ASP A C 1
ATOM 1439 O O . ASP A 1 187 ? -15.007 9.998 34.285 1.00 29.63 187 ASP A O 1
ATOM 1444 N N . LEU A 1 188 ? -16.504 10.663 32.724 1.00 30.84 188 LEU A N 1
ATOM 1445 C CA . LEU A 1 188 ? -15.671 10.170 31.591 1.00 26.22 188 LEU A CA 1
ATOM 1446 C C . LEU A 1 188 ? -14.336 10.919 31.614 1.00 27.96 188 LEU A C 1
ATOM 1447 O O . LEU A 1 188 ? -13.285 10.263 31.548 1.00 27.88 188 LEU A O 1
ATOM 1452 N N . LEU A 1 189 ? -14.359 12.246 31.708 1.00 26.81 189 LEU A N 1
ATOM 1453 C CA . LEU A 1 189 ? -13.109 13.032 31.559 1.00 25.94 189 LEU A CA 1
ATOM 1454 C C . LEU A 1 189 ? -12.195 12.718 32.741 1.00 26.74 189 LEU A C 1
ATOM 1455 O O . LEU A 1 189 ? -10.986 12.597 32.508 1.00 23.16 189 LEU A O 1
ATOM 1460 N N . THR A 1 190 ? -12.709 12.619 33.974 1.00 23.90 190 THR A N 1
ATOM 1461 C CA . THR A 1 190 ? -11.811 12.311 35.119 1.00 22.51 190 THR A CA 1
ATOM 1462 C C . THR A 1 190 ? -11.313 10.868 35.042 1.00 23.33 190 THR A C 1
ATOM 1463 O O . THR A 1 190 ? -10.122 10.652 35.417 1.00 24.60 190 THR A O 1
ATOM 1467 N N . SER A 1 191 ? -12.050 9.933 34.437 1.00 26.39 191 SER A N 1
ATOM 1468 C CA . SER A 1 191 ? -11.649 8.495 34.382 1.00 25.91 191 SER A CA 1
ATOM 1469 C C . SER A 1 191 ? -10.417 8.339 33.484 1.00 21.76 191 SER A C 1
ATOM 1470 O O . SER A 1 191 ? -9.814 7.237 33.494 1.00 22.86 191 SER A O 1
ATOM 1473 N N . GLN A 1 192 ? -10.135 9.352 32.667 1.00 21.76 192 GLN A N 1
ATOM 1474 C CA . GLN A 1 192 ? -8.975 9.285 31.749 1.00 20.77 192 GLN A CA 1
ATOM 1475 C C . GLN A 1 192 ? -7.682 9.197 32.543 1.00 21.75 192 GLN A C 1
ATOM 1476 O O . GLN A 1 192 ? -6.663 8.934 31.917 1.00 21.50 192 GLN A O 1
ATOM 1482 N N . TYR A 1 193 ? -7.663 9.569 33.819 1.00 19.80 193 TYR A N 1
ATOM 1483 C CA . TYR A 1 193 ? -6.415 9.693 34.623 1.00 20.18 193 TYR A CA 1
ATOM 1484 C C . TYR A 1 193 ? -6.369 8.622 35.718 1.00 24.57 193 TYR A C 1
ATOM 1485 O O . TYR A 1 193 ? -5.362 8.590 36.451 1.00 26.00 193 TYR A O 1
ATOM 1494 N N . SER A 1 194 ? -7.386 7.761 35.840 1.00 23.79 194 SER A N 1
ATOM 1495 C CA . SER A 1 194 ? -7.510 6.885 37.038 1.00 26.21 194 SER A CA 1
ATOM 1496 C C . SER A 1 194 ? -6.516 5.715 36.993 1.00 26.58 194 SER A C 1
ATOM 1497 O O . SER A 1 194 ? -5.993 5.363 38.082 1.00 31.97 194 SER A O 1
ATOM 1500 N N . ASN A 1 195 ? -6.135 5.206 35.813 1.00 22.45 195 ASN A N 1
ATOM 1501 C CA . ASN A 1 195 ? -5.394 3.919 35.677 1.00 20.87 195 ASN A CA 1
ATOM 1502 C C . ASN A 1 195 ? -4.027 4.136 35.018 1.00 24.01 195 ASN A C 1
ATOM 1503 O O . ASN A 1 195 ? -3.353 3.105 34.671 1.00 25.64 195 ASN A O 1
ATOM 1508 N N . ILE A 1 196 ? -3.517 5.351 35.045 1.00 22.62 196 ILE A N 1
ATOM 1509 C CA . ILE A 1 196 ? -2.252 5.710 34.338 1.00 23.90 196 ILE A CA 1
ATOM 1510 C C . ILE A 1 196 ? -1.055 4.981 34.953 1.00 23.12 196 ILE A C 1
ATOM 1511 O O . ILE A 1 196 ? -0.046 4.906 34.272 1.00 23.03 196 ILE A O 1
ATOM 1516 N N . GLN A 1 197 ? -1.163 4.441 36.173 1.00 23.17 197 GLN A N 1
ATOM 1517 C CA . GLN A 1 197 ? -0.007 3.747 36.816 1.00 23.27 197 GLN A CA 1
ATOM 1518 C C . GLN A 1 197 ? 0.482 2.601 35.919 1.00 24.04 197 GLN A C 1
ATOM 1519 O O . GLN A 1 197 ? 1.681 2.262 35.980 1.00 26.59 197 GLN A O 1
ATOM 1525 N N . ASP A 1 198 ? -0.436 2.033 35.138 1.00 21.35 198 ASP A N 1
ATOM 1526 C CA . ASP A 1 198 ? -0.157 0.867 34.268 1.00 22.73 198 ASP A CA 1
ATOM 1527 C C . ASP A 1 198 ? 0.059 1.270 32.805 1.00 19.66 198 ASP A C 1
ATOM 1528 O O . ASP A 1 198 ? 0.142 0.383 32.008 1.00 22.63 198 ASP A O 1
ATOM 1533 N N . ALA A 1 199 ? 0.141 2.559 32.503 1.00 18.21 199 ALA A N 1
ATOM 1534 C CA . ALA A 1 199 ? 0.420 2.993 31.118 1.00 17.93 199 ALA A CA 1
ATOM 1535 C C . ALA A 1 199 ? 1.925 2.986 30.874 1.00 19.72 199 ALA A C 1
ATOM 1536 O O . ALA A 1 199 ? 2.625 3.517 31.679 1.00 21.11 199 ALA A O 1
ATOM 1538 N N . ASN A 1 200 ? 2.358 2.455 29.742 1.00 16.12 200 ASN A N 1
ATOM 1539 C CA . ASN A 1 200 ? 3.813 2.449 29.466 1.00 17.53 200 ASN A CA 1
ATOM 1540 C C . ASN A 1 200 ? 4.320 3.890 29.348 1.00 20.38 200 ASN A C 1
ATOM 1541 O O . ASN A 1 200 ? 5.425 4.155 29.738 1.00 21.85 200 ASN A O 1
ATOM 1546 N N . LEU A 1 201 ? 3.546 4.726 28.673 1.00 19.17 201 LEU A N 1
ATOM 1547 C CA . LEU A 1 201 ? 3.831 6.156 28.431 1.00 21.40 201 LEU A CA 1
ATOM 1548 C C . LEU A 1 201 ? 2.503 6.912 28.389 1.00 19.42 201 LEU A C 1
ATOM 1549 O O . LEU A 1 201 ? 1.488 6.276 28.251 1.00 17.89 201 LEU A O 1
ATOM 1554 N N . LEU A 1 202 ? 2.572 8.230 28.537 1.00 19.73 202 LEU A N 1
ATOM 1555 C CA . LEU A 1 202 ? 1.392 9.088 28.267 1.00 17.51 202 LEU A CA 1
ATOM 1556 C C . LEU A 1 202 ? 1.741 9.944 27.060 1.00 20.59 202 LEU A C 1
ATOM 1557 O O . LEU A 1 202 ? 2.679 10.726 27.146 1.00 22.60 202 LEU A O 1
ATOM 1562 N N . PHE A 1 203 ? 0.923 9.918 26.019 1.00 17.26 203 PHE A N 1
ATOM 1563 C CA . PHE A 1 203 ? 1.159 10.767 24.837 1.00 19.09 203 PHE A CA 1
ATOM 1564 C C . PHE A 1 203 ? 0.290 12.020 24.925 1.00 18.54 203 PHE A C 1
ATOM 1565 O O . PHE A 1 203 ? -0.908 11.896 25.279 1.00 17.94 203 PHE A O 1
ATOM 1573 N N . CYS A 1 204 ? 0.817 13.162 24.494 1.00 17.57 204 CYS A N 1
ATOM 1574 C CA . CYS A 1 204 ? 0.080 14.452 24.575 1.00 18.89 204 CYS A CA 1
ATOM 1575 C C . CYS A 1 204 ? 0.202 15.233 23.277 1.00 18.63 204 CYS A C 1
ATOM 1576 O O . CYS A 1 204 ? 1.308 15.379 22.747 1.00 18.96 204 CYS A O 1
ATOM 1579 N N . ASN A 1 205 ? -0.932 15.720 22.792 1.00 18.10 205 ASN A N 1
ATOM 1580 C CA . ASN A 1 205 ? -1.007 16.505 21.562 1.00 17.92 205 ASN A CA 1
ATOM 1581 C C . ASN A 1 205 ? -0.685 17.965 21.884 1.00 20.78 205 ASN A C 1
ATOM 1582 O O . ASN A 1 205 ? -1.550 18.847 21.783 1.00 20.19 205 ASN A O 1
ATOM 1587 N N . THR A 1 206 ? 0.577 18.247 22.179 1.00 19.67 206 THR A N 1
ATOM 1588 C CA . THR A 1 206 ? 1.080 19.602 22.462 1.00 20.32 206 THR A CA 1
ATOM 1589 C C . THR A 1 206 ? 2.570 19.585 22.122 1.00 20.16 206 THR A C 1
ATOM 1590 O O . THR A 1 206 ? 3.072 18.519 21.733 1.00 20.20 206 THR A O 1
ATOM 1594 N N . PHE A 1 207 ? 3.257 20.686 22.391 1.00 20.32 207 PHE A N 1
ATOM 1595 C CA . PHE A 1 207 ? 4.732 20.685 22.260 1.00 19.86 207 PHE A CA 1
ATOM 1596 C C . PHE A 1 207 ? 5.336 21.417 23.451 1.00 19.54 207 PHE A C 1
ATOM 1597 O O . PHE A 1 207 ? 4.691 22.260 24.061 1.00 21.36 207 PHE A O 1
ATOM 1605 N N . ASP A 1 208 ? 6.597 21.085 23.760 1.00 21.29 208 ASP A N 1
ATOM 1606 C CA . ASP A 1 208 ? 7.223 21.494 25.035 1.00 22.75 208 ASP A CA 1
ATOM 1607 C C . ASP A 1 208 ? 7.240 23.023 25.163 1.00 19.73 208 ASP A C 1
ATOM 1608 O O . ASP A 1 208 ? 7.005 23.510 26.261 1.00 23.46 208 ASP A O 1
ATOM 1613 N N . LYS A 1 209 ? 7.626 23.759 24.125 1.00 20.85 209 LYS A N 1
ATOM 1614 C CA . LYS A 1 209 ? 7.720 25.235 24.251 1.00 23.83 209 LYS A CA 1
ATOM 1615 C C . LYS A 1 209 ? 6.342 25.814 24.605 1.00 19.61 209 LYS A C 1
ATOM 1616 O O . LYS A 1 209 ? 6.292 26.887 25.209 1.00 23.40 209 LYS A O 1
ATOM 1622 N N . LEU A 1 210 ? 5.248 25.165 24.196 1.00 19.71 210 LEU A N 1
ATOM 1623 C CA . LEU A 1 210 ? 3.878 25.698 24.396 1.00 20.71 210 LEU A CA 1
ATOM 1624 C C . LEU A 1 210 ? 3.417 25.538 25.848 1.00 21.63 210 LEU A C 1
ATOM 1625 O O . LEU A 1 210 ? 2.747 26.465 26.367 1.00 21.98 210 LEU A O 1
ATOM 1630 N N . GLU A 1 211 ? 3.691 24.386 26.480 1.00 21.45 211 GLU A N 1
ATOM 1631 C CA . GLU A 1 211 ? 3.102 24.038 27.800 1.00 21.86 211 GLU A CA 1
ATOM 1632 C C . GLU A 1 211 ? 4.158 23.392 28.707 1.00 23.50 211 GLU A C 1
ATOM 1633 O O . GLU A 1 211 ? 3.796 22.513 29.490 1.00 25.38 211 GLU A O 1
ATOM 1639 N N . GLY A 1 212 ? 5.412 23.816 28.569 1.00 25.48 212 GLY A N 1
ATOM 1640 C CA . GLY A 1 212 ? 6.591 23.188 29.217 1.00 26.94 212 GLY A CA 1
ATOM 1641 C C . GLY A 1 212 ? 6.381 22.892 30.695 1.00 23.23 212 GLY A C 1
ATOM 1642 O O . GLY A 1 212 ? 6.635 21.720 31.134 1.00 24.22 212 GLY A O 1
ATOM 1643 N N . GLU A 1 213 ? 6.042 23.902 31.494 1.00 26.90 213 GLU A N 1
ATOM 1644 C CA . GLU A 1 213 ? 5.952 23.713 32.965 1.00 24.77 213 GLU A CA 1
ATOM 1645 C C . GLU A 1 213 ? 4.795 22.755 33.300 1.00 21.29 213 GLU A C 1
ATOM 1646 O O . GLU A 1 213 ? 4.880 22.018 34.274 1.00 23.08 213 GLU A O 1
ATOM 1652 N N . ILE A 1 214 ? 3.700 22.757 32.525 1.00 22.65 214 ILE A N 1
ATOM 1653 C CA . ILE A 1 214 ? 2.557 21.859 32.813 1.00 21.41 214 ILE A CA 1
ATOM 1654 C C . ILE A 1 214 ? 2.925 20.413 32.435 1.00 18.56 214 ILE A C 1
ATOM 1655 O O . ILE A 1 214 ? 2.614 19.493 33.186 1.00 20.85 214 ILE A O 1
ATOM 1660 N N . ILE A 1 215 ? 3.719 20.233 31.374 1.00 20.96 215 ILE A N 1
ATOM 1661 C CA . ILE A 1 215 ? 4.251 18.915 30.939 1.00 21.06 215 ILE A CA 1
ATOM 1662 C C . ILE A 1 215 ? 5.196 18.380 32.032 1.00 20.54 215 ILE A C 1
ATOM 1663 O O . ILE A 1 215 ? 5.027 17.212 32.434 1.00 22.92 215 ILE A O 1
ATOM 1668 N N . GLN A 1 216 ? 6.040 19.250 32.572 1.00 23.96 216 GLN A N 1
ATOM 1669 C CA . GLN A 1 216 ? 6.977 18.856 33.658 1.00 24.94 216 GLN A CA 1
ATOM 1670 C C . GLN A 1 216 ? 6.168 18.414 34.881 1.00 23.81 216 GLN A C 1
ATOM 1671 O O . GLN A 1 216 ? 6.535 17.392 35.498 1.00 24.98 216 GLN A O 1
ATOM 1677 N N . TRP A 1 217 ? 5.076 19.114 35.231 1.00 21.47 217 TRP A N 1
ATOM 1678 C CA . TRP A 1 217 ? 4.176 18.711 36.339 1.00 22.86 217 TRP A CA 1
ATOM 1679 C C . TRP A 1 217 ? 3.612 17.314 36.044 1.00 23.27 217 TRP A C 1
ATOM 1680 O O . TRP A 1 217 ? 3.560 16.449 36.934 1.00 24.30 217 TRP A O 1
ATOM 1691 N N . MET A 1 218 ? 3.134 17.090 34.821 1.00 20.94 218 MET A N 1
ATOM 1692 C CA . MET A 1 218 ? 2.506 15.795 34.473 1.00 22.99 218 MET A CA 1
ATOM 1693 C C . MET A 1 218 ? 3.527 14.644 34.606 1.00 23.66 218 MET A C 1
ATOM 1694 O O . MET A 1 218 ? 3.136 13.582 35.088 1.00 27.67 218 MET A O 1
ATOM 1699 N N . GLU A 1 219 ? 4.793 14.936 34.332 1.00 23.51 219 GLU A N 1
ATOM 1700 C CA . GLU A 1 219 ? 5.921 13.979 34.454 1.00 25.71 219 GLU A CA 1
ATOM 1701 C C . GLU A 1 219 ? 6.055 13.553 35.919 1.00 28.53 219 GLU A C 1
ATOM 1702 O O . GLU A 1 219 ? 6.516 12.423 36.155 1.00 31.45 219 GLU A O 1
ATOM 1708 N N . THR A 1 220 ? 5.689 14.408 36.879 1.00 29.02 220 THR A N 1
ATOM 1709 C CA . THR A 1 220 ? 5.774 14.059 38.327 1.00 31.35 220 THR A CA 1
ATOM 1710 C C . THR A 1 220 ? 4.726 13.024 38.753 1.00 32.08 220 THR A C 1
ATOM 1711 O O . THR A 1 220 ? 4.879 12.489 39.865 1.00 32.67 220 THR A O 1
ATOM 1715 N N . LEU A 1 221 ? 3.710 12.710 37.939 1.00 29.42 221 LEU A N 1
ATOM 1716 C CA . LEU A 1 221 ? 2.678 11.698 38.305 1.00 28.27 221 LEU A CA 1
ATOM 1717 C C . LEU A 1 221 ? 3.247 10.270 38.199 1.00 28.77 221 LEU A C 1
ATOM 1718 O O . LEU A 1 221 ? 2.560 9.334 38.666 1.00 33.91 221 LEU A O 1
ATOM 1723 N N . GLY A 1 222 ? 4.419 10.097 37.579 1.00 28.59 222 GLY A N 1
ATOM 1724 C CA . GLY A 1 222 ? 5.251 8.890 37.754 1.00 30.15 222 GLY A CA 1
ATOM 1725 C C . GLY A 1 222 ? 5.464 8.111 36.470 1.00 29.84 222 GLY A C 1
ATOM 1726 O O . GLY A 1 222 ? 6.076 7.027 36.548 1.00 30.46 222 GLY A O 1
ATOM 1727 N N . ARG A 1 223 ? 4.792 8.499 35.384 1.00 28.17 223 ARG A N 1
ATOM 1728 C CA . ARG A 1 223 ? 4.942 7.835 34.068 1.00 26.82 223 ARG A CA 1
ATOM 1729 C C . ARG A 1 223 ? 5.572 8.790 33.063 1.00 23.00 223 ARG A C 1
ATOM 1730 O O . ARG A 1 223 ? 5.444 10.005 33.164 1.00 27.68 223 ARG A O 1
ATOM 1738 N N . PRO A 1 224 ? 6.364 8.247 32.125 1.00 22.12 224 PRO A N 1
ATOM 1739 C CA . PRO A 1 224 ? 6.984 9.037 31.074 1.00 23.90 224 PRO A CA 1
ATOM 1740 C C . PRO A 1 224 ? 5.906 9.709 30.220 1.00 26.63 224 PRO A C 1
ATOM 1741 O O . PRO A 1 224 ? 4.918 9.067 29.896 1.00 24.96 224 PRO A O 1
ATOM 1745 N N . VAL A 1 225 ? 6.064 11.005 30.011 1.00 23.75 225 VAL A N 1
ATOM 1746 C CA . VAL A 1 225 ? 5.187 11.842 29.158 1.00 21.54 225 VAL A CA 1
ATOM 1747 C C . VAL A 1 225 ? 5.903 12.159 27.848 1.00 25.71 225 VAL A C 1
ATOM 1748 O O . VAL A 1 225 ? 7.105 12.551 27.840 1.00 30.51 225 VAL A O 1
ATOM 1752 N N . LYS A 1 226 ? 5.192 11.953 26.748 1.00 22.52 226 LYS A N 1
ATOM 1753 C CA . LYS A 1 226 ? 5.765 12.223 25.416 1.00 19.68 226 LYS A CA 1
ATOM 1754 C C . LYS A 1 226 ? 4.863 13.196 24.661 1.00 22.28 226 LYS A C 1
ATOM 1755 O O . LYS A 1 226 ? 3.779 12.829 24.301 1.00 22.16 226 LYS A O 1
ATOM 1761 N N . THR A 1 227 ? 5.364 14.400 24.470 1.00 19.76 227 THR A N 1
ATOM 1762 C CA . THR A 1 227 ? 4.677 15.445 23.691 1.00 19.52 227 THR A CA 1
ATOM 1763 C C . THR A 1 227 ? 5.003 15.170 22.228 1.00 19.30 227 THR A C 1
ATOM 1764 O O . THR A 1 227 ? 6.158 15.070 21.909 1.00 19.24 227 THR A O 1
ATOM 1768 N N . VAL A 1 228 ? 3.983 15.035 21.394 1.00 17.79 228 VAL A N 1
ATOM 1769 C CA . VAL A 1 228 ? 4.230 14.636 19.985 1.00 19.02 228 VAL A CA 1
ATOM 1770 C C . VAL A 1 228 ? 3.494 15.561 19.023 1.00 18.40 228 VAL A C 1
ATOM 1771 O O . VAL A 1 228 ? 3.446 15.249 17.875 1.00 21.51 228 VAL A O 1
ATOM 1775 N N . GLY A 1 229 ? 2.976 16.663 19.537 1.00 19.18 229 GLY A N 1
ATOM 1776 C CA . GLY A 1 229 ? 2.228 17.627 18.729 1.00 21.79 229 GLY A CA 1
ATOM 1777 C C . GLY A 1 229 ? 3.071 18.748 18.140 1.00 21.45 229 GLY A C 1
ATOM 1778 O O . GLY A 1 229 ? 4.238 18.802 18.404 1.00 20.02 229 GLY A O 1
ATOM 1779 N N . PRO A 1 230 ? 2.490 19.696 17.389 1.00 19.62 230 PRO A N 1
ATOM 1780 C CA . PRO A 1 230 ? 1.087 19.643 16.978 1.00 19.64 230 PRO A CA 1
ATOM 1781 C C . PRO A 1 230 ? 0.801 18.623 15.870 1.00 21.76 230 PRO A C 1
ATOM 1782 O O . PRO A 1 230 ? 1.620 18.426 15.056 1.00 24.09 230 PRO A O 1
ATOM 1786 N N . THR A 1 231 ? -0.386 18.025 15.916 1.00 21.05 231 THR A N 1
ATOM 1787 C CA . THR A 1 231 ? -0.802 17.028 14.903 1.00 21.44 231 THR A CA 1
ATOM 1788 C C . THR A 1 231 ? -1.494 17.763 13.756 1.00 27.96 231 THR A C 1
ATOM 1789 O O . THR A 1 231 ? -2.670 17.622 13.620 1.00 30.73 231 THR A O 1
ATOM 1793 N N . VAL A 1 232 ? -0.732 18.577 13.056 1.00 22.49 232 VAL A N 1
ATOM 1794 C CA . VAL A 1 232 ? -1.116 19.382 11.873 1.00 25.52 232 VAL A CA 1
ATOM 1795 C C . VAL A 1 232 ? -0.294 18.798 10.722 1.00 24.13 232 VAL A C 1
ATOM 1796 O O . VAL A 1 232 ? 0.832 18.465 10.953 1.00 25.85 232 VAL A O 1
ATOM 1800 N N . PRO A 1 233 ? -0.827 18.649 9.500 1.00 24.46 233 PRO A N 1
ATOM 1801 C CA . PRO A 1 233 ? -0.080 18.031 8.414 1.00 25.28 233 PRO A CA 1
ATOM 1802 C C . PRO A 1 233 ? 1.316 18.620 8.163 1.00 24.59 233 PRO A C 1
ATOM 1803 O O . PRO A 1 233 ? 1.461 19.777 8.229 1.00 27.02 233 PRO A O 1
ATOM 1807 N N . SER A 1 234 ? 2.280 17.746 7.872 1.00 25.84 234 SER A N 1
ATOM 1808 C CA . SER A 1 234 ? 3.710 18.101 7.681 1.00 24.93 234 SER A CA 1
ATOM 1809 C C . SER A 1 234 ? 3.835 19.287 6.716 1.00 27.10 234 SER A C 1
ATOM 1810 O O . SER A 1 234 ? 4.804 20.030 6.840 1.00 25.85 234 SER A O 1
ATOM 1813 N N . ALA A 1 235 ? 2.992 19.326 5.687 1.00 28.06 235 ALA A N 1
ATOM 1814 C CA . ALA A 1 235 ? 3.109 20.296 4.566 1.00 31.83 235 ALA A CA 1
ATOM 1815 C C . ALA A 1 235 ? 3.008 21.722 5.100 1.00 33.90 235 ALA A C 1
ATOM 1816 O O . ALA A 1 235 ? 3.548 22.629 4.448 1.00 35.64 235 ALA A O 1
ATOM 1818 N N . TYR A 1 236 ? 2.336 21.924 6.239 1.00 30.01 236 TYR A N 1
ATOM 1819 C CA . TYR A 1 236 ? 2.187 23.261 6.875 1.00 32.43 236 TYR A CA 1
ATOM 1820 C C . TYR A 1 236 ? 3.238 23.493 7.971 1.00 38.97 236 TYR A C 1
ATOM 1821 O O . TYR A 1 236 ? 3.304 24.612 8.501 1.00 42.39 236 TYR A O 1
ATOM 1830 N N . LEU A 1 237 ? 4.108 22.517 8.239 1.00 29.37 237 LEU A N 1
ATOM 1831 C CA . LEU A 1 237 ? 5.135 22.614 9.305 1.00 29.79 237 LEU A CA 1
ATOM 1832 C C . LEU A 1 237 ? 6.507 22.314 8.699 1.00 33.80 237 LEU A C 1
ATOM 1833 O O . LEU A 1 237 ? 7.059 23.200 7.985 1.00 32.80 237 LEU A O 1
ATOM 1838 N N . ASP A 1 238 ? 7.041 21.112 8.966 1.00 27.20 238 ASP A N 1
ATOM 1839 C CA . ASP A 1 238 ? 8.456 20.770 8.679 1.00 26.29 238 ASP A CA 1
ATOM 1840 C C . ASP A 1 238 ? 8.623 20.307 7.219 1.00 26.15 238 ASP A C 1
ATOM 1841 O O . ASP A 1 238 ? 9.776 20.344 6.744 1.00 29.30 238 ASP A O 1
ATOM 1846 N N . LYS A 1 239 ? 7.531 19.897 6.581 1.00 27.93 239 LYS A N 1
ATOM 1847 C CA . LYS A 1 239 ? 7.479 19.423 5.171 1.00 29.71 239 LYS A CA 1
ATOM 1848 C C . LYS A 1 239 ? 8.425 18.237 4.948 1.00 32.61 239 LYS A C 1
ATOM 1849 O O . LYS A 1 239 ? 9.044 18.186 3.919 1.00 34.67 239 LYS A O 1
ATOM 1855 N N . ARG A 1 240 ? 8.490 17.299 5.882 1.00 30.90 240 ARG A N 1
ATOM 1856 C CA . ARG A 1 240 ? 9.433 16.170 5.751 1.00 32.81 240 ARG A CA 1
ATOM 1857 C C . ARG A 1 240 ? 8.684 14.905 5.353 1.00 29.24 240 ARG A C 1
ATOM 1858 O O . ARG A 1 240 ? 9.307 13.978 4.936 1.00 32.53 240 ARG A O 1
ATOM 1866 N N . VAL A 1 241 ? 7.379 14.913 5.510 1.00 31.82 241 VAL A N 1
ATOM 1867 C CA . VAL A 1 241 ? 6.547 13.737 5.147 1.00 43.91 241 VAL A CA 1
ATOM 1868 C C . VAL A 1 241 ? 5.844 14.101 3.843 1.00 40.94 241 VAL A C 1
ATOM 1869 O O . VAL A 1 241 ? 4.904 14.837 3.882 1.00 43.13 241 VAL A O 1
ATOM 1873 N N . GLU A 1 242 ? 6.369 13.582 2.736 1.00 46.63 242 GLU A N 1
ATOM 1874 C CA . GLU A 1 242 ? 5.977 13.876 1.334 1.00 47.80 242 GLU A CA 1
ATOM 1875 C C . GLU A 1 242 ? 4.463 13.956 1.085 1.00 47.20 242 GLU A C 1
ATOM 1876 O O . GLU A 1 242 ? 3.786 12.987 1.356 1.00 62.43 242 GLU A O 1
ATOM 1882 N N . ASN A 1 243 ? 4.006 15.133 0.639 1.00 62.74 243 ASN A N 1
ATOM 1883 C CA . ASN A 1 243 ? 2.642 15.503 0.153 1.00 66.01 243 ASN A CA 1
ATOM 1884 C C . ASN A 1 243 ? 1.542 15.560 1.231 1.00 62.60 243 ASN A C 1
ATOM 1885 O O . ASN A 1 243 ? 0.371 15.665 0.877 1.00 54.66 243 ASN A O 1
ATOM 1890 N N . ASP A 1 244 ? 1.903 15.598 2.504 1.00 65.95 244 ASP A N 1
ATOM 1891 C CA . ASP A 1 244 ? 0.899 15.537 3.601 1.00 48.16 244 ASP A CA 1
ATOM 1892 C C . ASP A 1 244 ? 0.205 16.884 3.781 1.00 49.64 244 ASP A C 1
ATOM 1893 O O . ASP A 1 244 ? 0.655 17.627 4.646 1.00 49.55 244 ASP A O 1
ATOM 1898 N N . LYS A 1 245 ? -0.880 17.162 3.068 1.00 38.13 245 LYS A N 1
ATOM 1899 C CA . LYS A 1 245 ? -1.518 18.501 3.172 1.00 32.03 245 LYS A CA 1
ATOM 1900 C C . LYS A 1 245 ? -2.931 18.378 3.727 1.00 42.72 245 LYS A C 1
ATOM 1901 O O . LYS A 1 245 ? -3.621 19.388 3.770 1.00 46.84 245 LYS A O 1
ATOM 1907 N N . HIS A 1 246 ? -3.326 17.179 4.135 1.00 33.51 246 HIS A N 1
ATOM 1908 C CA . HIS A 1 246 ? -4.672 16.939 4.701 1.00 39.36 246 HIS A CA 1
ATOM 1909 C C . HIS A 1 246 ? -4.522 15.940 5.838 1.00 29.34 246 HIS A C 1
ATOM 1910 O O . HIS A 1 246 ? -3.445 15.310 5.898 1.00 31.88 246 HIS A O 1
ATOM 1917 N N . TYR A 1 247 ? -5.592 15.754 6.607 1.00 32.48 247 TYR A N 1
ATOM 1918 C CA . TYR A 1 247 ? -5.645 15.035 7.900 1.00 41.98 247 TYR A CA 1
ATOM 1919 C C . TYR A 1 247 ? -5.743 13.513 7.701 1.00 45.57 247 TYR A C 1
ATOM 1920 O O . TYR A 1 247 ? -5.214 12.751 8.560 1.00 42.51 247 TYR A O 1
ATOM 1929 N N . GLY A 1 248 ? -6.260 13.098 6.543 1.00 34.46 248 GLY A N 1
ATOM 1930 C CA . GLY A 1 248 ? -6.656 11.710 6.229 1.00 35.22 248 GLY A CA 1
ATOM 1931 C C . GLY A 1 248 ? -5.525 10.839 5.693 1.00 33.88 248 GLY A C 1
ATOM 1932 O O . GLY A 1 248 ? -4.402 11.335 5.491 1.00 33.87 248 GLY A O 1
ATOM 1933 N N . LEU A 1 249 ? -5.829 9.557 5.452 1.00 28.00 249 LEU A N 1
ATOM 1934 C CA . LEU A 1 249 ? -4.854 8.464 5.201 1.00 30.68 249 LEU A CA 1
ATOM 1935 C C . LEU A 1 249 ? -4.797 8.167 3.699 1.00 38.12 249 LEU A C 1
ATOM 1936 O O . LEU A 1 249 ? -3.808 7.547 3.26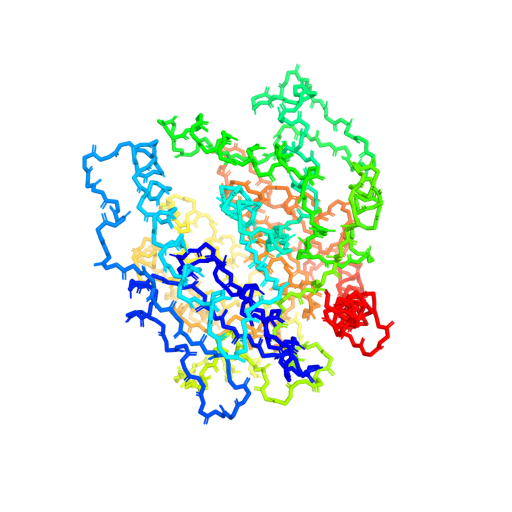2 1.00 41.16 249 LEU A O 1
ATOM 1941 N N . SER A 1 250 ? -5.831 8.569 2.958 1.00 37.37 250 SER A N 1
ATOM 1942 C CA . SER A 1 250 ? -6.079 8.142 1.555 1.00 41.11 250 SER A CA 1
ATOM 1943 C C . SER A 1 250 ? -5.701 9.284 0.601 1.00 45.47 250 SER A C 1
ATOM 1944 O O . SER A 1 250 ? -5.249 10.339 1.087 1.00 39.05 250 SER A O 1
ATOM 1947 N N . LEU A 1 251 ? -5.773 9.039 -0.710 1.00 44.80 251 LEU A N 1
ATOM 1948 C CA . LEU A 1 251 ? -5.503 10.062 -1.754 1.00 45.51 251 LEU A CA 1
ATOM 1949 C C . LEU A 1 251 ? -6.381 11.289 -1.475 1.00 38.25 251 LEU A C 1
ATOM 1950 O O . LEU A 1 251 ? -7.615 11.121 -1.389 1.00 38.13 251 LEU A O 1
ATOM 1955 N N . PHE A 1 252 ? -5.777 12.475 -1.382 1.00 37.42 252 PHE A N 1
ATOM 1956 C CA . PHE A 1 252 ? -6.526 13.733 -1.139 1.00 40.82 252 PHE A CA 1
ATOM 1957 C C . PHE A 1 252 ? -7.238 14.154 -2.427 1.00 39.01 252 PHE A C 1
ATOM 1958 O O . PHE A 1 252 ? -6.588 14.209 -3.480 1.00 43.46 252 PHE A O 1
ATOM 1966 N N . LYS A 1 253 ? -8.531 14.452 -2.322 1.00 44.40 253 LYS A N 1
ATOM 1967 C CA . LYS A 1 253 ? -9.376 14.872 -3.468 1.00 50.36 253 LYS A CA 1
ATOM 1968 C C . LYS A 1 253 ? -9.893 16.277 -3.177 1.00 41.74 253 LYS A C 1
ATOM 1969 O O . LYS A 1 253 ? -10.822 16.452 -2.384 1.00 40.06 253 LYS A O 1
ATOM 1975 N N . PRO A 1 254 ? -9.202 17.319 -3.693 1.00 45.02 254 PRO A N 1
ATOM 1976 C CA . PRO A 1 254 ? -9.547 18.702 -3.375 1.00 49.35 254 PRO A CA 1
ATOM 1977 C C . PRO A 1 254 ? -10.920 19.080 -3.947 1.00 47.77 254 PRO A C 1
ATOM 1978 O O . PRO A 1 254 ? -11.274 18.616 -5.016 1.00 47.37 254 PRO A O 1
ATOM 1982 N N . ASN A 1 255 ? -11.684 19.836 -3.162 1.00 49.46 255 ASN A N 1
ATOM 1983 C CA . ASN A 1 255 ? -12.951 20.486 -3.585 1.00 47.04 255 ASN A CA 1
ATOM 1984 C C . ASN A 1 255 ? -12.653 21.629 -4.553 1.00 38.77 255 ASN A C 1
ATOM 1985 O O . ASN A 1 255 ? -11.485 22.058 -4.685 1.00 37.63 255 ASN A O 1
ATOM 1990 N N . GLU A 1 256 ? -13.676 22.044 -5.288 1.00 32.82 256 GLU A N 1
ATOM 1991 C CA . GLU A 1 256 ? -13.634 23.303 -6.059 1.00 36.23 256 GLU A CA 1
ATOM 1992 C C . GLU A 1 256 ? -13.809 24.445 -5.056 1.00 40.18 256 GLU A C 1
ATOM 1993 O O . GLU A 1 256 ? -14.501 24.253 -4.045 1.00 46.00 256 GLU A O 1
ATOM 1999 N N . ASP A 1 257 ? -12.922 25.423 -5.146 1.00 45.58 257 ASP A N 1
ATOM 2000 C CA . ASP A 1 257 ? -12.743 26.463 -4.106 1.00 51.56 257 ASP A CA 1
ATOM 2001 C C . ASP A 1 257 ? -12.941 27.821 -4.777 1.00 35.47 257 ASP A C 1
ATOM 2002 O O . ASP A 1 257 ? -12.473 27.958 -5.900 1.00 39.99 257 ASP A O 1
ATOM 2007 N N . VAL A 1 258 ? -13.585 28.776 -4.106 1.00 43.13 258 VAL A N 1
ATOM 2008 C CA . VAL A 1 258 ? -13.635 30.207 -4.543 1.00 41.22 258 VAL A CA 1
ATOM 2009 C C . VAL A 1 258 ? -12.741 31.037 -3.612 1.00 38.05 258 VAL A C 1
ATOM 2010 O O . VAL A 1 258 ? -12.359 32.188 -3.974 1.00 36.35 258 VAL A O 1
ATOM 2014 N N . CYS A 1 259 ? -12.375 30.468 -2.465 1.00 34.25 259 CYS A N 1
ATOM 2015 C CA . CYS A 1 259 ? -11.849 31.274 -1.335 1.00 31.44 259 CYS A CA 1
ATOM 2016 C C . CYS A 1 259 ? -10.491 31.856 -1.714 1.00 28.30 259 CYS A C 1
ATOM 2017 O O . CYS A 1 259 ? -10.297 33.058 -1.479 1.00 29.09 259 CYS A O 1
ATOM 2020 N N . LEU A 1 260 ? -9.555 31.040 -2.200 1.00 30.09 260 LEU A N 1
ATOM 2021 C CA . LEU A 1 260 ? -8.135 31.458 -2.342 1.00 28.58 260 LEU A CA 1
ATOM 2022 C C . LEU A 1 260 ? -8.021 32.530 -3.439 1.00 30.13 260 LEU A C 1
ATOM 2023 O O . LEU A 1 260 ? -7.225 33.453 -3.265 1.00 30.25 260 LEU A O 1
ATOM 2028 N N . LYS A 1 261 ? -8.825 32.462 -4.508 1.00 33.90 261 LYS A N 1
ATOM 2029 C CA . LYS A 1 261 ? -8.750 33.486 -5.589 1.00 37.35 261 LYS A CA 1
ATOM 2030 C C . LYS A 1 261 ? -9.220 34.840 -5.033 1.00 31.07 261 LYS A C 1
ATOM 2031 O O . LYS A 1 261 ? -8.578 35.887 -5.314 1.00 34.40 261 LYS A O 1
ATOM 2037 N N . TRP A 1 262 ? -10.262 34.830 -4.205 1.00 30.00 262 TRP A N 1
ATOM 2038 C CA . TRP A 1 262 ? -10.750 36.047 -3.512 1.00 28.61 262 TRP A CA 1
ATOM 2039 C C . TRP A 1 262 ? -9.646 36.602 -2.611 1.00 30.57 262 TRP A C 1
ATOM 2040 O O . TRP A 1 262 ? -9.401 37.808 -2.638 1.00 29.54 262 TRP A O 1
ATOM 2051 N N . LEU A 1 263 ? -9.040 35.749 -1.792 1.00 27.35 263 LEU A N 1
ATOM 2052 C CA . LEU A 1 263 ? -7.947 36.182 -0.896 1.00 26.63 263 LEU A CA 1
ATOM 2053 C C . LEU A 1 263 ? -6.789 36.762 -1.711 1.00 29.43 263 LEU A C 1
ATOM 2054 O O . LEU A 1 263 ? -6.189 37.742 -1.240 1.00 30.79 263 LEU A O 1
ATOM 2059 N N . ASP A 1 264 ? -6.487 36.186 -2.880 1.00 33.61 264 ASP A N 1
ATOM 2060 C CA . ASP A 1 264 ? -5.303 36.570 -3.693 1.00 36.68 264 ASP A CA 1
ATOM 2061 C C . ASP A 1 264 ? -5.371 38.074 -3.985 1.00 36.63 264 ASP A C 1
ATOM 2062 O O . ASP A 1 264 ? -4.310 38.716 -4.061 1.00 37.14 264 ASP A O 1
ATOM 2067 N N . SER A 1 265 ? -6.577 38.627 -4.094 1.00 36.56 265 SER A N 1
ATOM 2068 C CA . SER A 1 265 ? -6.796 40.017 -4.575 1.00 38.74 265 SER A CA 1
ATOM 2069 C C . SER A 1 265 ? -6.796 41.000 -3.397 1.00 39.20 265 SER A C 1
ATOM 2070 O O . SER A 1 265 ? -6.912 42.212 -3.646 1.00 43.30 265 SER A O 1
ATOM 2073 N N . LYS A 1 266 ? -6.575 40.517 -2.168 1.00 32.72 266 LYS A N 1
ATOM 2074 C CA . LYS A 1 266 ? -6.584 41.375 -0.959 1.00 33.28 266 LYS A CA 1
ATOM 2075 C C . LYS A 1 266 ? -5.150 41.612 -0.504 1.00 33.47 266 LYS A C 1
ATOM 2076 O O . LYS A 1 266 ? -4.282 40.781 -0.759 1.00 35.31 266 LYS A O 1
ATOM 2082 N N . PRO A 1 267 ? -4.863 42.730 0.204 1.00 35.38 267 PRO A N 1
ATOM 2083 C CA . PRO A 1 267 ? -3.508 43.020 0.674 1.00 36.94 267 PRO A CA 1
ATOM 2084 C C . PRO A 1 267 ? -3.034 42.006 1.723 1.00 39.89 267 PRO A C 1
ATOM 2085 O O . PRO A 1 267 ? -3.857 41.520 2.469 1.00 32.19 267 PRO A O 1
ATOM 2089 N N . SER A 1 268 ? -1.728 41.754 1.800 1.00 35.77 268 SER A N 1
ATOM 2090 C CA . SER A 1 268 ? -1.154 40.804 2.784 1.00 41.96 268 SER A CA 1
ATOM 2091 C C . SER A 1 268 ? -1.565 41.246 4.195 1.00 41.54 268 SER A C 1
ATOM 2092 O O . SER A 1 268 ? -1.611 42.474 4.451 1.00 39.52 268 SER A O 1
ATOM 2095 N N . GLY A 1 269 ? -2.018 40.291 5.013 1.00 34.39 269 GLY A N 1
ATOM 2096 C CA . GLY A 1 269 ? -2.327 40.473 6.443 1.00 31.26 269 GLY A CA 1
ATOM 2097 C C . GLY A 1 269 ? -3.621 41.236 6.673 1.00 33.56 269 GLY A C 1
ATOM 2098 O O . GLY A 1 269 ? -3.874 41.616 7.826 1.00 36.37 269 GLY A O 1
ATOM 2099 N N . SER A 1 270 ? -4.452 41.433 5.644 1.00 34.02 270 SER A N 1
ATOM 2100 C CA . SER A 1 270 ? -5.585 42.394 5.703 1.00 32.81 270 SER A CA 1
ATOM 2101 C C . SER A 1 270 ? -6.869 41.718 6.179 1.00 31.23 270 SER A C 1
ATOM 2102 O O . SER A 1 270 ? -7.776 42.468 6.558 1.00 31.92 270 SER A O 1
ATOM 2105 N N . VAL A 1 271 ? -7.084 40.439 5.865 1.00 26.41 271 VAL A N 1
ATOM 2106 C CA . VAL A 1 271 ? -8.488 39.947 5.970 1.00 24.82 271 VAL A CA 1
ATOM 2107 C C . VAL A 1 271 ? -8.658 39.057 7.209 1.00 25.65 271 VAL A C 1
ATOM 2108 O O . VAL A 1 271 ? -7.651 38.484 7.721 1.00 25.67 271 VAL A O 1
ATOM 2112 N N . LEU A 1 272 ? -9.826 39.228 7.818 1.00 22.72 272 LEU A N 1
ATOM 2113 C CA . LEU A 1 272 ? -10.323 38.481 8.987 1.00 22.70 272 LEU A CA 1
ATOM 2114 C C . LEU A 1 272 ? -10.967 37.198 8.477 1.00 22.92 272 LEU A C 1
ATOM 2115 O O . LEU A 1 272 ? -11.933 37.281 7.693 1.00 23.77 272 LEU A O 1
ATOM 2120 N N . TYR A 1 273 ? -10.430 36.054 8.879 1.00 22.71 273 TYR A N 1
ATOM 2121 C CA . TYR A 1 273 ? -11.069 34.747 8.624 1.00 20.80 273 TYR A CA 1
ATOM 2122 C C . TYR A 1 273 ? -11.924 34.377 9.817 1.00 24.27 273 TYR A C 1
ATOM 2123 O O . TYR A 1 273 ? -11.451 34.449 10.971 1.00 23.80 273 TYR A O 1
ATOM 2132 N N . VAL A 1 274 ? -13.195 34.115 9.563 1.00 20.05 274 VAL A N 1
ATOM 2133 C CA . VAL A 1 274 ? -14.210 33.862 10.614 1.00 22.28 274 VAL A CA 1
ATOM 2134 C C . VAL A 1 274 ? -14.695 32.419 10.510 1.00 23.21 274 VAL A C 1
ATOM 2135 O O . VAL A 1 274 ? -15.246 32.020 9.439 1.00 22.20 274 VAL A O 1
ATOM 2139 N N . SER A 1 275 ? -14.625 31.686 11.610 1.00 22.09 275 SER A N 1
ATOM 2140 C CA . SER A 1 275 ? -15.216 30.331 11.727 1.00 22.45 275 SER A CA 1
ATOM 2141 C C . SER A 1 275 ? -15.492 30.044 13.204 1.00 27.09 275 SER A C 1
ATOM 2142 O O . SER A 1 275 ? -14.534 29.992 14.002 1.00 25.58 275 SER A O 1
ATOM 2145 N N . TYR A 1 276 ? -16.752 29.845 13.560 1.00 26.03 276 TYR A N 1
ATOM 2146 C CA . TYR A 1 276 ? -17.082 29.339 14.918 1.00 29.89 276 TYR A CA 1
ATOM 2147 C C . TYR A 1 276 ? -17.315 27.825 14.866 1.00 32.55 276 TYR A C 1
ATOM 2148 O O . TYR A 1 276 ? -17.870 27.273 15.833 1.00 44.29 276 TYR A O 1
ATOM 2157 N N . GLY A 1 277 ? -16.732 27.154 13.875 1.00 34.66 277 GLY A N 1
ATOM 2158 C CA . GLY A 1 277 ? -16.624 25.684 13.819 1.00 45.13 277 GLY A CA 1
ATOM 2159 C C . GLY A 1 277 ? -17.924 25.037 13.366 1.00 38.59 277 GLY A C 1
ATOM 2160 O O . GLY A 1 277 ? -18.966 25.706 13.420 1.00 44.83 277 GLY A O 1
ATOM 2161 N N . SER A 1 278 ? -17.893 23.722 13.149 1.00 47.41 278 SER A N 1
ATOM 2162 C CA . SER A 1 278 ? -18.919 22.950 12.402 1.00 46.04 278 SER A CA 1
ATOM 2163 C C . SER A 1 278 ? -19.962 22.332 13.347 1.00 50.28 278 SER A C 1
ATOM 2164 O O . SER A 1 278 ? -20.870 21.671 12.836 1.00 44.78 278 SER A O 1
ATOM 2167 N N . LEU A 1 279 ? -19.815 22.477 14.669 1.00 40.33 279 LEU A N 1
ATOM 2168 C CA . LEU A 1 279 ? -20.709 21.822 15.665 1.00 38.55 279 LEU A CA 1
ATOM 2169 C C . LEU A 1 279 ? -21.555 22.865 16.398 1.00 36.34 279 LEU A C 1
ATOM 2170 O O . LEU A 1 279 ? -22.728 22.562 16.696 1.00 42.37 279 LEU A O 1
ATOM 2175 N N . VAL A 1 280 ? -20.999 24.054 16.667 1.00 36.32 280 VAL A N 1
ATOM 2176 C CA . VAL A 1 280 ? -21.728 25.148 17.378 1.00 40.68 280 VAL A CA 1
ATOM 2177 C C . VAL A 1 280 ? -22.980 25.489 16.567 1.00 38.87 280 VAL A C 1
ATOM 2178 O O . VAL A 1 280 ? -22.842 25.758 15.354 1.00 36.25 280 VAL A O 1
ATOM 2182 N N . GLU A 1 281 ? -24.143 25.491 17.221 1.00 34.35 281 GLU A N 1
ATOM 2183 C CA . GLU A 1 281 ? -25.416 26.024 16.684 1.00 39.29 281 GLU A CA 1
ATOM 2184 C C . GLU A 1 281 ? -25.724 27.349 17.376 1.00 39.86 281 GLU A C 1
ATOM 2185 O O . GLU A 1 281 ? -26.374 27.325 18.441 1.00 48.50 281 GLU A O 1
ATOM 2191 N N . MET A 1 282 ? -25.314 28.460 16.766 1.00 33.01 282 MET A N 1
ATOM 2192 C CA . MET A 1 282 ? -25.410 29.809 17.369 1.00 38.13 282 MET A CA 1
ATOM 2193 C C . MET A 1 282 ? -26.850 30.316 17.269 1.00 41.73 282 MET A C 1
ATOM 2194 O O . MET A 1 282 ? -27.481 30.122 16.209 1.00 35.85 282 MET A O 1
ATOM 2199 N N . GLY A 1 283 ? -27.339 30.949 18.334 1.00 41.36 283 GLY A N 1
ATOM 2200 C CA . GLY A 1 283 ? -28.661 31.602 18.361 1.00 45.36 283 GLY A CA 1
ATOM 2201 C C . GLY A 1 283 ? -28.729 32.756 17.377 1.00 42.20 283 GLY A C 1
ATOM 2202 O O . GLY A 1 283 ? -27.676 33.394 17.135 1.00 36.61 283 GLY A O 1
ATOM 2203 N N . GLU A 1 284 ? -29.909 32.991 16.795 1.00 39.80 284 GLU A N 1
ATOM 2204 C CA . GLU A 1 284 ? -30.193 34.128 15.880 1.00 42.00 284 GLU A CA 1
ATOM 2205 C C . GLU A 1 284 ? -29.611 35.424 16.456 1.00 37.24 284 GLU A C 1
ATOM 2206 O O . GLU A 1 284 ? -29.016 36.197 15.682 1.00 37.12 284 GLU A O 1
ATOM 2212 N N . GLU A 1 285 ? -29.947 35.722 17.708 1.00 37.59 285 GLU A N 1
ATOM 2213 C CA . GLU A 1 285 ? -29.556 36.990 18.371 1.00 39.24 285 GLU A CA 1
ATOM 2214 C C . GLU A 1 285 ? -28.034 37.155 18.408 1.00 36.24 285 GLU A C 1
ATOM 2215 O O . GLU A 1 285 ? -27.565 38.203 18.028 1.00 35.90 285 GLU A O 1
ATOM 2221 N N . GLN A 1 286 ? -27.314 36.140 18.862 1.00 33.18 286 GLN A N 1
ATOM 2222 C CA . GLN A 1 286 ? -25.834 36.237 18.907 1.00 38.16 286 GLN A CA 1
ATOM 2223 C C . GLN A 1 286 ? -25.284 36.325 17.480 1.00 30.95 286 GLN A C 1
ATOM 2224 O O . GLN A 1 286 ? -24.371 37.082 17.261 1.00 31.32 286 GLN A O 1
ATOM 2230 N N . LEU A 1 287 ? -25.872 35.588 16.537 1.00 32.33 287 LEU A N 1
ATOM 2231 C CA . LEU A 1 287 ? -25.415 35.595 15.122 1.00 33.43 287 LEU A CA 1
ATOM 2232 C C . LEU A 1 287 ? -25.552 37.003 14.546 1.00 30.53 287 LEU A C 1
ATOM 2233 O O . LEU A 1 287 ? -24.699 37.401 13.798 1.00 31.67 287 LEU A O 1
ATOM 2238 N N . LYS A 1 288 ? -26.627 37.704 14.888 1.00 29.43 288 LYS A N 1
ATOM 2239 C CA . LYS A 1 288 ? -26.864 39.077 14.406 1.00 32.35 288 LYS A CA 1
ATOM 2240 C C . LYS A 1 288 ? -25.780 40.016 14.926 1.00 29.78 288 LYS A C 1
ATOM 2241 O O . LYS A 1 288 ? -25.253 40.753 14.148 1.00 29.49 288 LYS A O 1
ATOM 2247 N N . GLU A 1 289 ? -25.455 39.933 16.210 1.00 33.12 289 GLU A N 1
ATOM 2248 C CA . GLU A 1 289 ? -24.432 40.829 16.800 1.00 32.68 289 GLU A CA 1
ATOM 2249 C C . GLU A 1 289 ? -23.058 40.527 16.198 1.00 24.54 289 GLU A C 1
ATOM 2250 O O . GLU A 1 289 ? -22.330 41.440 15.948 1.00 29.34 289 GLU A O 1
ATOM 2256 N N . LEU A 1 290 ? -22.746 39.255 16.011 1.00 29.29 290 LEU A N 1
ATOM 2257 C CA . LEU A 1 290 ? -21.465 38.850 15.387 1.00 29.39 290 LEU A CA 1
ATOM 2258 C C . LEU A 1 290 ? -21.395 39.438 13.971 1.00 26.38 290 LEU A C 1
ATOM 2259 O O . LEU A 1 290 ? -20.392 40.071 13.619 1.00 27.99 290 LEU A O 1
ATOM 2264 N N . ALA A 1 291 ? -22.435 39.224 13.170 1.00 29.13 291 ALA A N 1
ATOM 2265 C CA . ALA A 1 291 ? -22.435 39.666 11.759 1.00 29.74 291 ALA A CA 1
ATOM 2266 C C . ALA A 1 291 ? -22.242 41.186 11.680 1.00 24.50 291 ALA A C 1
ATOM 2267 O O . ALA A 1 291 ? -21.375 41.674 10.932 1.00 27.49 291 ALA A O 1
ATOM 2269 N N . LEU A 1 292 ? -23.019 41.929 12.469 1.00 27.36 292 LEU A N 1
ATOM 2270 C CA . LEU A 1 292 ? -22.993 43.416 12.462 1.00 29.60 292 LEU A CA 1
ATOM 2271 C C . LEU A 1 292 ? -21.676 43.940 13.045 1.00 26.17 292 LEU A C 1
ATOM 2272 O O . LEU A 1 292 ? -21.100 44.865 12.469 1.00 30.17 292 LEU A O 1
ATOM 2277 N N . GLY A 1 293 ? -21.145 43.270 14.069 1.00 27.15 293 GLY A N 1
ATOM 2278 C CA . GLY A 1 293 ? -19.819 43.604 14.619 1.00 28.46 293 GLY A CA 1
ATOM 2279 C C . GLY A 1 293 ? -18.725 43.513 13.569 1.00 26.37 293 GLY A C 1
ATOM 2280 O O . GLY A 1 293 ? -17.880 44.432 13.455 1.00 26.54 293 GLY A O 1
ATOM 2281 N N . ILE A 1 294 ? -18.691 42.403 12.823 1.00 26.69 294 ILE A N 1
ATOM 2282 C CA . ILE A 1 294 ? -17.689 42.200 11.748 1.00 25.33 294 ILE A CA 1
ATOM 2283 C C . ILE A 1 294 ? -17.874 43.302 10.694 1.00 23.21 294 ILE A C 1
ATOM 2284 O O . ILE A 1 294 ? -16.883 43.868 10.230 1.00 27.41 294 ILE A O 1
ATOM 2289 N N . LYS A 1 295 ? -19.120 43.545 10.303 1.00 26.51 295 LYS A N 1
ATOM 2290 C CA . LYS A 1 295 ? -19.472 44.548 9.266 1.00 27.72 295 LYS A CA 1
ATOM 2291 C C . LYS A 1 295 ? -18.973 45.932 9.689 1.00 28.81 295 LYS A C 1
ATOM 2292 O O . LYS A 1 295 ? -18.307 46.590 8.880 1.00 29.65 295 LYS A O 1
ATOM 2298 N N . GLU A 1 296 ? -19.086 46.253 10.978 1.00 30.63 296 GLU A N 1
ATOM 2299 C CA . GLU A 1 296 ? -18.758 47.594 11.523 1.00 31.02 296 GLU A CA 1
ATOM 2300 C C . GLU A 1 296 ? -17.246 47.829 11.490 1.00 35.45 296 GLU A C 1
ATOM 2301 O O . GLU A 1 296 ? -16.849 48.989 11.452 1.00 34.08 296 GLU A O 1
ATOM 2307 N N . THR A 1 297 ? -16.420 46.779 11.450 1.00 28.26 297 THR A N 1
ATOM 2308 C CA . THR A 1 297 ? -14.944 46.977 11.363 1.00 27.91 297 THR A CA 1
ATOM 2309 C C . THR A 1 297 ? -14.562 47.618 10.027 1.00 28.28 297 THR A C 1
ATOM 2310 O O . THR A 1 297 ? -13.438 48.131 9.915 1.00 28.56 297 THR A O 1
ATOM 2314 N N . GLY A 1 298 ? -15.349 47.354 8.972 1.00 29.56 298 GLY A N 1
ATOM 2315 C CA . GLY A 1 298 ? -14.999 47.730 7.593 1.00 28.99 298 GLY A CA 1
ATOM 2316 C C . GLY A 1 298 ? -13.851 46.919 7.017 1.00 30.43 298 GLY A C 1
ATOM 2317 O O . GLY A 1 298 ? -13.312 47.317 5.974 1.00 33.12 298 GLY A O 1
ATOM 2318 N N . LYS A 1 299 ? -13.437 45.835 7.682 1.00 27.87 299 LYS A N 1
ATOM 2319 C CA . LYS A 1 299 ? -12.330 44.992 7.169 1.00 28.89 299 LYS A CA 1
ATOM 2320 C C . LYS A 1 299 ? -12.871 43.984 6.152 1.00 23.06 299 LYS A C 1
ATOM 2321 O O . LYS A 1 299 ? -14.066 43.655 6.201 1.00 27.93 299 LYS A O 1
ATOM 2327 N N . PHE A 1 300 ? -12.028 43.575 5.223 1.00 26.65 300 PHE A N 1
ATOM 2328 C CA . PHE A 1 300 ? -12.307 42.391 4.376 1.00 24.18 300 PHE A CA 1
ATOM 2329 C C . PHE A 1 300 ? -12.433 41.203 5.316 1.00 26.50 300 PHE A C 1
ATOM 2330 O O . PHE A 1 300 ? -11.568 41.001 6.192 1.00 26.45 300 PHE A O 1
ATOM 2338 N N . PHE A 1 301 ? -13.392 40.347 5.041 1.00 23.98 301 PHE A N 1
ATOM 2339 C CA . PHE A 1 301 ? -13.573 39.138 5.866 1.00 22.90 301 PHE A CA 1
ATOM 2340 C C . PHE A 1 301 ? -14.039 38.004 4.969 1.00 24.69 301 PHE A C 1
ATOM 2341 O O . PHE A 1 301 ? -14.913 38.188 4.099 1.00 24.44 301 PHE A O 1
ATOM 2349 N N . LEU A 1 302 ? -13.660 36.812 5.403 1.00 22.11 302 LEU A N 1
ATOM 2350 C CA . LEU A 1 302 ? -14.041 35.527 4.784 1.00 21.38 302 LEU A CA 1
ATOM 2351 C C . LEU A 1 302 ? -14.688 34.714 5.895 1.00 22.65 302 LEU A C 1
ATOM 2352 O O . LEU A 1 302 ? -13.985 34.354 6.859 1.00 23.17 302 LEU A O 1
ATOM 2357 N N . TRP A 1 303 ? -15.993 34.527 5.840 1.00 22.45 303 TRP A N 1
ATOM 2358 C CA . TRP A 1 303 ? -16.755 33.825 6.898 1.00 23.90 303 TRP A CA 1
ATOM 2359 C C . TRP A 1 303 ? -17.254 32.495 6.340 1.00 25.68 303 TRP A C 1
ATOM 2360 O O . TRP A 1 303 ? -18.068 32.536 5.404 1.00 26.16 303 TRP A O 1
ATOM 2371 N N . VAL A 1 304 ? -16.766 31.375 6.867 1.00 22.73 304 VAL A N 1
ATOM 2372 C CA . VAL A 1 304 ? -17.169 30.003 6.449 1.00 24.45 304 VAL A CA 1
ATOM 2373 C C . VAL A 1 304 ? -18.235 29.570 7.443 1.00 25.48 304 VAL A C 1
ATOM 2374 O O . VAL A 1 304 ? -17.962 29.516 8.670 1.00 26.23 304 VAL A O 1
ATOM 2378 N N . VAL A 1 305 ? -19.451 29.354 6.966 1.00 25.50 305 VAL A N 1
ATOM 2379 C CA . VAL A 1 305 ? -20.589 29.046 7.868 1.00 26.27 305 VAL A CA 1
ATOM 2380 C C . VAL A 1 305 ? -21.534 28.084 7.155 1.00 27.37 305 VAL A C 1
ATOM 2381 O O . VAL A 1 305 ? -21.804 28.279 5.955 1.00 29.16 305 VAL A O 1
ATOM 2385 N N . ARG A 1 306 ? -21.781 26.938 7.780 1.00 28.48 306 ARG A N 1
ATOM 2386 C CA . ARG A 1 306 ? -22.469 25.801 7.112 1.00 28.55 306 ARG A CA 1
ATOM 2387 C C . ARG A 1 306 ? -23.948 26.160 6.925 1.00 25.73 306 ARG A C 1
ATOM 2388 O O . ARG A 1 306 ? -24.441 27.103 7.572 1.00 25.87 306 ARG A O 1
ATOM 2396 N N . ASP A 1 307 ? -24.626 25.437 6.025 1.00 29.76 307 ASP A N 1
ATOM 2397 C CA . ASP A 1 307 ? -25.898 25.896 5.404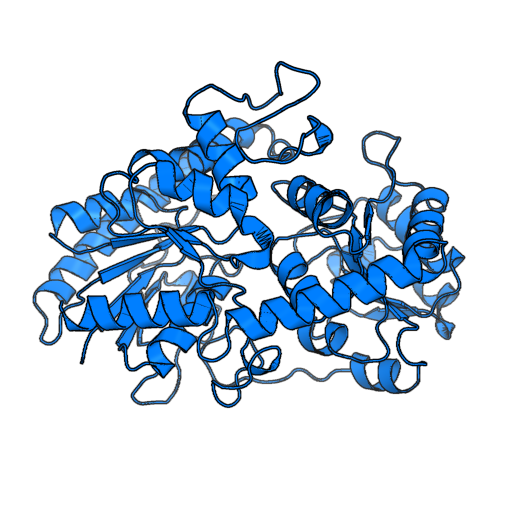 1.00 30.45 307 ASP A CA 1
ATOM 2398 C C . ASP A 1 307 ? -26.995 26.051 6.463 1.00 29.76 307 ASP A C 1
ATOM 2399 O O . ASP A 1 307 ? -27.725 27.036 6.379 1.00 30.83 307 ASP A O 1
ATOM 2404 N N . THR A 1 308 ? -27.045 25.182 7.484 1.00 33.59 308 THR A N 1
ATOM 2405 C CA . THR A 1 308 ? -28.085 25.214 8.545 1.00 34.05 308 THR A CA 1
ATOM 2406 C C . THR A 1 308 ? -27.859 26.420 9.468 1.00 32.44 308 THR A C 1
ATOM 2407 O O . THR A 1 308 ? -28.846 26.945 10.020 1.00 35.63 308 THR A O 1
ATOM 2411 N N . GLU A 1 309 ? -26.628 26.932 9.538 1.00 32.29 309 GLU A N 1
ATOM 2412 C CA . GLU A 1 309 ? -26.321 28.141 10.348 1.00 30.03 309 GLU A CA 1
ATOM 2413 C C . GLU A 1 309 ? -26.566 29.393 9.497 1.00 32.78 309 GLU A C 1
ATOM 2414 O O . GLU A 1 309 ? -27.077 30.382 10.024 1.00 31.24 309 GLU A O 1
ATOM 2420 N N . ALA A 1 310 ? -26.218 29.352 8.210 1.00 29.38 310 ALA A N 1
ATOM 2421 C CA . ALA A 1 310 ? -26.357 30.511 7.309 1.00 31.50 310 ALA A CA 1
ATOM 2422 C C . ALA A 1 310 ? -27.833 30.907 7.225 1.00 30.98 310 ALA A C 1
ATOM 2423 O O . ALA A 1 310 ? -28.080 32.108 7.068 1.00 30.11 310 ALA A O 1
ATOM 2425 N N . GLU A 1 311 ? -28.755 29.944 7.388 1.00 35.48 311 GLU A N 1
ATOM 2426 C CA . GLU A 1 311 ? -30.225 30.190 7.341 1.00 39.85 311 GLU A CA 1
ATOM 2427 C C . GLU A 1 311 ? -30.581 31.252 8.382 1.00 37.72 311 GLU A C 1
ATOM 2428 O O . GLU A 1 311 ? -31.534 32.009 8.132 1.00 39.44 311 GLU A O 1
ATOM 2434 N N . LYS A 1 312 ? -29.822 31.321 9.488 1.00 35.15 312 LYS A N 1
ATOM 2435 C CA . LYS A 1 312 ? -30.168 32.162 10.667 1.00 32.40 312 LYS A CA 1
ATOM 2436 C C . LYS A 1 312 ? -29.506 33.547 10.578 1.00 37.09 312 LYS A C 1
ATOM 2437 O O . LYS A 1 312 ? -29.770 34.367 11.477 1.00 36.66 312 LYS A O 1
ATOM 2443 N N . LEU A 1 313 ? -28.729 33.841 9.529 1.00 31.83 313 LEU A N 1
ATOM 2444 C CA . LEU A 1 313 ? -28.144 35.197 9.325 1.00 34.62 313 LEU A CA 1
ATOM 2445 C C . LEU A 1 313 ? -29.274 36.216 9.187 1.00 36.81 313 LEU A C 1
ATOM 2446 O O . LEU A 1 313 ? -30.387 35.868 8.775 1.00 37.58 313 LEU A O 1
ATOM 2451 N N . PRO A 1 314 ? -29.057 37.489 9.595 1.00 34.95 314 PRO A N 1
ATOM 2452 C CA . PRO A 1 314 ? -30.019 38.558 9.302 1.00 39.27 314 PRO A CA 1
ATOM 2453 C C . PRO A 1 314 ? -30.347 38.633 7.810 1.00 42.73 314 PRO A C 1
ATOM 2454 O O . PRO A 1 314 ? -29.453 38.556 6.978 1.00 35.40 314 PRO A O 1
ATOM 2458 N N . PRO A 1 315 ? -31.628 38.829 7.416 1.00 38.24 315 PRO A N 1
ATOM 2459 C CA . PRO A 1 315 ? -32.045 38.677 6.016 1.00 49.91 315 PRO A CA 1
ATOM 2460 C C . PRO A 1 315 ? -31.204 39.360 4.921 1.00 47.13 315 PRO A C 1
ATOM 2461 O O . PRO A 1 315 ? -31.054 38.756 3.867 1.00 52.74 315 PRO A O 1
ATOM 2465 N N . ASN A 1 316 ? -30.818 40.629 5.106 1.00 38.72 316 ASN A N 1
ATOM 2466 C CA . ASN A 1 316 ? -30.095 41.427 4.075 1.00 35.89 316 ASN A CA 1
ATOM 2467 C C . ASN A 1 316 ? -28.587 41.507 4.385 1.00 31.42 316 ASN A C 1
ATOM 2468 O O . ASN A 1 316 ? -27.877 42.243 3.676 1.00 34.70 316 ASN A O 1
ATOM 2473 N N . PHE A 1 317 ? -28.088 40.720 5.338 1.00 32.74 317 PHE A N 1
ATOM 2474 C CA . PHE A 1 317 ? -26.678 40.827 5.795 1.00 30.57 317 PHE A CA 1
ATOM 2475 C C . PHE A 1 317 ? -25.736 40.573 4.613 1.00 25.25 317 PHE A C 1
ATOM 2476 O O . PHE A 1 317 ? -24.866 41.406 4.320 1.00 28.16 317 PHE A O 1
ATOM 2484 N N . VAL A 1 318 ? -25.843 39.394 4.002 1.00 30.14 318 VAL A N 1
ATOM 2485 C CA . VAL A 1 318 ? -24.879 38.946 2.960 1.00 26.16 318 VAL A CA 1
ATOM 2486 C C . VAL A 1 318 ? -24.875 39.979 1.820 1.00 29.28 31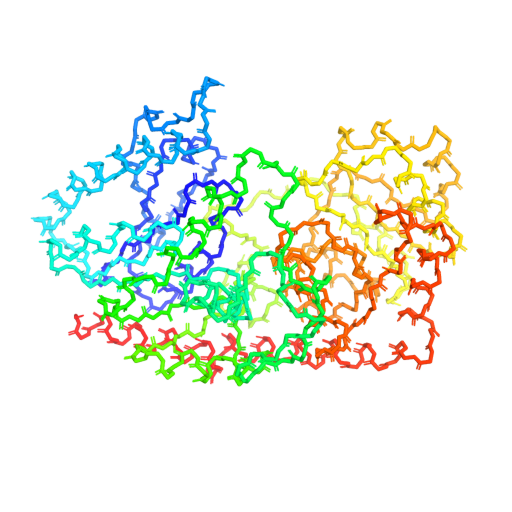8 VAL A C 1
ATOM 2487 O O . VAL A 1 318 ? -23.783 40.422 1.404 1.00 29.44 318 VAL A O 1
ATOM 2491 N N . GLU A 1 319 ? -26.053 40.462 1.410 1.00 30.49 319 GLU A N 1
ATOM 2492 C CA . GLU A 1 319 ? -26.169 41.497 0.345 1.00 34.75 319 GLU A CA 1
ATOM 2493 C C . GLU A 1 319 ? -25.477 42.793 0.788 1.00 30.92 319 GLU A C 1
ATOM 2494 O O . GLU A 1 319 ? -24.751 43.386 -0.032 1.00 37.42 319 GLU A O 1
ATOM 2500 N N . SER A 1 320 ? -25.625 43.163 2.063 1.00 31.07 320 SER A N 1
ATOM 2501 C CA . SER A 1 320 ? -25.091 44.416 2.665 1.00 32.68 320 SER A CA 1
ATOM 2502 C C . SER A 1 320 ? -23.554 44.406 2.718 1.00 36.18 320 SER A C 1
ATOM 2503 O O . SER A 1 320 ? -22.977 45.508 2.809 1.00 35.22 320 SER A O 1
ATOM 2506 N N . VAL A 1 321 ? -22.905 43.231 2.647 1.00 33.64 321 VAL A N 1
ATOM 2507 C CA . VAL A 1 321 ? -21.409 43.116 2.690 1.00 30.74 321 VAL A CA 1
ATOM 2508 C C . VAL A 1 321 ? -20.899 42.534 1.369 1.00 31.37 321 VAL A C 1
ATOM 2509 O O . VAL A 1 321 ? -19.788 41.980 1.330 1.00 31.84 321 VAL A O 1
ATOM 2513 N N . ALA A 1 322 ? -21.569 42.843 0.257 1.00 30.14 322 ALA A N 1
ATOM 2514 C CA . ALA A 1 322 ? -21.142 42.387 -1.081 1.00 31.38 322 ALA A CA 1
ATOM 2515 C C . ALA A 1 322 ? -19.683 42.777 -1.330 1.00 31.34 322 ALA A C 1
ATOM 2516 O O . ALA A 1 322 ? -18.951 41.958 -1.899 1.00 38.08 322 ALA A O 1
ATOM 2518 N N . GLU A 1 323 ? -19.253 43.973 -0.912 1.00 35.46 323 GLU A N 1
ATOM 2519 C CA . GLU A 1 323 ? -17.897 44.479 -1.243 1.00 36.92 323 GLU A CA 1
ATOM 2520 C C . GLU A 1 323 ? -16.862 43.773 -0.352 1.00 35.17 323 GLU A C 1
ATOM 2521 O O . GLU A 1 323 ? -15.830 43.336 -0.887 1.00 40.82 323 GLU A O 1
ATOM 2527 N N . LYS A 1 324 ? -17.085 43.754 0.966 1.00 31.43 324 LYS A N 1
ATOM 2528 C CA . LYS A 1 324 ? -15.996 43.482 1.949 1.00 30.34 324 LYS A CA 1
ATOM 2529 C C . LYS A 1 324 ? -16.059 42.028 2.439 1.00 30.22 324 LYS A C 1
ATOM 2530 O O . LYS A 1 324 ? -14.997 41.496 2.807 1.00 29.24 324 LYS A O 1
ATOM 2536 N N . GLY A 1 325 ? -17.216 41.382 2.337 1.00 24.97 325 GLY A N 1
ATOM 2537 C CA . GLY A 1 325 ? -17.468 40.072 2.956 1.00 25.70 325 GLY A CA 1
ATOM 2538 C C . GLY A 1 325 ? -17.618 38.977 1.924 1.00 31.43 325 GLY A C 1
ATOM 2539 O O . GLY A 1 325 ? -18.465 39.112 1.026 1.00 31.50 325 GLY A O 1
ATOM 2540 N N . LEU A 1 326 ? -16.927 37.864 2.122 1.00 24.63 326 LEU A N 1
ATOM 2541 C CA . LEU A 1 326 ? -17.199 36.622 1.365 1.00 23.55 326 LEU A CA 1
ATOM 2542 C C . LEU A 1 326 ? -17.735 35.605 2.353 1.00 24.48 326 LEU A C 1
ATOM 2543 O O . LEU A 1 326 ? -16.972 35.159 3.217 1.00 24.76 326 LEU A O 1
ATOM 2548 N N . VAL A 1 327 ? -19.044 35.369 2.316 1.00 23.04 327 VAL A N 1
ATOM 2549 C CA . VAL A 1 327 ? -19.753 34.414 3.200 1.00 22.94 327 VAL A CA 1
ATOM 2550 C C . VAL A 1 327 ? -20.043 33.148 2.390 1.00 25.80 327 VAL A C 1
ATOM 2551 O O . VAL A 1 327 ? -20.696 33.270 1.331 1.00 26.13 327 VAL A O 1
ATOM 2555 N N . VAL A 1 328 ? -19.423 32.030 2.764 1.00 23.25 328 VAL A N 1
ATOM 2556 C CA . VAL A 1 328 ? -19.379 30.787 1.941 1.00 23.17 328 VAL A CA 1
ATOM 2557 C C . VAL A 1 328 ? -19.622 29.566 2.829 1.00 26.24 328 VAL A C 1
ATOM 2558 O O . VAL A 1 328 ? -19.448 29.692 4.067 1.00 25.45 328 VAL A O 1
ATOM 2562 N N . SER A 1 329 ? -20.028 28.433 2.240 1.00 24.81 329 SER A N 1
ATOM 2563 C CA . SER A 1 329 ? -20.445 27.228 3.005 1.00 25.16 329 SER A CA 1
ATOM 2564 C C . SER A 1 329 ? -19.218 26.434 3.443 1.00 25.69 329 SER A C 1
ATOM 2565 O O . SER A 1 329 ? -19.357 25.638 4.374 1.00 31.48 329 SER A O 1
ATOM 2568 N N . TRP A 1 330 ? -18.110 26.567 2.718 1.00 28.06 330 TRP A N 1
ATOM 2569 C CA . TRP A 1 330 ? -16.903 25.715 2.856 1.00 31.81 330 TRP A CA 1
ATOM 2570 C C . TRP A 1 330 ? -15.674 26.409 2.252 1.00 32.63 330 TRP A C 1
ATOM 2571 O O . TRP A 1 330 ? -15.708 26.758 1.071 1.00 33.64 330 TRP A O 1
ATOM 2582 N N . CYS A 1 331 ? -14.560 26.439 2.987 1.00 29.34 331 CYS A N 1
ATOM 2583 C CA . CYS A 1 331 ? -13.176 26.568 2.456 1.00 31.27 331 CYS A CA 1
ATOM 2584 C C . CYS A 1 331 ? -12.327 25.513 3.166 1.00 27.45 331 CYS A C 1
ATOM 2585 O O . CYS A 1 331 ? -12.763 25.021 4.218 1.00 34.30 331 CYS A O 1
ATOM 2588 N N . SER A 1 332 ? -11.119 25.260 2.667 1.00 31.04 332 SER A N 1
ATOM 2589 C CA . SER A 1 332 ? -10.074 24.532 3.429 1.00 28.86 332 SER A CA 1
ATOM 2590 C C . SER A 1 332 ? -9.544 25.463 4.524 1.00 26.64 332 SER A C 1
ATOM 2591 O O . SER A 1 332 ? -8.818 26.420 4.187 1.00 28.75 332 SER A O 1
ATOM 2594 N N . GLN A 1 333 ? -9.753 25.131 5.794 1.00 26.06 333 GLN A N 1
ATOM 2595 C CA . GLN A 1 333 ? -9.307 26.045 6.877 1.00 24.83 333 GLN A CA 1
ATOM 2596 C C . GLN A 1 333 ? -7.775 26.126 6.861 1.00 24.12 333 GLN A C 1
ATOM 2597 O O . GLN A 1 333 ? -7.252 27.225 7.020 1.00 23.33 333 GLN A O 1
ATOM 2603 N N . LEU A 1 334 ? -7.081 25.029 6.550 1.00 23.92 334 LEU A N 1
ATOM 2604 C CA . LEU A 1 334 ? -5.603 25.045 6.517 1.00 21.88 334 LEU A CA 1
ATOM 2605 C C . LEU A 1 334 ? -5.112 25.969 5.392 1.00 25.79 334 LEU A C 1
ATOM 2606 O O . LEU A 1 334 ? -4.175 26.750 5.610 1.00 25.06 334 LEU A O 1
ATOM 2611 N N . GLU A 1 335 ? -5.738 25.918 4.214 1.00 25.90 335 GLU A N 1
ATOM 2612 C CA . GLU A 1 335 ? -5.252 26.699 3.052 1.00 27.23 335 GLU A CA 1
ATOM 2613 C C . GLU A 1 335 ? -5.548 28.189 3.272 1.00 25.64 335 GLU A C 1
ATOM 2614 O O . GLU A 1 335 ? -4.703 29.009 2.919 1.00 25.98 335 GLU A O 1
ATOM 2620 N N . VAL A 1 336 ? -6.672 28.494 3.918 1.00 23.64 336 VAL A N 1
ATOM 2621 C CA . VAL A 1 336 ? -7.086 29.877 4.268 1.00 22.51 336 VAL A CA 1
ATOM 2622 C C . VAL A 1 336 ? -6.093 30.425 5.286 1.00 24.36 336 VAL A C 1
ATOM 2623 O O . VAL A 1 336 ? -5.584 31.526 5.074 1.00 25.84 336 VAL A O 1
ATOM 2627 N N . LEU A 1 337 ? -5.863 29.708 6.383 1.00 24.97 337 LEU A N 1
ATOM 2628 C CA . LEU A 1 337 ? -5.010 30.262 7.459 1.00 23.94 337 LEU A CA 1
ATOM 2629 C C . LEU A 1 337 ? -3.597 30.436 6.915 1.00 24.59 337 LEU A C 1
ATOM 2630 O O . LEU A 1 337 ? -2.881 31.289 7.448 1.00 26.56 337 LEU A O 1
ATOM 2635 N N . ALA A 1 338 ? -3.167 29.602 5.966 1.00 24.92 338 ALA A N 1
ATOM 2636 C CA . ALA A 1 338 ? -1.799 29.651 5.397 1.00 26.50 338 ALA A CA 1
ATOM 2637 C C . ALA A 1 338 ? -1.685 30.790 4.369 1.00 29.35 338 ALA A C 1
ATOM 2638 O O . ALA A 1 338 ? -0.555 31.146 3.990 1.00 30.34 338 ALA A O 1
ATOM 2640 N N . HIS A 1 339 ? -2.805 31.353 3.917 1.00 28.82 339 HIS A N 1
ATOM 2641 C CA . HIS A 1 339 ? -2.808 32.414 2.877 1.00 28.76 339 HIS A CA 1
ATOM 2642 C C . HIS A 1 339 ? -2.256 33.715 3.454 1.00 29.19 339 HIS A C 1
ATOM 2643 O O . HIS A 1 339 ? -2.711 34.169 4.505 1.00 28.61 339 HIS A O 1
ATOM 2650 N N . PRO A 1 340 ? -1.309 34.375 2.745 1.00 29.27 340 PRO A N 1
ATOM 2651 C CA . PRO A 1 340 ? -0.688 35.601 3.235 1.00 28.84 340 PRO A CA 1
ATOM 2652 C C . PRO A 1 340 ? -1.639 36.793 3.416 1.00 31.06 340 PRO A C 1
ATOM 2653 O O . PRO A 1 340 ? -1.340 37.657 4.228 1.00 31.66 340 PRO A O 1
ATOM 2657 N N . SER A 1 341 ? -2.813 36.782 2.783 1.00 25.99 341 SER A N 1
ATOM 2658 C CA . SER A 1 341 ? -3.785 37.889 2.943 1.00 28.70 341 SER A CA 1
ATOM 2659 C C . SER A 1 341 ? -4.542 37.760 4.268 1.00 26.24 341 SER A C 1
ATOM 2660 O O . SER A 1 341 ? -5.113 38.754 4.714 1.00 26.92 341 SER A O 1
ATOM 2663 N N . VAL A 1 342 ? -4.466 36.605 4.935 1.00 25.99 342 VAL A N 1
ATOM 2664 C CA . VAL A 1 342 ? -5.233 36.416 6.192 1.00 25.60 342 VAL A CA 1
ATOM 2665 C C . VAL A 1 342 ? -4.403 36.946 7.369 1.00 25.51 342 VAL A C 1
ATOM 2666 O O . VAL A 1 342 ? -3.372 36.339 7.668 1.00 29.18 342 VAL A O 1
ATOM 2670 N N . GLY A 1 343 ? -4.897 37.983 8.041 1.00 26.01 343 GLY A N 1
ATOM 2671 C CA . GLY A 1 343 ? -4.210 38.667 9.159 1.00 27.08 343 GLY A CA 1
ATOM 2672 C C . GLY A 1 343 ? -4.726 38.295 10.537 1.00 26.86 343 GLY A C 1
ATOM 2673 O O . GLY A 1 343 ? -4.087 38.668 11.545 1.00 27.70 343 GLY A O 1
ATOM 2674 N N . CYS A 1 344 ? -5.880 37.644 10.639 1.00 23.39 344 CYS A N 1
ATOM 2675 C CA . CYS A 1 344 ? -6.541 37.415 11.937 1.00 24.43 344 CYS A CA 1
ATOM 2676 C C . CYS A 1 344 ? -7.579 36.307 11.782 1.00 23.52 344 CYS A C 1
ATOM 2677 O O . CYS A 1 344 ? -8.193 36.197 10.711 1.00 23.63 344 CYS A O 1
ATOM 2680 N N . PHE A 1 345 ? -7.726 35.496 12.821 1.00 19.65 345 PHE A N 1
ATOM 2681 C CA . PHE A 1 345 ? -8.667 34.357 12.878 1.00 21.20 345 PHE A CA 1
ATOM 2682 C C . PHE A 1 345 ? -9.655 34.579 14.020 1.00 25.41 345 PHE A C 1
ATOM 2683 O O . PHE A 1 345 ? -9.303 34.493 15.218 1.00 22.34 345 PHE A O 1
ATOM 2691 N N . PHE A 1 346 ? -10.925 34.764 13.678 1.00 19.65 346 PHE A N 1
ATOM 2692 C CA . PHE A 1 346 ? -12.033 34.844 14.645 1.00 21.62 346 PHE A CA 1
ATOM 2693 C C . PHE A 1 346 ? -12.548 33.423 14.873 1.00 23.96 346 PHE A C 1
ATOM 2694 O O . PHE A 1 346 ? -13.080 32.789 13.933 1.00 21.82 346 PHE A O 1
ATOM 2702 N N . THR A 1 347 ? -12.190 32.848 16.018 1.00 20.72 347 THR A N 1
ATOM 2703 C CA . THR A 1 347 ? -12.267 31.388 16.268 1.00 19.92 347 THR A CA 1
ATOM 2704 C C . THR A 1 347 ? -13.048 31.076 17.548 1.00 21.94 347 THR A C 1
ATOM 2705 O O . THR A 1 347 ? -12.936 31.845 18.529 1.00 22.48 347 THR A O 1
ATOM 2709 N N . HIS A 1 348 ? -13.640 29.895 17.607 1.00 20.84 348 HIS A N 1
ATOM 2710 C CA . HIS A 1 348 ? -14.271 29.335 18.821 1.00 22.43 348 HIS A CA 1
ATOM 2711 C C . HIS A 1 348 ? -13.208 28.676 19.707 1.00 18.97 348 HIS A C 1
ATOM 2712 O O . HIS A 1 348 ? -13.551 28.255 20.822 1.00 22.06 348 HIS A O 1
ATOM 2719 N N . CYS A 1 349 ? -11.960 28.579 19.243 1.00 19.86 349 CYS A N 1
ATOM 2720 C CA . CYS A 1 349 ? -10.823 28.075 20.079 1.00 21.04 349 CYS A CA 1
ATOM 2721 C C . CYS A 1 349 ? -10.967 26.596 20.443 1.00 20.77 349 CYS A C 1
ATOM 2722 O O . CYS A 1 349 ? -10.472 26.185 21.492 1.00 20.39 349 CYS A O 1
ATOM 2725 N N . GLY A 1 350 ? -11.577 25.768 19.612 1.00 19.21 350 GLY A N 1
ATOM 2726 C CA . GLY A 1 350 ? -11.362 24.325 19.742 1.00 17.71 350 GLY A CA 1
ATOM 2727 C C . GLY A 1 350 ? -9.873 24.024 19.671 1.00 18.59 350 GLY A C 1
ATOM 2728 O O . GLY A 1 350 ? -9.142 24.834 19.107 1.00 19.44 350 GLY A O 1
ATOM 2729 N N . TRP A 1 351 ? -9.439 22.924 20.260 1.00 18.83 351 TRP A N 1
ATOM 2730 C CA . TRP A 1 351 ? -7.974 22.671 20.335 1.00 18.74 351 TRP A CA 1
ATOM 2731 C C . TRP A 1 351 ? -7.400 22.523 18.933 1.00 19.69 351 TRP A C 1
ATOM 2732 O O . TRP A 1 351 ? -6.274 22.976 18.707 1.00 20.02 351 TRP A O 1
ATOM 2743 N N . ASN A 1 352 ? -8.106 21.840 18.021 1.00 20.62 352 ASN A N 1
ATOM 2744 C CA . ASN A 1 352 ? -7.532 21.645 16.663 1.00 22.29 352 ASN A CA 1
ATOM 2745 C C . ASN A 1 352 ? -7.389 23.025 15.990 1.00 21.12 352 ASN A C 1
ATOM 2746 O O . ASN A 1 352 ? -6.322 23.308 15.417 1.00 21.94 352 ASN A O 1
ATOM 2751 N N . SER A 1 353 ? -8.386 23.893 16.105 1.00 21.41 353 SER A N 1
ATOM 2752 C CA . SER A 1 353 ? -8.291 25.254 15.499 1.00 21.94 353 SER A CA 1
ATOM 2753 C C . SER A 1 353 ? -7.216 26.079 16.216 1.00 22.16 353 SER A C 1
ATOM 2754 O O . SER A 1 353 ? -6.558 26.898 15.570 1.00 22.59 353 SER A O 1
ATOM 2757 N N . THR A 1 354 ? -7.071 25.912 17.529 1.00 20.84 354 THR A N 1
ATOM 2758 C CA . THR A 1 354 ? -6.034 26.614 18.332 1.00 20.77 354 THR A CA 1
ATOM 2759 C C . THR A 1 354 ? -4.659 26.216 17.804 1.00 20.41 354 THR A C 1
ATOM 2760 O O . THR A 1 354 ? -3.845 27.126 17.525 1.00 20.46 354 THR A O 1
ATOM 2764 N N . LEU A 1 355 ? -4.400 24.918 17.647 1.00 19.67 355 LEU A N 1
ATOM 2765 C CA . LEU A 1 355 ? -3.067 24.497 17.143 1.00 20.73 355 LEU A CA 1
ATOM 2766 C C . LEU A 1 355 ? -2.872 25.009 15.708 1.00 20.49 355 LEU A C 1
ATOM 2767 O O . LEU A 1 355 ? -1.765 25.368 15.366 1.00 21.54 355 LEU A O 1
ATOM 2772 N N . GLU A 1 356 ? -3.903 25.012 14.856 1.00 19.53 356 GLU A N 1
ATOM 2773 C CA . GLU A 1 356 ? -3.744 25.471 13.463 1.00 21.81 356 GLU A CA 1
ATOM 2774 C C . GLU A 1 356 ? -3.338 26.962 13.487 1.00 20.57 356 GLU A C 1
ATOM 2775 O O . GLU A 1 356 ? -2.474 27.338 12.734 1.00 22.34 356 GLU A O 1
ATOM 2781 N N . ALA A 1 357 ? -3.987 27.778 14.302 1.00 21.90 357 ALA A N 1
ATOM 2782 C CA . ALA A 1 357 ? -3.678 29.227 14.423 1.00 22.12 357 ALA A CA 1
ATOM 2783 C C . ALA A 1 357 ? -2.215 29.381 14.846 1.00 23.08 357 ALA A C 1
ATOM 2784 O O . ALA A 1 357 ? -1.463 30.163 14.238 1.00 23.84 357 ALA A O 1
ATOM 2786 N N . LEU A 1 358 ? -1.797 28.609 15.836 1.00 21.86 358 LEU A N 1
ATOM 2787 C CA . LEU A 1 358 ? -0.412 28.721 16.328 1.00 19.99 358 LEU A CA 1
ATOM 2788 C C . LEU A 1 358 ? 0.544 28.256 15.232 1.00 23.94 358 LEU A C 1
ATOM 2789 O O . LEU A 1 358 ? 1.617 28.866 15.091 1.00 23.72 358 LEU A O 1
ATOM 2794 N N . CYS A 1 359 ? 0.278 27.120 14.585 1.00 20.16 359 CYS A N 1
ATOM 2795 C CA . CYS A 1 359 ? 1.185 26.557 13.559 1.00 20.23 359 CYS A CA 1
ATOM 2796 C C . CYS A 1 359 ? 1.337 27.500 12.364 1.00 21.64 359 CYS A C 1
ATOM 2797 O O . CYS A 1 359 ? 2.357 27.438 11.672 1.00 25.74 359 CYS A O 1
ATOM 2800 N N . LEU A 1 360 ? 0.287 28.213 12.022 1.00 22.79 360 LEU A N 1
ATOM 2801 C CA . LEU A 1 360 ? 0.273 28.979 10.753 1.00 23.73 360 LEU A CA 1
ATOM 2802 C C . LEU A 1 360 ? 0.531 30.469 11.044 1.00 24.31 360 LEU A C 1
ATOM 2803 O O . LEU A 1 360 ? 0.583 31.268 10.078 1.00 26.67 360 LEU A O 1
ATOM 2808 N N . GLY A 1 361 ? 0.712 30.851 12.300 1.00 23.81 361 GLY A N 1
ATOM 2809 C CA . GLY A 1 361 ? 1.164 32.205 12.674 1.00 23.99 361 GLY A CA 1
ATOM 2810 C C . GLY A 1 361 ? 0.084 33.249 12.473 1.00 25.37 361 GLY A C 1
ATOM 2811 O O . GLY A 1 361 ? 0.439 34.380 12.066 1.00 26.93 361 GLY A O 1
ATOM 2812 N N . VAL A 1 362 ? -1.156 32.943 12.858 1.00 22.30 362 VAL A N 1
ATOM 2813 C CA . VAL A 1 362 ? -2.314 33.865 12.707 1.00 22.42 362 VAL A CA 1
ATOM 2814 C C . VAL A 1 362 ? -2.851 34.289 14.067 1.00 20.48 362 VAL A C 1
ATOM 2815 O O . VAL A 1 362 ? -3.230 33.448 14.866 1.00 22.35 362 VAL A O 1
ATOM 2819 N N . PRO A 1 363 ? -2.780 35.600 14.403 1.00 21.94 363 PRO A N 1
ATOM 2820 C CA . PRO A 1 363 ? -3.403 36.132 15.612 1.00 22.90 363 PRO A CA 1
ATOM 2821 C C . PRO A 1 363 ? -4.901 35.859 15.672 1.00 23.73 363 PRO A C 1
ATOM 2822 O O . PRO A 1 363 ? -5.506 35.650 14.619 1.00 24.28 363 PRO A O 1
ATOM 2826 N N . VAL A 1 364 ? -5.465 35.824 16.879 1.00 21.09 364 VAL A N 1
ATOM 2827 C CA . VAL A 1 364 ? -6.844 35.327 17.129 1.00 21.10 364 VAL A CA 1
ATOM 2828 C C . VAL A 1 364 ? -7.720 36.399 17.776 1.00 22.80 364 VAL A C 1
ATOM 2829 O O . VAL A 1 364 ? -7.282 37.165 18.664 1.00 22.47 364 VAL A O 1
ATOM 2833 N N . VAL A 1 365 ? -8.980 36.388 17.385 1.00 21.44 365 VAL A N 1
ATOM 2834 C CA . VAL A 1 365 ? -10.081 36.942 18.190 1.00 21.61 365 VAL A CA 1
ATOM 2835 C C . VAL A 1 365 ? -10.870 35.762 18.733 1.00 25.85 365 VAL A C 1
ATOM 2836 O O . VAL A 1 365 ? -11.356 34.913 17.933 1.00 23.46 365 VAL A O 1
ATOM 2840 N N . ALA A 1 366 ? -10.717 35.505 20.027 1.00 23.43 366 ALA A N 1
ATOM 2841 C CA . ALA A 1 366 ? -11.192 34.264 20.661 1.00 25.01 366 ALA A CA 1
ATOM 2842 C C . ALA A 1 366 ? -12.645 34.428 21.092 1.00 24.28 366 ALA A C 1
ATOM 2843 O O . ALA A 1 366 ? -12.958 35.380 21.834 1.00 24.72 366 ALA A O 1
ATOM 2845 N N . PHE A 1 367 ? -13.510 33.548 20.619 1.00 21.16 367 PHE A N 1
ATOM 2846 C CA . PHE A 1 367 ? -14.951 33.529 20.933 1.00 21.16 367 PHE A CA 1
ATOM 2847 C C . PHE A 1 367 ? -15.347 32.122 21.353 1.00 23.20 367 PHE A C 1
ATOM 2848 O O . PHE A 1 367 ? -16.132 31.447 20.710 1.00 24.17 367 PHE A O 1
ATOM 2856 N N . PRO A 1 368 ? -14.820 31.610 22.486 1.00 22.41 368 PRO A N 1
ATOM 2857 C CA . PRO A 1 368 ? -15.096 30.239 22.887 1.00 22.52 368 PRO A CA 1
ATOM 2858 C C . PRO A 1 368 ? -16.561 29.993 23.244 1.00 21.46 368 PRO A C 1
ATOM 2859 O O . PRO A 1 368 ? -17.185 30.929 23.748 1.00 25.26 368 PRO A O 1
ATOM 2863 N N . GLN A 1 369 ? -17.059 28.789 22.993 1.00 25.29 369 GLN A N 1
ATOM 2864 C CA . GLN A 1 369 ? -18.503 28.472 23.156 1.00 26.28 369 GLN A CA 1
ATOM 2865 C C . GLN A 1 369 ? -18.732 27.455 24.272 1.00 33.96 369 GLN A C 1
ATOM 2866 O O . GLN A 1 369 ? -19.651 27.669 25.078 1.00 37.55 369 GLN A O 1
ATOM 2872 N N . TRP A 1 370 ? -17.984 26.351 24.297 1.00 27.87 370 TRP A N 1
ATOM 2873 C CA . TRP A 1 370 ? -18.224 25.286 25.302 1.00 34.50 370 TRP A CA 1
ATOM 2874 C C . TRP A 1 370 ? -16.973 24.459 25.596 1.00 26.60 370 TRP A C 1
ATOM 2875 O O . TRP A 1 370 ? -15.953 24.578 24.869 1.00 24.82 370 TRP A O 1
ATOM 2886 N N . ALA A 1 371 ? -17.056 23.671 26.669 1.00 31.36 371 ALA A N 1
ATOM 2887 C CA . ALA A 1 371 ? -16.049 22.652 27.040 1.00 30.61 371 ALA A CA 1
ATOM 2888 C C . ALA A 1 371 ? -14.702 23.337 27.229 1.00 26.09 371 ALA A C 1
ATOM 2889 O O . ALA A 1 371 ? -14.689 24.474 27.738 1.00 29.38 371 ALA A O 1
ATOM 2891 N N . ASP A 1 372 ? -13.639 22.777 26.644 1.00 24.28 372 ASP A N 1
ATOM 2892 C CA . ASP A 1 372 ? -12.241 23.240 26.834 1.00 24.33 372 ASP A CA 1
ATOM 2893 C C . ASP A 1 372 ? -11.982 24.564 26.093 1.00 23.10 372 ASP A C 1
ATOM 2894 O O . ASP A 1 372 ? -10.867 25.100 26.174 1.00 22.98 372 ASP A O 1
ATOM 2899 N N . GLN A 1 373 ? -12.855 24.974 25.179 1.00 22.26 373 GLN A N 1
ATOM 2900 C CA . GLN A 1 373 ? -12.631 26.199 24.378 1.00 20.09 373 GLN A CA 1
ATOM 2901 C C . GLN A 1 373 ? -12.305 27.404 25.286 1.00 19.42 373 GLN A C 1
ATOM 2902 O O . GLN A 1 373 ? -11.467 28.215 24.908 1.00 21.43 373 GLN A O 1
ATOM 2908 N N . VAL A 1 374 ? -12.969 27.516 26.427 1.00 23.03 374 VAL A N 1
ATOM 2909 C CA . VAL A 1 374 ? -12.780 28.685 27.334 1.00 22.17 374 VAL A CA 1
ATOM 2910 C C . VAL A 1 374 ? -11.353 28.635 27.881 1.00 21.14 374 VAL A C 1
ATOM 2911 O O . VAL A 1 374 ? -10.711 29.675 27.925 1.00 23.41 374 VAL A O 1
ATOM 2915 N N . THR A 1 375 ? -10.842 27.437 28.148 1.00 21.75 375 THR A N 1
ATOM 2916 C CA . THR A 1 375 ? -9.455 27.339 28.682 1.00 19.75 375 THR A CA 1
ATOM 2917 C C . THR A 1 375 ? -8.438 27.631 27.580 1.00 19.46 375 THR A C 1
ATOM 2918 O O . THR A 1 375 ? -7.438 28.352 27.788 1.00 21.15 375 THR A O 1
ATOM 2922 N N . ASN A 1 376 ? -8.686 27.097 26.374 1.00 17.36 376 ASN A N 1
ATOM 2923 C CA . ASN A 1 376 ? -7.819 27.398 25.225 1.00 18.87 376 ASN A CA 1
ATOM 2924 C C . ASN A 1 376 ? -7.759 28.924 25.041 1.00 19.00 376 ASN A C 1
ATOM 2925 O O . ASN A 1 376 ? -6.692 29.449 24.693 1.00 19.43 376 ASN A O 1
ATOM 2930 N N . ALA A 1 377 ? -8.916 29.592 25.122 1.00 20.66 377 ALA A N 1
ATOM 2931 C CA . ALA A 1 377 ? -9.033 31.050 24.919 1.00 20.46 377 ALA A CA 1
ATOM 2932 C C . ALA A 1 377 ? -8.230 31.814 25.976 1.00 17.97 377 ALA A C 1
ATOM 2933 O O . ALA A 1 377 ? -7.505 32.726 25.601 1.00 20.89 377 ALA A O 1
ATOM 2935 N N . LYS A 1 378 ? -8.262 31.340 27.217 1.00 23.25 378 LYS A N 1
ATOM 2936 C CA . LYS A 1 378 ? -7.438 31.920 28.315 1.00 21.93 378 LYS A CA 1
ATOM 2937 C C . LYS A 1 378 ? -5.948 31.837 27.987 1.00 22.93 378 LYS A C 1
ATOM 2938 O O . LYS A 1 378 ? -5.227 32.843 28.065 1.00 22.58 378 LYS A O 1
ATOM 2944 N N . PHE A 1 379 ? -5.488 30.689 27.488 1.00 19.81 379 PHE A N 1
ATOM 2945 C CA . PHE A 1 379 ? -4.062 30.572 27.126 1.00 19.94 379 PHE A CA 1
ATOM 2946 C C . PHE A 1 379 ? -3.750 31.494 25.945 1.00 20.59 379 PHE A C 1
ATOM 2947 O O . PHE A 1 379 ? -2.696 32.098 25.880 1.00 22.09 379 PHE A O 1
ATOM 2955 N N . LEU A 1 380 ? -4.596 31.491 24.902 1.00 21.14 380 LEU A N 1
ATOM 2956 C CA . LEU A 1 380 ? -4.302 32.290 23.695 1.00 19.29 380 LEU A CA 1
ATOM 2957 C C . LEU A 1 380 ? -4.139 33.787 24.042 1.00 18.48 380 LEU A C 1
ATOM 2958 O O . LEU A 1 380 ? -3.250 34.420 23.481 1.00 21.73 380 LEU A O 1
ATOM 2963 N N . GLU A 1 381 ? -4.993 34.279 24.934 1.00 20.12 381 GLU A N 1
ATOM 2964 C CA . GLU A 1 381 ? -4.978 35.709 25.350 1.00 22.30 381 GLU A CA 1
ATOM 2965 C C . GLU A 1 381 ? -3.855 35.973 26.354 1.00 24.40 381 GLU A C 1
ATOM 2966 O O . GLU A 1 381 ? -3.092 36.899 26.123 1.00 25.57 381 GLU A O 1
ATOM 2972 N N . ASP A 1 382 ? -3.818 35.220 27.452 1.00 25.71 382 ASP A N 1
ATOM 2973 C CA . ASP A 1 382 ? -3.102 35.627 28.693 1.00 24.37 382 ASP A CA 1
ATOM 2974 C C . ASP A 1 382 ? -1.727 34.937 28.785 1.00 30.08 382 ASP A C 1
ATOM 2975 O O . ASP A 1 382 ? -0.831 35.479 29.473 1.00 27.50 382 ASP A O 1
ATOM 2980 N N . VAL A 1 383 ? -1.509 33.813 28.101 1.00 23.66 383 VAL A N 1
ATOM 2981 C CA . VAL A 1 383 ? -0.246 33.027 28.252 1.00 22.01 383 VAL A CA 1
ATOM 2982 C C . VAL A 1 383 ? 0.593 33.144 26.985 1.00 22.63 383 VAL A C 1
ATOM 2983 O O . VAL A 1 383 ? 1.761 33.490 27.075 1.00 25.53 383 VAL A O 1
ATOM 2987 N N . TRP A 1 384 ? 0.073 32.703 25.827 1.00 22.78 384 TRP A N 1
ATOM 2988 C CA . TRP A 1 384 ? 0.803 32.714 24.542 1.00 20.39 384 TRP A CA 1
ATOM 2989 C C . TRP A 1 384 ? 0.744 34.111 23.898 1.00 20.07 384 TRP A C 1
ATOM 2990 O O . TRP A 1 384 ? 1.622 34.405 23.119 1.00 22.34 384 TRP A O 1
ATOM 3001 N N . LYS A 1 385 ? -0.278 34.895 24.233 1.00 22.95 385 LYS A N 1
ATOM 3002 C CA . LYS A 1 385 ? -0.396 36.352 23.912 1.00 22.54 385 LYS A CA 1
ATOM 3003 C C . LYS A 1 385 ? -0.427 36.546 22.391 1.00 22.71 385 LYS A C 1
ATOM 3004 O O . LYS A 1 385 ? 0.340 37.341 21.835 1.00 21.50 385 LYS A O 1
ATOM 3010 N N . VAL A 1 386 ? -1.345 35.839 21.723 1.00 22.75 386 VAL A N 1
ATOM 3011 C CA . VAL A 1 386 ? -1.518 35.972 20.244 1.00 22.32 386 VAL A CA 1
ATOM 3012 C C . VAL A 1 386 ? -2.888 36.577 19.914 1.00 22.31 386 VAL A C 1
ATOM 3013 O O . VAL A 1 386 ? -3.266 36.560 18.730 1.00 25.22 386 VAL A O 1
ATOM 3017 N N . GLY A 1 387 ? -3.598 37.111 20.892 1.00 20.86 387 GLY A N 1
ATOM 3018 C CA . GLY A 1 387 ? -4.882 37.768 20.612 1.00 23.55 387 GLY A CA 1
ATOM 3019 C C . GLY A 1 387 ? -5.694 38.046 21.851 1.00 26.44 387 GLY A C 1
ATOM 3020 O O . GLY A 1 387 ? -5.142 38.078 22.964 1.00 24.61 387 GLY A O 1
ATOM 3021 N N . LYS A 1 388 ? -6.988 38.248 21.675 1.00 23.35 388 LYS A N 1
ATOM 3022 C CA . LYS A 1 388 ? -7.891 38.749 22.734 1.00 24.26 388 LYS A CA 1
ATOM 3023 C C . LYS A 1 388 ? -9.210 37.992 22.717 1.00 23.52 388 LYS A C 1
ATOM 3024 O O . LYS A 1 388 ? -9.675 37.624 21.601 1.00 23.86 388 LYS A O 1
ATOM 3030 N N . ARG A 1 389 ? -9.843 37.833 23.875 1.00 23.34 389 ARG A N 1
ATOM 3031 C CA . ARG A 1 389 ? -11.213 37.287 24.014 1.00 22.83 389 ARG A CA 1
ATOM 3032 C C . ARG A 1 389 ? -12.222 38.423 23.850 1.00 28.26 389 ARG A C 1
ATOM 3033 O O . ARG A 1 389 ? -12.084 39.467 24.528 1.00 28.12 389 ARG A O 1
ATOM 3041 N N . VAL A 1 390 ? -13.297 38.148 23.118 1.00 24.91 390 VAL A N 1
ATOM 3042 C CA . VAL A 1 390 ? -14.452 39.080 23.007 1.00 27.35 390 VAL A CA 1
ATOM 3043 C C . VAL A 1 390 ? -15.113 39.156 24.383 1.00 31.72 390 VAL A C 1
ATOM 3044 O O . VAL A 1 390 ? -15.429 38.085 24.955 1.00 31.34 390 VAL A O 1
ATOM 3048 N N . LYS A 1 391 ? -15.359 40.377 24.875 1.00 30.26 391 LYS A N 1
ATOM 3049 C CA . LYS A 1 391 ? -16.067 40.598 26.164 1.00 40.99 391 LYS A CA 1
ATOM 3050 C C . LYS A 1 391 ? -17.526 40.185 25.986 1.00 39.74 391 LYS A C 1
ATOM 3051 O O . LYS A 1 391 ? -18.107 40.543 24.945 1.00 48.02 391 LYS A O 1
ATOM 3057 N N . ARG A 1 392 ? -18.072 39.417 26.932 1.00 39.89 392 ARG A N 1
ATOM 3058 C CA . ARG A 1 392 ? -19.502 39.017 26.951 1.00 46.44 392 ARG A CA 1
ATOM 3059 C C . ARG A 1 392 ? -20.189 39.539 28.214 1.00 51.58 392 ARG A C 1
ATOM 3060 O O . ARG A 1 392 ? -19.614 39.374 29.303 1.00 54.92 392 ARG A O 1
ATOM 3068 N N . ASN A 1 393 ? -21.449 39.963 28.070 1.00 68.86 393 ASN A N 1
ATOM 3069 C CA . ASN A 1 393 ? -22.298 40.527 29.153 1.00 74.09 393 ASN A CA 1
ATOM 3070 C C . ASN A 1 393 ? -23.512 39.614 29.350 1.00 84.04 393 ASN A C 1
ATOM 3071 O O . ASN A 1 393 ? -23.440 38.718 30.215 1.00 86.21 393 ASN A O 1
ATOM 3076 N N . GLU A 1 394 ? -24.519 39.762 28.481 1.00 86.55 394 GLU A N 1
ATOM 3077 C CA . GLU A 1 394 ? -25.925 39.342 28.726 1.00 106.11 394 GLU A CA 1
ATOM 3078 C C . GLU A 1 394 ? -26.006 37.812 28.711 1.00 111.71 394 GLU A C 1
ATOM 3079 O O . GLU A 1 394 ? -26.520 37.255 27.720 1.00 117.90 394 GLU A O 1
ATOM 3085 N N . GLN A 1 395 ? -25.548 37.166 29.787 1.00 113.56 395 GLN A N 1
ATOM 3086 C CA . GLN A 1 395 ? -25.470 35.686 29.903 1.00 103.49 395 GLN A CA 1
ATOM 3087 C C . GLN A 1 395 ? -24.743 35.132 28.672 1.00 88.85 395 GLN A C 1
ATOM 3088 O O . GLN A 1 395 ? -25.352 34.334 27.930 1.00 72.76 395 GLN A O 1
ATOM 3094 N N . ARG A 1 396 ? -23.517 35.607 28.438 1.00 79.04 396 ARG A N 1
ATOM 3095 C CA . ARG A 1 396 ? -22.574 35.090 27.408 1.00 74.15 396 ARG A CA 1
ATOM 3096 C C . ARG A 1 396 ? -22.935 35.678 26.036 1.00 62.25 396 ARG A C 1
ATOM 3097 O O . ARG A 1 396 ? -22.330 35.229 25.043 1.00 56.66 396 ARG A O 1
ATOM 3105 N N . LEU A 1 397 ? -23.784 36.715 26.002 1.00 49.05 397 LEU A N 1
ATOM 3106 C CA . LEU A 1 397 ? -24.105 37.506 24.777 1.00 52.03 397 LEU A CA 1
ATOM 3107 C C . LEU A 1 397 ? -23.020 38.568 24.555 1.00 47.48 397 LEU A C 1
ATOM 3108 O O . LEU A 1 397 ? -22.898 39.472 25.400 1.00 44.59 397 LEU A O 1
ATOM 3113 N N . ALA A 1 398 ? -22.316 38.510 23.420 1.00 34.20 398 ALA A N 1
ATOM 3114 C CA . ALA A 1 398 ? -21.397 39.575 22.963 1.00 34.86 398 ALA A CA 1
ATOM 3115 C C . ALA A 1 398 ? -22.140 40.529 22.028 1.00 37.96 398 ALA A C 1
ATOM 3116 O O . ALA A 1 398 ? -22.709 40.066 21.024 1.00 37.60 398 ALA A O 1
ATOM 3118 N N . SER A 1 399 ? -22.087 41.822 22.323 1.00 34.10 399 SER A N 1
ATOM 3119 C CA . SER A 1 399 ? -22.737 42.884 21.517 1.00 34.18 399 SER A CA 1
ATOM 3120 C C . SER A 1 399 ? -21.902 43.152 20.264 1.00 35.79 399 SER A C 1
ATOM 3121 O O . SER A 1 399 ? -20.673 42.902 20.284 1.00 29.52 399 SER A O 1
ATOM 3124 N N . LYS A 1 400 ? -22.506 43.778 19.253 1.00 34.25 400 LYS A N 1
ATOM 3125 C CA . LYS A 1 400 ? -21.781 44.149 18.016 1.00 32.79 400 LYS A CA 1
ATOM 3126 C C . LYS A 1 400 ? -20.630 45.096 18.360 1.00 29.40 400 LYS A C 1
ATOM 3127 O O . LYS A 1 400 ? -19.565 44.956 17.743 1.00 30.05 400 LYS A O 1
ATOM 3133 N N . GLU A 1 401 ? -20.764 45.932 19.400 1.00 27.79 401 GLU A N 1
ATOM 3134 C CA . GLU A 1 401 ? -19.675 46.852 19.806 1.00 30.15 401 GLU A CA 1
ATOM 3135 C C . GLU A 1 401 ? -18.511 46.023 20.361 1.00 24.69 401 GLU A C 1
ATOM 3136 O O . GLU A 1 401 ? -17.362 46.350 20.013 1.00 28.13 401 GLU A O 1
ATOM 3142 N N . GLU A 1 402 ? -18.806 45.006 21.183 1.00 29.46 402 GLU A N 1
ATOM 3143 C CA . GLU A 1 402 ? -17.761 44.159 21.842 1.00 31.11 402 GLU A CA 1
ATOM 3144 C C . GLU A 1 402 ? -17.052 43.300 20.784 1.00 31.62 402 GLU A C 1
ATOM 3145 O O . GLU A 1 402 ? -15.819 43.218 20.809 1.00 27.95 402 GLU A O 1
ATOM 3151 N N . VAL A 1 403 ? -17.771 42.903 19.738 1.00 29.45 403 VAL A N 1
ATOM 3152 C CA . VAL A 1 403 ? -17.169 42.136 18.614 1.00 26.58 403 VAL A CA 1
ATOM 3153 C C . VAL A 1 403 ? -16.255 43.090 17.846 1.00 24.46 403 VAL A C 1
ATOM 3154 O O . VAL A 1 403 ? -15.108 42.756 17.540 1.00 26.19 403 VAL A O 1
ATOM 3158 N N . ARG A 1 404 ? -16.799 44.224 17.394 1.00 26.41 404 ARG A N 1
ATOM 3159 C CA . ARG A 1 404 ? -16.043 45.213 16.613 1.00 24.81 404 ARG A CA 1
ATOM 3160 C C . ARG A 1 404 ? -14.748 45.613 17.339 1.00 20.75 404 ARG A C 1
ATOM 3161 O O . ARG A 1 404 ? -13.683 45.679 16.685 1.00 25.06 404 ARG A O 1
ATOM 3169 N N . SER A 1 405 ? -14.872 46.000 18.612 1.00 29.92 405 SER A N 1
ATOM 3170 C CA . SER A 1 405 ? -13.749 46.572 19.392 1.00 27.54 405 SER A CA 1
ATOM 3171 C C . SER A 1 405 ? -12.653 45.517 19.550 1.00 24.49 405 SER A C 1
ATOM 3172 O O . SER A 1 405 ? -11.485 45.852 19.296 1.00 27.13 405 SER A O 1
ATOM 3175 N N . CYS A 1 406 ? -13.038 44.257 19.747 1.00 28.70 406 CYS A N 1
ATOM 3176 C CA . CYS A 1 406 ? -12.052 43.150 19.909 1.00 25.71 406 CYS A CA 1
ATOM 3177 C C . CYS A 1 406 ? -11.276 42.937 18.612 1.00 24.17 406 CYS A C 1
ATOM 3178 O O . CYS A 1 406 ? -10.021 42.875 18.612 1.00 26.24 406 CYS A O 1
ATOM 3181 N N . ILE A 1 407 ? -11.986 42.899 17.480 1.00 25.09 407 ILE A N 1
ATOM 3182 C CA . ILE A 1 407 ? -11.315 42.766 16.168 1.00 23.76 407 ILE A CA 1
ATOM 3183 C C . ILE A 1 407 ? -10.373 43.943 15.963 1.00 23.20 407 ILE A C 1
ATOM 3184 O O . ILE A 1 407 ? -9.241 43.720 15.571 1.00 24.28 407 ILE A O 1
ATOM 3189 N N . TRP A 1 408 ? -10.818 45.177 16.235 1.00 25.71 408 TRP A N 1
ATOM 3190 C CA . TRP A 1 408 ? -9.956 46.365 16.031 1.00 25.86 408 TRP A CA 1
ATOM 3191 C C . TRP A 1 408 ? -8.702 46.276 16.922 1.00 21.16 408 TRP A C 1
ATOM 3192 O O . TRP A 1 408 ? -7.596 46.512 16.406 1.00 25.68 408 TRP A O 1
ATOM 3203 N N . GLU A 1 409 ? -8.858 45.858 18.169 1.00 27.16 409 GLU A N 1
ATOM 3204 C CA . GLU A 1 409 ? -7.732 45.794 19.140 1.00 29.09 409 GLU A CA 1
ATOM 3205 C C . GLU A 1 409 ? -6.705 44.780 18.633 1.00 25.95 409 GLU A C 1
ATOM 3206 O O . GLU A 1 409 ? -5.518 45.070 18.658 1.00 26.60 409 GLU A O 1
ATOM 3212 N N . VAL A 1 410 ? -7.138 43.627 18.123 1.00 23.35 410 VAL A N 1
ATOM 3213 C CA . VAL A 1 410 ? -6.178 42.578 17.693 1.00 24.17 410 VAL A CA 1
ATOM 3214 C C . VAL A 1 410 ? -5.495 43.006 16.396 1.00 24.24 410 VAL A C 1
ATOM 3215 O O . VAL A 1 410 ? -4.306 42.770 16.203 1.00 26.53 410 VAL A O 1
ATOM 3219 N N . MET A 1 411 ? -6.237 43.628 15.475 1.00 24.51 411 MET A N 1
ATOM 3220 C CA . MET A 1 411 ? -5.708 43.875 14.117 1.00 26.16 411 MET A CA 1
ATOM 3221 C C . MET A 1 411 ? -5.049 45.256 14.003 1.00 23.01 411 MET A C 1
ATOM 3222 O O . MET A 1 411 ? -4.124 45.367 13.197 1.00 26.41 411 MET A O 1
ATOM 3227 N N . GLU A 1 412 ? -5.474 46.220 14.824 1.00 28.48 412 GLU A N 1
ATOM 3228 C CA . GLU A 1 412 ? -5.126 47.657 14.633 1.00 32.47 412 GLU A CA 1
ATOM 3229 C C . GLU A 1 412 ? -4.562 48.271 15.921 1.00 31.20 412 GLU A C 1
ATOM 3230 O O . GLU A 1 412 ? -3.911 49.318 15.815 1.00 33.43 412 GLU A O 1
ATOM 3236 N N . GLY A 1 413 ? -4.906 47.736 17.096 1.00 27.84 413 GLY A N 1
ATOM 3237 C CA . GLY A 1 413 ? -4.650 48.405 18.389 1.00 27.15 413 GLY A CA 1
ATOM 3238 C C . GLY A 1 413 ? -3.188 48.395 18.818 1.00 27.39 413 GLY A C 1
ATOM 3239 O O . GLY A 1 413 ? -2.314 48.026 18.022 1.00 27.93 413 GLY A O 1
ATOM 3240 N N . GLU A 1 414 ? -2.930 48.955 20.004 1.00 32.69 414 GLU A N 1
ATOM 3241 C CA . GLU A 1 414 ? -1.564 49.163 20.546 1.00 33.62 414 GLU A CA 1
ATOM 3242 C C . GLU A 1 414 ? -0.817 47.826 20.566 1.00 31.38 414 GLU A C 1
ATOM 3243 O O . GLU A 1 414 ? 0.390 47.847 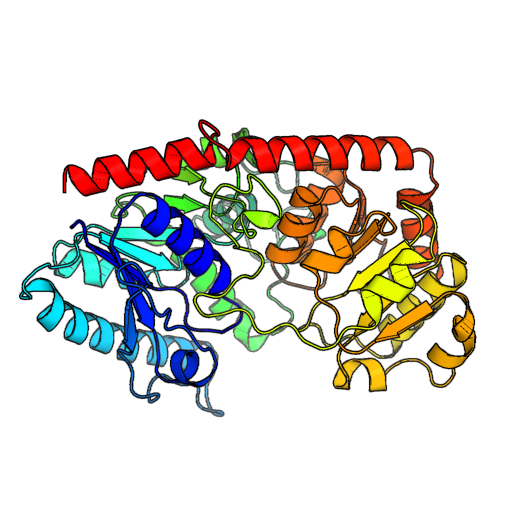20.277 1.00 32.75 414 GLU A O 1
ATOM 3249 N N . ARG A 1 415 ? -1.535 46.710 20.726 1.00 30.40 415 ARG A N 1
ATOM 3250 C CA . ARG A 1 415 ? -0.893 45.372 20.888 1.00 27.49 415 ARG A CA 1
ATOM 3251 C C . ARG A 1 415 ? -0.950 44.569 19.582 1.00 32.38 415 ARG A C 1
ATOM 3252 O O . ARG A 1 415 ? -0.343 43.500 19.555 1.00 25.71 415 ARG A O 1
ATOM 3260 N N . ALA A 1 416 ? -1.406 45.158 18.472 1.00 27.48 416 ALA A N 1
ATOM 3261 C CA . ALA A 1 416 ? -1.496 44.387 17.208 1.00 26.68 416 ALA A CA 1
ATOM 3262 C C . ALA A 1 416 ? -0.108 43.890 16.790 1.00 28.64 416 ALA A C 1
ATOM 3263 O O . ALA A 1 416 ? 0.012 42.711 16.382 1.00 26.13 416 ALA A O 1
ATOM 3265 N N . SER A 1 417 ? 0.905 44.754 16.832 1.00 29.74 417 SER A N 1
ATOM 3266 C CA . SER A 1 417 ? 2.291 44.384 16.444 1.00 30.83 417 SER A CA 1
ATOM 3267 C C . SER A 1 417 ? 2.807 43.234 17.330 1.00 26.50 417 SER A C 1
ATOM 3268 O O . SER A 1 417 ? 3.541 42.352 16.788 1.00 28.85 417 SER A O 1
ATOM 3271 N N . GLU A 1 418 ? 2.541 43.322 18.635 1.00 27.14 418 GLU A N 1
ATOM 3272 C CA . GLU A 1 418 ? 2.888 42.308 19.673 1.00 26.53 418 GLU A CA 1
ATOM 3273 C C . GLU A 1 418 ? 2.244 40.961 19.322 1.00 27.61 418 GLU A C 1
ATOM 3274 O O . GLU A 1 418 ? 2.961 39.944 19.247 1.00 27.82 418 GLU A O 1
ATOM 3280 N N . PHE A 1 419 ? 0.935 40.952 19.114 1.00 25.28 419 PHE A N 1
ATOM 3281 C CA . PHE A 1 419 ? 0.238 39.708 18.705 1.00 24.16 419 PHE A CA 1
ATOM 3282 C C . PHE A 1 419 ? 0.898 39.111 17.467 1.00 25.53 419 PHE A C 1
ATOM 3283 O O . PHE A 1 419 ? 1.040 37.886 17.436 1.00 27.18 419 PHE A O 1
ATOM 3291 N N . LYS A 1 420 ? 1.147 39.904 16.418 1.00 25.60 420 LYS A N 1
ATOM 3292 C CA . LYS A 1 420 ? 1.756 39.410 15.159 1.00 29.13 420 LYS A CA 1
ATOM 3293 C C . LYS A 1 420 ? 3.147 38.832 15.438 1.00 26.95 420 LYS A C 1
ATOM 3294 O O . LYS A 1 420 ? 3.467 37.798 14.880 1.00 28.36 420 LYS A O 1
ATOM 3300 N N . SER A 1 421 ? 3.989 39.540 16.179 1.00 26.81 421 SER A N 1
ATOM 3301 C CA . SER A 1 421 ? 5.360 39.058 16.483 1.00 27.12 421 SER A CA 1
ATOM 3302 C C . SER A 1 421 ? 5.270 37.738 17.262 1.00 24.37 421 SER A C 1
ATOM 3303 O O . SER A 1 421 ? 6.004 36.785 16.939 1.00 25.85 421 SER A O 1
ATOM 3306 N N . ASN A 1 422 ? 4.363 37.675 18.223 1.00 23.92 422 ASN A N 1
ATOM 3307 C CA . ASN A 1 422 ? 4.226 36.482 19.098 1.00 22.70 422 ASN A CA 1
ATOM 3308 C C . ASN A 1 422 ? 3.739 35.318 18.230 1.00 24.71 422 ASN A C 1
ATOM 3309 O O . ASN A 1 422 ? 4.288 34.203 18.366 1.00 23.02 422 ASN A O 1
ATOM 3314 N N . SER A 1 423 ? 2.760 35.578 17.357 1.00 23.76 423 SER A N 1
ATOM 3315 C CA . SER A 1 423 ? 2.238 34.566 16.402 1.00 20.94 423 SER A CA 1
ATOM 3316 C C . SER A 1 423 ? 3.358 34.019 15.519 1.00 23.83 423 SER A C 1
ATOM 3317 O O . SER A 1 423 ? 3.438 32.782 15.305 1.00 24.38 423 SER A O 1
ATOM 3320 N N . MET A 1 424 ? 4.238 34.886 15.030 1.00 25.50 424 MET A N 1
ATOM 3321 C CA . MET A 1 424 ? 5.349 34.445 14.153 1.00 26.85 424 MET A CA 1
ATOM 3322 C C . MET A 1 424 ? 6.336 33.574 14.954 1.00 24.27 424 MET A C 1
ATOM 3323 O O . MET A 1 424 ? 6.799 32.566 14.412 1.00 24.97 424 MET A O 1
ATOM 3328 N N . GLU A 1 425 ? 6.587 33.904 16.220 1.00 23.64 425 GLU A N 1
ATOM 3329 C CA . GLU A 1 425 ? 7.469 33.094 17.108 1.00 25.62 425 GLU A CA 1
ATOM 3330 C C . GLU A 1 425 ? 6.833 31.714 17.354 1.00 23.97 425 GLU A C 1
ATOM 3331 O O . GLU A 1 425 ? 7.550 30.722 17.224 1.00 23.76 425 GLU A O 1
ATOM 3337 N N . TRP A 1 426 ? 5.528 31.646 17.639 1.00 22.98 426 TRP A N 1
ATOM 3338 C CA . TRP A 1 426 ? 4.894 30.327 17.929 1.00 22.29 426 TRP A CA 1
ATOM 3339 C C . TRP A 1 426 ? 4.933 29.458 16.667 1.00 23.02 426 TRP A C 1
ATOM 3340 O O . TRP A 1 426 ? 5.077 28.244 16.769 1.00 21.54 426 TRP A O 1
ATOM 3351 N N . LYS A 1 427 ? 4.731 30.052 15.495 1.00 22.60 427 LYS A N 1
ATOM 3352 C CA . LYS A 1 427 ? 4.805 29.314 14.215 1.00 22.21 427 LYS A CA 1
ATOM 3353 C C . LYS A 1 427 ? 6.213 28.719 14.087 1.00 21.97 427 LYS A C 1
ATOM 3354 O O . LYS A 1 427 ? 6.351 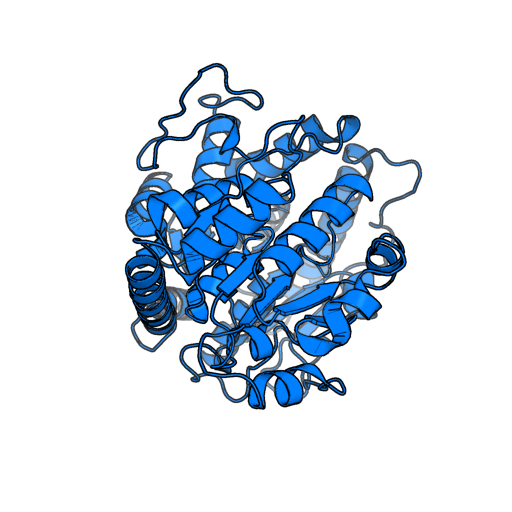27.536 13.750 1.00 21.62 427 LYS A O 1
ATOM 3360 N N . LYS A 1 428 ? 7.244 29.505 14.382 1.00 22.58 428 LYS A N 1
ATOM 3361 C CA . LYS A 1 428 ? 8.644 29.034 14.315 1.00 23.92 428 LYS A CA 1
ATOM 3362 C C . LYS A 1 428 ? 8.848 27.857 15.277 1.00 21.40 428 LYS A C 1
ATOM 3363 O O . LYS A 1 428 ? 9.413 26.841 14.870 1.00 22.77 428 LYS A O 1
ATOM 3369 N N . TRP A 1 429 ? 8.375 27.991 16.505 1.00 21.23 429 TRP A N 1
ATOM 3370 C CA . TRP A 1 429 ? 8.606 26.974 17.564 1.00 21.86 429 TRP A CA 1
ATOM 3371 C C . TRP A 1 429 ? 7.801 25.705 17.237 1.00 21.35 429 TRP A C 1
ATOM 3372 O O . TRP A 1 429 ? 8.268 24.602 17.553 1.00 22.10 429 TRP A O 1
ATOM 3383 N N . ALA A 1 430 ? 6.573 25.847 16.738 1.00 20.66 430 ALA A N 1
ATOM 3384 C CA . ALA A 1 430 ? 5.732 24.699 16.335 1.00 21.92 430 ALA A CA 1
ATOM 3385 C C . ALA A 1 430 ? 6.438 23.904 15.230 1.00 22.75 430 ALA A C 1
ATOM 3386 O O . ALA A 1 430 ? 6.557 22.688 15.367 1.00 22.69 430 ALA A O 1
ATOM 3388 N N . LYS A 1 431 ? 6.959 24.581 14.204 1.00 22.14 431 LYS A N 1
ATOM 3389 C CA . LYS A 1 431 ? 7.741 23.927 13.123 1.00 23.56 431 LYS A CA 1
ATOM 3390 C C . LYS A 1 431 ? 8.967 23.225 13.724 1.00 21.31 431 LYS A C 1
ATOM 3391 O O . LYS A 1 431 ? 9.227 22.031 13.391 1.00 23.38 431 LYS A O 1
ATOM 3397 N N . GLU A 1 432 ? 9.703 23.916 14.592 1.00 23.20 432 GLU A N 1
ATOM 3398 C CA . GLU A 1 432 ? 10.946 23.407 15.229 1.00 24.73 432 GLU A CA 1
ATOM 3399 C C . GLU A 1 432 ? 10.630 22.109 15.982 1.00 22.68 432 GLU A C 1
ATOM 3400 O O . GLU A 1 432 ? 11.408 21.144 15.857 1.00 25.92 432 GLU A O 1
ATOM 3406 N N . ALA A 1 433 ? 9.482 22.047 16.665 1.00 21.60 433 ALA A N 1
ATOM 3407 C CA . ALA A 1 433 ? 9.136 20.897 17.528 1.00 22.38 433 ALA A CA 1
ATOM 3408 C C . ALA A 1 433 ? 9.041 19.624 16.671 1.00 20.90 433 ALA A C 1
ATOM 3409 O O . ALA A 1 433 ? 9.400 18.539 17.152 1.00 21.08 433 ALA A O 1
ATOM 3411 N N . VAL A 1 434 ? 8.421 19.721 15.504 1.00 20.62 434 VAL A N 1
ATOM 3412 C CA . VAL A 1 434 ? 8.123 18.527 14.671 1.00 19.74 434 VAL A CA 1
ATOM 3413 C C . VAL A 1 434 ? 9.246 18.276 13.667 1.00 21.56 434 VAL A C 1
ATOM 3414 O O . VAL A 1 434 ? 9.285 17.144 13.138 1.00 23.83 434 VAL A O 1
ATOM 3418 N N . ASP A 1 435 ? 10.132 19.254 13.448 1.00 21.75 435 ASP A N 1
ATOM 3419 C CA . ASP A 1 435 ? 11.240 19.119 12.465 1.00 26.13 435 ASP A CA 1
ATOM 3420 C C . ASP A 1 435 ? 12.324 18.222 13.067 1.00 27.72 435 ASP A C 1
ATOM 3421 O O . ASP A 1 435 ? 12.310 17.955 14.272 1.00 27.07 435 ASP A O 1
ATOM 3426 N N . GLU A 1 436 ? 13.328 17.854 12.271 1.00 27.42 436 GLU A N 1
ATOM 3427 C CA . GLU A 1 436 ? 14.399 16.953 12.753 1.00 30.03 436 GLU A CA 1
ATOM 3428 C C . GLU A 1 436 ? 14.991 17.519 14.038 1.00 30.37 436 GLU A C 1
ATOM 3429 O O . GLU A 1 436 ? 15.328 18.737 14.066 1.00 28.98 436 GLU A O 1
ATOM 3435 N N . GLY A 1 437 ? 15.042 16.686 15.078 1.00 27.18 437 GLY A N 1
ATOM 3436 C CA . GLY A 1 437 ? 15.710 16.991 16.349 1.00 25.66 437 GLY A CA 1
ATOM 3437 C C . GLY A 1 437 ? 14.918 17.947 17.224 1.00 26.13 437 GLY A C 1
ATOM 3438 O O . GLY A 1 437 ? 15.389 18.273 18.325 1.00 29.49 437 GLY A O 1
ATOM 3439 N N . GLY A 1 438 ? 13.675 18.255 16.846 1.00 26.97 438 GLY A N 1
ATOM 3440 C CA . GLY A 1 438 ? 12.784 19.036 17.717 1.00 23.25 438 GLY A CA 1
ATOM 3441 C C . GLY A 1 438 ? 12.164 18.192 18.828 1.00 22.23 438 GLY A C 1
ATOM 3442 O O . GLY A 1 438 ? 12.339 16.970 18.826 1.00 24.89 438 GLY A O 1
ATOM 3443 N N . SER A 1 439 ? 11.581 18.829 19.828 1.00 22.73 439 SER A N 1
ATOM 3444 C CA . SER A 1 439 ? 11.129 18.129 21.053 1.00 22.21 439 SER A CA 1
ATOM 3445 C C . SER A 1 439 ? 10.138 17.021 20.667 1.00 21.86 439 SER A C 1
ATOM 3446 O O . SER A 1 439 ? 10.231 15.906 21.208 1.00 21.72 439 SER A O 1
ATOM 3449 N N . SER A 1 440 ? 9.216 17.289 19.747 1.00 22.02 440 SER A N 1
ATOM 3450 C CA . SER A 1 440 ? 8.225 16.253 19.373 1.00 21.67 440 SER A CA 1
ATOM 3451 C C . SER A 1 440 ? 8.867 15.172 18.507 1.00 20.56 440 SER A C 1
ATOM 3452 O O . SER A 1 440 ? 8.654 13.986 18.762 1.00 20.08 440 SER A O 1
ATOM 3455 N N . ASP A 1 441 ? 9.713 15.570 17.549 1.00 20.97 441 ASP A N 1
ATOM 3456 C CA . ASP A 1 441 ? 10.472 14.598 16.727 1.00 23.92 441 ASP A CA 1
ATOM 3457 C C . ASP A 1 441 ? 11.275 13.659 17.636 1.00 19.29 441 ASP A C 1
ATOM 3458 O O . ASP A 1 441 ? 11.295 12.451 17.369 1.00 21.87 441 ASP A O 1
ATOM 3463 N N . LYS A 1 442 ? 11.998 14.199 18.615 1.00 22.62 442 LYS A N 1
ATOM 3464 C CA . LYS A 1 442 ? 12.833 13.380 19.522 1.00 23.80 442 LYS A CA 1
ATOM 3465 C C . LYS A 1 442 ? 11.952 12.380 20.271 1.00 20.14 442 LYS A C 1
ATOM 3466 O O . LYS A 1 442 ? 12.315 11.223 20.391 1.00 21.92 442 LYS A O 1
ATOM 3472 N N . ASN A 1 443 ? 10.787 12.822 20.752 1.00 20.50 443 ASN A N 1
ATOM 3473 C CA . ASN A 1 443 ? 9.905 11.904 21.490 1.00 19.60 443 ASN A CA 1
ATOM 3474 C C . ASN A 1 443 ? 9.430 10.781 20.562 1.00 18.41 443 ASN A C 1
ATOM 3475 O O . ASN A 1 443 ? 9.322 9.633 21.001 1.00 19.75 443 ASN A O 1
ATOM 3480 N N . ILE A 1 444 ? 9.070 11.099 19.328 1.00 18.30 444 ILE A N 1
ATOM 3481 C CA . ILE A 1 444 ? 8.613 10.074 18.357 1.00 20.86 444 ILE A CA 1
ATOM 3482 C C . ILE A 1 444 ? 9.759 9.110 18.023 1.00 19.16 444 ILE A C 1
ATOM 3483 O O . ILE A 1 444 ? 9.577 7.895 18.096 1.00 20.81 444 ILE A O 1
ATOM 3488 N N . GLU A 1 445 ? 10.956 9.658 17.787 1.00 22.18 445 GLU A N 1
ATOM 3489 C CA . GLU A 1 445 ? 12.147 8.813 17.518 1.00 25.92 445 GLU A CA 1
ATOM 3490 C C . GLU A 1 445 ? 12.420 7.873 18.695 1.00 23.03 445 GLU A C 1
ATOM 3491 O O . GLU A 1 445 ? 12.733 6.683 18.439 1.00 24.69 445 GLU A O 1
ATOM 3497 N N . GLU A 1 446 ? 12.334 8.374 19.919 1.00 20.37 446 GLU A N 1
ATOM 3498 C CA . GLU A 1 446 ? 12.538 7.596 21.171 1.00 24.53 446 GLU A CA 1
ATOM 3499 C C . GLU A 1 446 ? 11.511 6.458 21.238 1.00 23.03 446 GLU A C 1
ATOM 3500 O O . GLU A 1 446 ? 11.864 5.312 21.569 1.00 23.74 446 GLU A O 1
ATOM 3506 N N . PHE A 1 447 ? 10.237 6.743 20.948 1.00 20.58 447 PHE A N 1
ATOM 3507 C CA . PHE A 1 447 ? 9.177 5.732 20.962 1.00 21.61 447 PHE A CA 1
ATOM 3508 C C . PHE A 1 447 ? 9.514 4.620 19.953 1.00 21.33 447 PHE A C 1
ATOM 3509 O O . PHE A 1 447 ? 9.401 3.408 20.241 1.00 20.27 447 PHE A O 1
ATOM 3517 N N . VAL A 1 448 ? 9.837 5.020 18.717 1.00 19.44 448 VAL A N 1
ATOM 3518 C CA . VAL A 1 448 ? 10.173 4.076 17.625 1.00 21.42 448 VAL A CA 1
ATOM 3519 C C . VAL A 1 448 ? 11.366 3.220 18.083 1.00 20.52 448 VAL A C 1
ATOM 3520 O O . VAL A 1 448 ? 11.331 2.004 17.839 1.00 22.31 448 VAL A O 1
ATOM 3524 N N . ALA A 1 449 ? 12.382 3.824 18.684 1.00 23.44 449 ALA A N 1
ATOM 3525 C CA . ALA A 1 449 ? 13.553 3.058 19.190 1.00 23.90 449 ALA A CA 1
ATOM 3526 C C . ALA A 1 449 ? 13.067 2.017 20.205 1.00 27.54 449 ALA A C 1
ATOM 3527 O O . ALA A 1 449 ? 13.560 0.879 20.219 1.00 29.03 449 ALA A O 1
ATOM 3529 N N . MET A 1 450 ? 12.238 2.459 21.139 1.00 24.03 450 MET A N 1
ATOM 3530 C CA . MET A 1 450 ? 11.734 1.617 22.236 1.00 24.92 450 MET A CA 1
ATOM 3531 C C . MET A 1 450 ? 10.982 0.443 21.600 1.00 24.50 450 MET A C 1
ATOM 3532 O O . MET A 1 450 ? 11.171 -0.696 22.036 1.00 26.33 450 MET A O 1
ATOM 3537 N N . LEU A 1 451 ? 10.199 0.692 20.545 1.00 25.19 451 LEU A N 1
ATOM 3538 C CA . LEU A 1 451 ? 9.371 -0.359 19.905 1.00 24.35 451 LEU A CA 1
ATOM 3539 C C . LEU A 1 451 ? 10.292 -1.393 19.259 1.00 31.67 451 LEU A C 1
ATOM 3540 O O . LEU A 1 451 ? 9.956 -2.572 19.305 1.00 31.29 451 LEU A O 1
ATOM 3545 N N . LYS A 1 452 ? 11.429 -0.942 18.716 1.00 26.57 452 LYS A N 1
ATOM 3546 C CA . LYS A 1 452 ? 12.433 -1.826 18.058 1.00 32.59 452 LYS A CA 1
ATOM 3547 C C . LYS A 1 452 ? 13.087 -2.749 19.098 1.00 35.84 452 LYS A C 1
ATOM 3548 O O . LYS A 1 452 ? 13.452 -3.894 18.714 1.00 38.77 452 LYS A O 1
ATOM 3554 N N . GLN A 1 453 ? 13.197 -2.318 20.362 1.00 39.53 453 GLN A N 1
ATOM 3555 C CA . GLN A 1 453 ? 13.724 -3.137 21.497 1.00 40.37 453 GLN A CA 1
ATOM 3556 C C . GLN A 1 453 ? 12.603 -4.045 22.025 1.00 50.27 453 GLN A C 1
ATOM 3557 O O . GLN A 1 453 ? 12.884 -4.851 22.933 1.00 43.04 453 GLN A O 1
ATOM 3563 N N . THR A 1 454 ? 11.454 -4.030 21.337 1.00 52.30 454 THR A N 1
ATOM 3564 C CA . THR A 1 454 ? 10.190 -4.756 21.648 1.00 65.31 454 THR A CA 1
ATOM 3565 C C . THR A 1 454 ? 9.722 -4.376 23.055 1.00 61.42 454 THR A C 1
ATOM 3566 O O . THR A 1 454 ? 9.002 -3.384 23.152 1.00 55.03 454 THR A O 1
#

Nearest PDB structures (foldseek):
  8wvd-assembly1_A  TM=1.001E+00  e=8.428E-85  Siraitia grosvenorii
  6l90-assembly1_A  TM=9.980E-01  e=3.517E-83  Siraitia grosvenorii
  6l8z-assembly1_A  TM=9.992E-01  e=1.377E-80  Siraitia grosvenorii
  6l8w-assembly1_A  TM=9.718E-01  e=2.639E-76  Siraitia grosvenorii
  6bk2-assembly1_A  TM=8.646E-01  e=9.826E-39  Oryza sativa Japonica Group

InterPro domains:
  IPR002213 UDP-glucuronosyl/UDP-glucosyltransferase [PF00201] (268-425)
  IPR002213 UDP-glucuronosyl/UDP-glucosyltransferase [cd03784] (7-440)
  IPR035595 UDP-glycosyltransferase family, conserved site [PS00375] (330-373)
  IPR058980 Glycosyltransferase, N-terminal domain [PF26168] (8-42)

Foldseek 3Di:
DAEAEEEWDADPVICLLSLLLLLVLLVVPYQYEYEYAPVSVVPDPFAADDPRFHHYHHQYDCQLQDDPPDDPVRSVVSVLVRVLVSVLVVQVVQVPDDNHHQEYEYALLNVVVLVSCVVVVHAYEHEDEFALVLVQVLQCCLVVVAHLQGPDQWDDTPLDDIDGSLLAFFQCPPPSCSVVVSCSSNSSPVPCVSHQEYEYQDFCVQRVSSQVVVVVVPHHYAYQDDSAFCVLFQCPSDPGHDSHRYDDDDDDDPPQVVLVPADFLFEEEEDQDDPDQDALQLLAQLLLLNVVLVTAYEYADADVNVVSYDPCSCVSCVPRYHYHPDDDPLVNLLRRSHNEYAYLQDRNVLRSQLQNLHAYAHLHDGGNSSNSQCCSCPPLNLAHYQDADDVSRGGSNSNNVRVCCCCPNPCVVVNSVSSVVSNVLNSQQNHPPHSNVVSSVVVSVVSVVD

Secondary structure (DSSP, 8-state):
--EEEEE--SSTTTSHHHHHHHHHHHHTT-EEEEEE-HHHHHHS----SSTTSPEEEE---STTS--TT--HHHHHHHHHHHHHHHHHHHHHHHTTSSS--S-EEEETT-THHHHHHHHHT--EEEEE-S-HHHHHHHHHHHTTSS-SS-SSSSB--TTS--B-GGGS-B--SSGGGHHHHHHHHHHTTTTGGG-S-EEESS-HHHHHHHHHHHHTTSS-EEE----S-GGGTT--STT--SSSSS---PPP-SHHHHHHTS-TT-EEEEE--SS----HHHHHHHHHHHHHTT--EEEE--HHHHTTS-TTHHHHTTTTEEEES---HHHHHHSTTEEEEEE---HHHHHHHHHHT--EEE---SBTHHHHHHIIIIIS-SEEEPP--TTSPPPHHHHHHHHHHHHHSTTHHHHHHHHHHHHHHHHHHHSTTSHHHHHHHHHHHHHHT-

Sequence (450 aa):
DTHILVFPFPSQGAINPLLQLSKRLIAKGIKVSLVTTLHVSNHLQLQGAYSNSVKIEVISDGSEDRLETDTMRQTLDRFRQKMTKNLEDFLQKAMVSSNPPKFILYASTMPWVLEVAKEFGLDRAPFYTQSCALNSINYHVLHGQLKLPPETPTISLPSMPLLRPSDLPAYDFDPASTDTIIDLLTSQYSNIQDANLLFCNTFDKLEGEIIQWMETLGRPVKTVGPTVPSAYLDKRVENDKHYGLSLFKPNEDVCLKWLDSKPSGSVLYVSYGSLVEMGEEQLKELALGIKETGKFFLWVVRDTEAEKLPPNFVESVAEKGLVVSWCSQLEVLAHPSVGCFFTHCGWNSTLEALCLGVPVVAFPQWADQVTNAKFLEDVWKVGKRVKRNEQRLASKEEVRSCIWEVMEGERASEFKSNSMEWKKWAKEAVDEGGSSDKNIEEFVAMLKQT

Solvent-accessible surface area: 20291 Å² total; per-residue (Å²): 129,18,25,0,0,2,0,2,56,15,36,98,65,33,3,49,7,2,3,4,5,2,18,29,0,31,64,52,53,8,60,0,2,3,0,1,4,68,77,2,34,104,109,50,113,7,83,16,99,176,112,72,19,5,120,34,44,67,23,13,108,19,59,5,69,151,92,153,123,21,83,82,96,94,25,27,54,50,24,133,122,79,0,32,117,32,0,48,59,23,0,128,146,14,56,126,61,124,63,53,5,59,4,0,0,2,5,5,40,0,18,19,0,1,86,7,1,107,127,52,66,4,53,27,0,4,1,4,37,64,2,0,0,2,4,0,4,6,41,8,34,56,97,56,117,12,114,74,89,34,134,58,102,52,6,85,15,73,61,23,36,112,1,142,55,73,4,14,15,38,28,85,133,57,115,107,22,14,113,16,27,29,78,42,23,14,29,12,7,72,25,16,145,42,1,46,5,0,1,0,0,0,0,52,109,9,5,27,126,9,9,118,27,1,84,106,46,52,67,64,12,14,1,5,0,5,13,7,0,0,17,27,4,13,143,98,28,161,111,11,108,34,43,23,27,22,145,95,160,104,89,179,62,101,0,51,146,49,0,73,85,29,84,93,36,24,0,0,4,0,13,4,23,82,136,4,133,6,46,121,124,20,0,103,34,0,0,49,0,1,81,80,31,39,45,49,1,0,0,26,8,59,103,92,2,36,156,57,19,27,150,93,6,77,124,45,6,81,138,62,11,35,30,23,76,110,8,34,42,11,63,0,3,47,23,99,4,11,12,0,0,0,0,26,0,12,12,71,16,0,3,10,1,3,1,16,5,6,7,0,0,0,1,4,30,78,24,12,12,10,0,2,0,25,4,0,29,63,58,8,92,2,0,44,60,7,142,44,111,143,182,120,31,0,37,80,92,30,0,64,36,8,0,117,59,2,16,87,9,170,95,5,84,66,0,91,65,30,2,98,80,24,79,136,64,0,90,74,4,10,40,143,48,7,35,0,8,110,21,10,85,81,1,20,48,69,3,168,144,101

Organism: Siraitia grosvenorii (NCBI:txid190515)

Radius of gyration: 22.08 Å; Cα contacts (8 Å, |Δi|>4): 820; chains: 1; bounding box: 50×65×51 Å

GO terms:
  GO:0035251 UDP-glucosyltransferase activity (F, IDA)

CATH classification: 3.40.50.2000

B-factor: mean 33.81, std 14.44, range [15.06, 122.61]